Protein AF-0000000082898802 (afdb_homodimer)

Secondary structure (DSSP, 8-state):
-HHHHHHHHHHHHHHHHHTTS---S-GGGGT-SPP--TT-HHHHHHHHHHHHHHHHH--SB-S-TTTS-TTT--B-S-S-HHHHHH-GGGTB--B----S--EE--GGGHHHHHHHHHHHHHHHHTT-HHHHHS-HHHHHHHHHHHHHHHHHHHHHHHHHHTT-SEEEEETTEEEESSHHHHTTS-TTTHHHHHHHHHHHIIIIIHHHHHHT--HHHHHHHHHHHHS---SSS-HHHHHHHHHHHHHHHHHHHHHHHHH-TT--HHHHHHHHHHHHTHHHHHHHHHHHHHHHHHHHHHTTGGG--SSSS-TTTT---SSSSHHHHHHHHHGGGTGGG------------------/-HHHHHHHHHHHHHHHHHTTS---S-GGGGT-SPP--TT-HHHHHHHHHHHHHHHHH--SB-S-TTTS-TTT--B-S-S-HHHHHH-HHHHB--B----S--EE--GGGHHHHHHHHHHHHHHHHTT-HHHHHS-HHHHHHHHHHHHHHHHHHHHHHHHHHTT-SEEEEETTEEEESSHHHHTTS-TTTHHHHHHHHHHHIIIIIHHHHHHT--HHHHHHHHHHHHS---SSS-HHHHHHHHHHHHHHHHHHHHHHHHH-TT--HHHHHHHHHHHHTHHHHHHHHHHHHHHHHHHHHHTTGGG--SSSS-TTTT-TTSSSSHHHHHHHHHGGGTGGG------------------

Organism: Panagrellus redivivus (NCBI:txid6233)

InterPro domains:
  IPR000536 Nuclear hormone receptor, ligand-binding domain [PF00104] (114-299)
  IPR000536 Nuclear hormone receptor, ligand-binding domain [PS51843] (58-315)
  IPR000536 Nuclear hormone receptor, ligand-binding domain [SM00430] (112-286)
  IPR035500 Nuclear hormone receptor-like domain superfamily [G3DSA:1.10.565.10] (68-311)
  IPR035500 Nuclear hormone receptor-like domain superfamily [SSF48508] (77-307)
  IPR052499 Caenorhabditis elegans Nuclear Hormone Receptors [PTHR47630] (45-308)

Solvent-accessible surface area (backbone atoms only — not comparable to full-atom values): 38022 Å² total; per-residue (Å²): 110,67,66,58,43,52,52,48,49,50,49,40,48,48,42,23,60,65,51,45,58,85,61,46,54,26,54,31,79,63,56,80,65,74,86,62,50,81,85,36,61,67,36,46,38,51,45,44,41,50,46,53,50,39,50,54,61,36,31,60,38,91,39,44,61,70,78,43,50,72,88,66,40,55,67,41,48,87,54,54,64,62,50,33,50,53,23,17,38,67,21,12,51,41,29,54,40,50,55,62,62,76,45,70,45,43,44,78,40,48,38,46,33,48,26,43,51,49,26,40,50,28,29,48,55,48,59,42,69,70,56,69,74,37,53,71,68,42,37,39,50,48,53,37,62,26,47,56,43,43,47,51,51,48,28,36,50,47,17,52,74,62,67,38,74,23,48,29,57,35,57,18,22,18,50,56,68,47,69,76,60,45,70,72,37,46,73,86,37,43,81,49,41,49,64,46,51,53,36,43,41,65,65,41,29,47,52,44,54,74,65,57,68,45,67,48,56,48,44,36,48,45,50,32,55,51,34,54,89,66,80,79,50,46,73,69,44,45,50,54,32,52,52,50,23,51,51,34,50,49,40,42,52,50,47,52,47,67,76,40,70,84,52,49,71,68,54,48,44,48,50,52,50,54,58,46,57,44,49,36,50,38,53,49,49,39,52,46,41,50,62,35,43,48,53,29,34,76,69,36,48,46,63,36,48,47,49,64,81,43,40,73,76,42,73,66,62,66,92,55,75,63,67,56,64,50,35,63,66,56,52,55,56,64,72,66,58,72,63,71,74,72,75,70,80,75,79,76,72,76,78,69,84,70,136,113,67,64,60,44,50,51,49,49,49,50,40,51,49,46,24,59,68,48,44,57,88,59,47,53,26,54,30,79,65,58,80,65,76,87,62,51,82,85,35,59,67,35,46,37,52,45,44,41,50,46,53,49,38,49,55,65,36,34,55,39,91,40,43,60,68,76,43,52,72,88,68,38,53,68,42,47,85,54,55,64,63,50,33,50,54,22,16,37,67,21,12,51,42,28,54,41,49,55,61,62,75,43,70,45,42,44,79,41,46,38,46,33,50,26,42,50,48,25,40,49,29,29,48,53,49,58,42,68,70,56,69,74,35,54,71,68,42,37,39,50,47,52,37,62,26,46,55,44,43,46,52,51,47,29,35,48,46,16,52,75,61,66,38,73,22,47,30,55,33,57,18,21,18,49,56,67,48,70,76,59,43,71,72,37,47,74,85,35,42,81,46,41,48,66,46,52,54,36,42,43,66,62,41,28,48,50,43,54,75,66,58,66,45,66,49,55,48,43,34,49,46,49,33,56,50,35,55,90,66,80,79,50,46,73,69,45,45,51,52,33,52,52,49,22,52,50,35,52,50,40,43,53,51,48,53,46,65,76,41,71,82,53,49,71,68,53,48,42,49,50,52,51,55,56,45,56,43,48,36,50,37,53,49,49,40,52,48,40,51,64,34,44,47,54,28,34,77,67,35,49,44,63,36,48,49,49,63,79,43,40,75,76,41,72,65,61,65,92,55,74,60,64,57,64,48,37,62,66,60,53,54,58,69,72,66,60,70,63,69,75,72,76,72,81,77,82,78,76,79,76,73,80,79,133

Radius of gyration: 28.05 Å; Cα contacts (8 Å, |Δi|>4): 1017; chains: 2; bounding box: 103×81×65 Å

Nearest PDB structures (foldseek):
  7bjv-assembly3_C  TM=7.437E-01  e=4.438E-04  Heliothis virescens
  6jno-assembly1_C  TM=7.704E-01  e=3.728E-04  Homo sapiens
  6jno-assembly1_D  TM=7.795E-01  e=5.764E-04  Homo sapiens
  5kyj-assembly2_F  TM=8.255E-01  e=2.040E-03  Homo sapiens
  8fh2-assembly1_A  TM=8.781E-01  e=3.594E-03  Homo sapiens

Foldseek 3Di:
DVVVLVVLLVQLLVCLVVVLPQDQFAQLVVCSQPDFDLVDLVRVLVRLLSLLSSLQNHANAQDQLQPDDCVRKPADQADALLSCLGGVVNHTHGYRFAQAADEADALLCVSSLLSNLLSSLSSSVSNDPLLVVADSLLSSLLSLVLSQLLSLLVQLVSCLVNVHQFRGSTSNHGQGQDPVVNVVHYPLCCQQPVVLRPLSVVQPNVLCNVLVQDSSLSSLLSQLSSLDDDPPHDPVSVVSSVVSNVSSLVSNLVVLCVVCVPDDPVRSVVSSVSSVSSNVSSVVSLVSNLVRCVVCQVVCRSPPPHCRSNSPPPSPPPPPPPVPVVCVVPVVVPPVPPPPPPDDDDPPDDPPPDD/DVVVVVVLLVLLVVCLVVVLDDDQFAQLVVCSQDDFDLVDLVRVLVRLLSLLVSLQRHANAQDQLQPDDCVRWPADQADALLSCLGGVVNHTHGYRFAQAADEADALLCVSSLLSNLLSSLSSSVSNDPLLVVADSLLSSLLSQVLSQLLSLLVQLVSCLVNVHQFRGSTSNHGQGQDPVVNVVHYPLCCQQPVVLRNLSVVQPNVLCNVLVQDSSLSSLLSQLSSLDDDPPHDPVSVVSSVVSNVSSLVSNLVVLCVVCVPDDPVRSVVSSVSSVSSNVSSVVSVVSNLVRCVVCQVVCRSPNPHDRSNSPPPPPPPPPPPVPPVCVVPVVVPPVPPPPPPDDPDPPDDPPPDD

Structure (mmCIF, N/CA/C/O backbone):
data_AF-0000000082898802-model_v1
#
loop_
_entity.id
_entity.type
_entity.pdbx_description
1 polymer 'NR LBD domain-containing protein'
#
loop_
_atom_site.group_PDB
_atom_site.id
_atom_site.type_symbol
_atom_site.label_atom_id
_atom_site.label_alt_id
_atom_site.label_comp_id
_atom_site.label_asym_id
_atom_site.label_entity_id
_atom_site.label_seq_id
_atom_site.pdbx_PDB_ins_code
_atom_site.Cartn_x
_atom_site.Cartn_y
_atom_site.Cartn_z
_atom_site.occupancy
_atom_site.B_iso_or_equiv
_atom_site.auth_seq_id
_atom_site.auth_comp_id
_atom_site.auth_asym_id
_atom_site.auth_atom_id
_atom_site.pdbx_PDB_model_num
ATOM 1 N N . MET A 1 1 ? 23.828 21.938 13.227 1 41.31 1 MET A N 1
ATOM 2 C CA . MET A 1 1 ? 22.469 21.609 12.82 1 41.31 1 MET A CA 1
ATOM 3 C C . MET A 1 1 ? 21.453 22.375 13.641 1 41.31 1 MET A C 1
ATOM 5 O O . MET A 1 1 ? 20.5 22.938 13.094 1 41.31 1 MET A O 1
ATOM 9 N N . ASP A 1 2 ? 21.891 22.578 14.977 1 50.62 2 ASP A N 1
ATOM 10 C CA . ASP A 1 2 ? 20.984 23.25 15.914 1 50.62 2 ASP A CA 1
ATOM 11 C C . ASP A 1 2 ? 20.969 24.75 15.672 1 50.62 2 ASP A C 1
ATOM 13 O O . ASP A 1 2 ? 19.906 25.375 15.664 1 50.62 2 ASP A O 1
ATOM 17 N N . THR A 1 3 ? 22.156 25.172 15.375 1 54.62 3 THR A N 1
ATOM 18 C CA . THR A 1 3 ? 22.266 26.625 15.234 1 54.62 3 THR A CA 1
ATOM 19 C C . THR A 1 3 ? 21.625 27.094 13.938 1 54.62 3 THR A C 1
ATOM 21 O O . THR A 1 3 ? 20.938 28.109 13.906 1 54.62 3 THR A O 1
ATOM 24 N N . GLU A 1 4 ? 21.828 26.281 12.945 1 56 4 GLU A N 1
ATOM 25 C CA . GLU A 1 4 ? 21.234 26.609 11.648 1 56 4 GLU A CA 1
ATOM 26 C C . GLU A 1 4 ? 19.703 26.5 11.695 1 56 4 GLU A C 1
ATOM 28 O O . GLU A 1 4 ? 19 27.328 11.133 1 56 4 GLU A O 1
ATOM 33 N N . TYR A 1 5 ? 19.328 25.625 12.5 1 55.62 5 TYR A N 1
ATOM 34 C CA . TYR A 1 5 ? 17.891 25.453 12.688 1 55.62 5 TYR A CA 1
ATOM 35 C C . TYR A 1 5 ? 17.281 26.656 13.406 1 55.62 5 TYR A C 1
ATOM 37 O O . TYR A 1 5 ? 16.234 27.156 13.008 1 55.62 5 TYR A O 1
ATOM 45 N N . GLU A 1 6 ? 18 27 14.383 1 59.69 6 GLU A N 1
ATOM 46 C CA . GLU A 1 6 ? 17.5 28.141 15.148 1 59.69 6 GLU A CA 1
ATOM 47 C C . GLU A 1 6 ? 17.406 29.391 14.273 1 59.69 6 GLU A C 1
ATOM 49 O O . GLU A 1 6 ? 16.438 30.141 14.375 1 59.69 6 GLU A O 1
ATOM 54 N N . HIS A 1 7 ? 18.344 29.484 13.461 1 60.47 7 HIS A N 1
ATOM 55 C CA . HIS A 1 7 ? 18.344 30.641 12.562 1 60.47 7 HIS A CA 1
ATOM 56 C C . HIS A 1 7 ? 17.188 30.562 11.562 1 60.47 7 HIS A C 1
ATOM 58 O O . HIS A 1 7 ? 16.438 31.531 11.414 1 60.47 7 HIS A O 1
ATOM 64 N N . TRP A 1 8 ? 16.969 29.422 11.094 1 63.91 8 TRP A N 1
ATOM 65 C CA . TRP A 1 8 ? 15.914 29.266 10.094 1 63.91 8 TRP A CA 1
ATOM 66 C C . TRP A 1 8 ? 14.539 29.391 10.727 1 63.91 8 TRP A C 1
ATOM 68 O O . TRP A 1 8 ? 13.641 30.016 10.156 1 63.91 8 TRP A O 1
ATOM 78 N N . PHE A 1 9 ? 14.5 28.875 11.914 1 62.56 9 PHE A N 1
ATOM 79 C CA . PHE A 1 9 ? 13.234 28.984 12.633 1 62.56 9 PHE A CA 1
ATOM 80 C C . PHE A 1 9 ? 12.875 30.438 12.898 1 62.56 9 PHE A C 1
ATOM 82 O O . PHE A 1 9 ? 11.719 30.828 12.742 1 62.56 9 PHE A O 1
ATOM 89 N N . ALA A 1 10 ? 13.914 31.125 13.273 1 62.91 10 ALA A N 1
ATOM 90 C CA . ALA A 1 10 ? 13.695 32.531 13.508 1 62.91 10 ALA A CA 1
ATOM 91 C C . ALA A 1 10 ? 13.242 33.25 12.227 1 62.91 10 ALA A C 1
ATOM 93 O O . ALA A 1 10 ? 12.359 34.094 12.258 1 62.91 10 ALA A O 1
ATOM 94 N N . LEU A 1 11 ? 13.734 32.812 11.125 1 61.03 11 LEU A N 1
ATOM 95 C CA . LEU A 1 11 ? 13.375 33.406 9.844 1 61.03 11 LEU A CA 1
ATOM 96 C C . LEU A 1 11 ? 11.945 33.062 9.461 1 61.03 11 LEU A C 1
ATOM 98 O O . LEU A 1 11 ? 11.195 33.906 8.992 1 61.03 11 LEU A O 1
ATOM 102 N N . ILE A 1 12 ? 11.594 31.938 9.672 1 63.25 12 ILE A N 1
ATOM 103 C CA . ILE A 1 12 ? 10.258 31.469 9.344 1 63.25 12 ILE A CA 1
ATOM 104 C C . ILE A 1 12 ? 9.227 32.188 10.211 1 63.25 12 ILE A C 1
ATOM 106 O O . ILE A 1 12 ? 8.211 32.656 9.711 1 63.25 12 ILE A O 1
ATOM 110 N N . THR A 1 13 ? 9.578 32.188 11.453 1 61.44 13 THR A N 1
ATOM 111 C CA . THR A 1 13 ? 8.664 32.844 12.391 1 61.44 13 THR A CA 1
ATOM 112 C C . THR A 1 13 ? 8.516 34.312 12.062 1 61.44 13 THR A C 1
ATOM 114 O O . THR A 1 13 ? 7.41 34.875 12.102 1 61.44 13 THR A O 1
ATOM 117 N N . ASN A 1 14 ? 9.703 34.844 11.773 1 60.47 14 ASN A N 1
ATOM 118 C CA . ASN A 1 14 ? 9.672 36.25 11.414 1 60.47 14 ASN A CA 1
ATOM 119 C C . ASN A 1 14 ? 8.898 36.5 10.125 1 60.47 14 ASN A C 1
ATOM 121 O O . ASN A 1 14 ? 8.156 37.469 10 1 60.47 14 ASN A O 1
ATOM 125 N N . ALA A 1 15 ? 9.109 35.594 9.25 1 59.59 15 ALA A N 1
ATOM 126 C CA . ALA A 1 15 ? 8.367 35.719 8 1 59.59 15 ALA A CA 1
ATOM 127 C C . ALA A 1 15 ? 6.867 35.562 8.242 1 59.59 15 ALA A C 1
ATOM 129 O O . ALA A 1 15 ? 6.059 36.281 7.66 1 59.59 15 ALA A O 1
ATOM 130 N N . SER A 1 16 ? 6.516 34.656 9.047 1 59.59 16 SER A N 1
ATOM 131 C CA . SER A 1 16 ? 5.113 34.469 9.391 1 59.59 16 SER A CA 1
ATOM 132 C C . SER A 1 16 ? 4.492 35.719 9.977 1 59.59 16 SER A C 1
ATOM 134 O O . SER A 1 16 ? 3.346 36.062 9.68 1 59.59 16 SER A O 1
ATOM 136 N N . LYS A 1 17 ? 5.293 36.344 10.711 1 59.03 17 LYS A N 1
ATOM 137 C CA . LYS A 1 17 ? 4.824 37.562 11.328 1 59.03 17 LYS A CA 1
ATOM 138 C C . LYS A 1 17 ? 4.734 38.688 10.305 1 59.03 17 LYS A C 1
ATOM 140 O O . LYS A 1 17 ? 3.838 39.531 10.375 1 59.03 17 LYS A O 1
ATOM 145 N N . ARG A 1 18 ? 5.715 38.688 9.555 1 53.78 18 ARG A N 1
ATOM 146 C CA . ARG A 1 18 ? 5.781 39.75 8.586 1 53.78 18 ARG A CA 1
ATOM 147 C C . ARG A 1 18 ? 4.754 39.562 7.477 1 53.78 18 ARG A C 1
ATOM 149 O O . ARG A 1 18 ? 4.219 40.531 6.941 1 53.78 18 ARG A O 1
ATOM 156 N N . LEU A 1 19 ? 4.738 38.375 7.027 1 55.06 19 LEU A N 1
ATOM 157 C CA . LEU A 1 19 ? 3.787 38.125 5.949 1 55.06 19 LEU A CA 1
ATOM 158 C C . LEU A 1 19 ? 2.361 38.062 6.488 1 55.06 19 LEU A C 1
ATOM 160 O O . LEU A 1 19 ? 1.569 37.219 6.047 1 55.06 19 LEU A O 1
ATOM 164 N N . SER A 1 20 ? 2.178 38.906 7.562 1 52.81 20 SER A N 1
ATOM 165 C CA . SER A 1 20 ? 0.879 39 8.219 1 52.81 20 SER A CA 1
ATOM 166 C C . SER A 1 20 ? -0.237 39.25 7.211 1 52.81 20 SER A C 1
ATOM 168 O O . SER A 1 20 ? -1.416 39.062 7.523 1 52.81 20 SER A O 1
ATOM 170 N N . GLU A 1 21 ? 0.164 39.812 6.137 1 56.44 21 GLU A N 1
ATOM 171 C CA . GLU A 1 21 ? -0.952 39.938 5.207 1 56.44 21 GLU A CA 1
ATOM 172 C C . GLU A 1 21 ? -1.353 38.594 4.641 1 56.44 21 GLU A C 1
ATOM 174 O O . GLU A 1 21 ? -0.491 37.75 4.328 1 56.44 21 GLU A O 1
ATOM 179 N N . ALA A 1 22 ? -2.607 38.344 4.785 1 61.94 22 ALA A N 1
ATOM 180 C CA . ALA A 1 22 ? -3.219 37.094 4.383 1 61.94 22 ALA A CA 1
ATOM 181 C C . ALA A 1 22 ? -2.707 36.656 3.018 1 61.94 22 ALA A C 1
ATOM 183 O O . ALA A 1 22 ? -2.961 37.312 2.008 1 61.94 22 ALA A O 1
ATOM 184 N N . ASN A 1 23 ? -1.669 35.906 3.053 1 66.06 23 ASN A N 1
ATOM 185 C CA . ASN A 1 23 ? -1.186 35.281 1.825 1 66.06 23 ASN A CA 1
ATOM 186 C C . ASN A 1 23 ? -2.066 34.125 1.406 1 66.06 23 ASN A C 1
ATOM 188 O O . ASN A 1 23 ? -2.197 33.125 2.145 1 66.06 23 ASN A O 1
ATOM 192 N N . THR A 1 24 ? -2.682 34.344 0.274 1 79.69 24 THR A N 1
ATOM 193 C CA . THR A 1 24 ? -3.623 33.312 -0.178 1 79.69 24 THR A CA 1
ATOM 194 C C . THR A 1 24 ? -2.896 32.219 -0.933 1 79.69 24 THR A C 1
ATOM 196 O O . THR A 1 24 ? -3.447 31.125 -1.132 1 79.69 24 THR A O 1
ATOM 199 N N . LEU A 1 25 ? -1.683 32.531 -1.264 1 85.31 25 LEU A N 1
ATOM 200 C CA . LEU A 1 25 ? -0.961 31.578 -2.096 1 85.31 25 LEU A CA 1
ATOM 201 C C . LEU A 1 25 ? -0.252 30.531 -1.237 1 85.31 25 LEU A C 1
ATOM 203 O O . LEU A 1 25 ? -0.086 30.719 -0.031 1 85.31 25 LEU A O 1
ATOM 207 N N . SER A 1 26 ? 0.095 29.484 -1.871 1 89.12 26 SER A N 1
ATOM 208 C CA . SER A 1 26 ? 0.814 28.422 -1.169 1 89.12 26 SER A CA 1
ATOM 209 C C . SER A 1 26 ? 2.201 28.891 -0.741 1 89.12 26 SER A C 1
ATOM 211 O O . SER A 1 26 ? 2.811 29.734 -1.401 1 89.12 26 SER A O 1
ATOM 213 N N . LEU A 1 27 ? 2.746 28.422 0.281 1 87.88 27 LEU A N 1
ATOM 214 C CA . LEU A 1 27 ? 3.994 28.891 0.881 1 87.88 27 LEU A CA 1
ATOM 215 C C . LEU A 1 27 ? 5.176 28.609 -0.045 1 87.88 27 LEU A C 1
ATOM 217 O O . LEU A 1 27 ? 6.176 29.328 -0.006 1 87.88 27 LEU A O 1
ATOM 221 N N . GLY A 1 28 ? 5.055 27.578 -0.829 1 86.69 28 GLY A N 1
ATOM 222 C CA . GLY A 1 28 ? 6.129 27.281 -1.762 1 86.69 28 GLY A CA 1
ATOM 223 C C . GLY A 1 28 ? 6.359 28.391 -2.77 1 86.69 28 GLY A C 1
ATOM 224 O O . GLY A 1 28 ? 7.484 28.578 -3.242 1 86.69 28 GLY A O 1
ATOM 225 N N . THR A 1 29 ? 5.32 29.062 -3.039 1 84.31 29 THR A N 1
ATOM 226 C CA . THR A 1 29 ? 5.402 30.141 -4.02 1 84.31 29 THR A CA 1
ATOM 227 C C . THR A 1 29 ? 6.156 31.344 -3.447 1 84.31 29 THR A C 1
ATOM 229 O O . THR A 1 29 ? 6.656 32.188 -4.195 1 84.31 29 THR A O 1
ATOM 232 N N . LEU A 1 30 ? 6.238 31.391 -2.156 1 79.5 30 LEU A N 1
ATOM 233 C CA . LEU A 1 30 ? 6.867 32.531 -1.5 1 79.5 30 LEU A CA 1
ATOM 234 C C . LEU A 1 30 ? 8.383 32.344 -1.432 1 79.5 30 LEU A C 1
ATOM 236 O O . LEU A 1 30 ? 9.109 33.312 -1.168 1 79.5 30 LEU A O 1
ATOM 240 N N . ARG A 1 31 ? 8.844 31.219 -1.687 1 78.81 31 ARG A N 1
ATOM 241 C CA . ARG A 1 31 ? 10.273 30.906 -1.738 1 78.81 31 ARG A CA 1
ATOM 242 C C . ARG A 1 31 ? 10.984 31.391 -0.475 1 78.81 31 ARG A C 1
ATOM 244 O O . ARG A 1 31 ? 11.992 32.094 -0.551 1 78.81 31 ARG A O 1
ATOM 251 N N . ILE A 1 32 ? 10.391 31.016 0.618 1 76.69 32 ILE A N 1
ATOM 252 C CA . ILE A 1 32 ? 10.938 31.391 1.92 1 76.69 32 ILE A CA 1
ATOM 253 C C . ILE A 1 32 ? 12.219 30.609 2.191 1 76.69 32 ILE A C 1
ATOM 255 O O . ILE A 1 32 ? 13.172 31.141 2.756 1 76.69 32 ILE A O 1
ATOM 259 N N . ILE A 1 33 ? 12.234 29.375 1.753 1 79.75 33 ILE A N 1
ATOM 260 C CA . ILE A 1 33 ? 13.391 28.516 1.952 1 79.75 33 ILE A CA 1
ATOM 261 C C . ILE A 1 33 ? 14.328 28.609 0.748 1 79.75 33 ILE A C 1
ATOM 263 O O . ILE A 1 33 ? 13.875 28.547 -0.4 1 79.75 33 ILE A O 1
ATOM 267 N N . PRO A 1 34 ? 15.57 28.766 1.088 1 75.5 34 PRO A N 1
ATOM 268 C CA . PRO A 1 34 ? 16.516 28.891 -0.024 1 75.5 34 PRO A CA 1
ATOM 269 C C . PRO A 1 34 ? 16.578 27.625 -0.876 1 75.5 34 PRO A C 1
ATOM 271 O O . PRO A 1 34 ? 16.297 26.516 -0.384 1 75.5 34 PRO A O 1
ATOM 274 N N . GLU A 1 35 ? 17.031 27.859 -2.039 1 76.44 35 GLU A N 1
ATOM 275 C CA . GLU A 1 35 ? 17.188 26.734 -2.953 1 76.44 35 GLU A CA 1
ATOM 276 C C . GLU A 1 35 ? 18.266 25.781 -2.457 1 76.44 35 GLU A C 1
ATOM 278 O O . GLU A 1 35 ? 19.141 26.156 -1.669 1 76.44 35 GLU A O 1
ATOM 283 N N . PHE A 1 36 ? 18.047 24.562 -2.795 1 79.56 36 PHE A N 1
ATOM 284 C CA . PHE A 1 36 ? 18.984 23.531 -2.363 1 79.56 36 PHE A CA 1
ATOM 285 C C . PHE A 1 36 ? 19.609 22.844 -3.564 1 79.56 36 PHE A C 1
ATOM 287 O O . PHE A 1 36 ? 19.078 22.906 -4.676 1 79.56 36 PHE A O 1
ATOM 294 N N . ASP A 1 37 ? 20.844 22.359 -3.295 1 80 37 ASP A N 1
ATOM 295 C CA . ASP A 1 37 ? 21.531 21.594 -4.32 1 80 37 ASP A CA 1
ATOM 296 C C . ASP A 1 37 ? 20.953 20.188 -4.438 1 80 37 ASP A C 1
ATOM 298 O O . ASP A 1 37 ? 21.109 19.359 -3.533 1 80 37 ASP A O 1
ATOM 302 N N . ARG A 1 38 ? 20.484 19.891 -5.574 1 81.19 38 ARG A N 1
ATOM 303 C CA . ARG A 1 38 ? 19.797 18.625 -5.805 1 81.19 38 ARG A CA 1
ATOM 304 C C . ARG A 1 38 ? 20.812 17.484 -5.941 1 81.19 38 ARG A C 1
ATOM 306 O O . ARG A 1 38 ? 20.438 16.312 -5.844 1 81.19 38 ARG A O 1
ATOM 313 N N . LYS A 1 39 ? 21.953 17.859 -6.113 1 82.06 39 LYS A N 1
ATOM 314 C CA . LYS A 1 39 ? 22.984 16.828 -6.27 1 82.06 39 LYS A CA 1
ATOM 315 C C . LYS A 1 39 ? 23.531 16.391 -4.918 1 82.06 39 LYS A C 1
ATOM 317 O O . LYS A 1 39 ? 24.141 15.32 -4.805 1 82.06 39 LYS A O 1
ATOM 322 N N . SER A 1 40 ? 23.297 17.281 -3.971 1 86.44 40 SER A N 1
ATOM 323 C CA . SER A 1 40 ? 23.734 16.953 -2.619 1 86.44 40 SER A CA 1
ATOM 324 C C . SER A 1 40 ? 22.656 16.234 -1.834 1 86.44 40 SER A C 1
ATOM 326 O O . SER A 1 40 ? 21.609 16.812 -1.541 1 86.44 40 SER A O 1
ATOM 328 N N . VAL A 1 41 ? 23 15.031 -1.49 1 84.75 41 VAL A N 1
ATOM 329 C CA . VAL A 1 41 ? 22.047 14.203 -0.758 1 84.75 41 VAL A CA 1
ATOM 330 C C . VAL A 1 41 ? 21.656 14.898 0.542 1 84.75 41 VAL A C 1
ATOM 332 O O . VAL A 1 41 ? 20.469 15.016 0.856 1 84.75 41 VAL A O 1
ATOM 335 N N . SER A 1 42 ? 22.641 15.367 1.211 1 86.5 42 SER A N 1
ATOM 336 C CA . SER A 1 4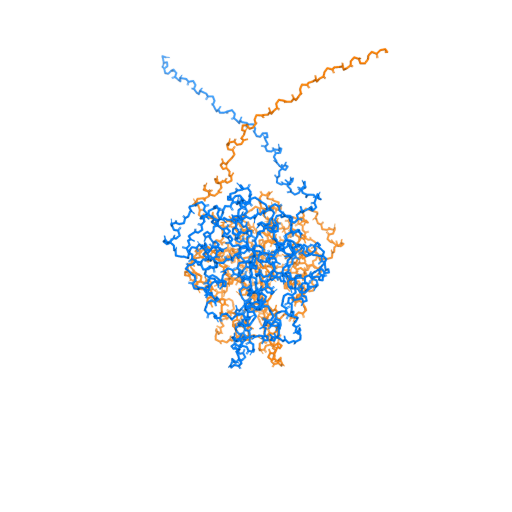2 ? 22.375 16.062 2.469 1 86.5 42 SER A CA 1
ATOM 337 C C . SER A 1 42 ? 21.609 17.359 2.236 1 86.5 42 SER A C 1
ATOM 339 O O . SER A 1 42 ? 20.766 17.75 3.051 1 86.5 42 SER A O 1
ATOM 341 N N . GLY A 1 43 ? 21.906 17.922 1.143 1 89.5 43 GLY A N 1
ATOM 342 C CA . GLY A 1 43 ? 21.219 19.156 0.808 1 89.5 43 GLY A CA 1
ATOM 343 C C . GLY A 1 43 ? 19.719 18.969 0.582 1 89.5 43 GLY A C 1
ATOM 344 O O . GLY A 1 43 ? 18.906 19.766 1.041 1 89.5 43 GLY A O 1
ATOM 345 N N . VAL A 1 44 ? 19.375 17.906 -0.051 1 93.94 44 VAL A N 1
ATOM 346 C CA . VAL A 1 44 ? 17.984 17.625 -0.352 1 93.94 44 VAL A CA 1
ATOM 347 C C . VAL A 1 44 ? 17.219 17.328 0.939 1 93.94 44 VAL A C 1
ATOM 349 O O . VAL A 1 44 ? 16.156 17.891 1.193 1 93.94 44 VAL A O 1
ATOM 352 N N . ALA A 1 45 ? 17.75 16.438 1.729 1 94.5 45 ALA A N 1
ATOM 353 C CA . ALA A 1 45 ? 17.109 16.062 2.98 1 94.5 45 ALA A CA 1
ATOM 354 C C . ALA A 1 45 ? 16.969 17.266 3.91 1 94.5 45 ALA A C 1
ATOM 356 O O . ALA A 1 45 ? 15.914 17.469 4.52 1 94.5 45 ALA A O 1
ATOM 357 N N . ASN A 1 46 ? 18.016 18.062 3.98 1 91.56 46 ASN A N 1
ATOM 358 C CA . ASN A 1 46 ? 17.984 19.25 4.832 1 91.56 46 ASN A CA 1
ATOM 359 C C . ASN A 1 46 ? 16.938 20.25 4.363 1 91.56 46 ASN A C 1
ATOM 361 O O . ASN A 1 46 ? 16.25 20.875 5.18 1 91.56 46 ASN A O 1
ATOM 365 N N . TYR A 1 47 ? 16.859 20.375 3.109 1 91.56 47 TYR A N 1
ATOM 366 C CA . TYR A 1 47 ? 15.859 21.281 2.551 1 91.56 47 TYR A CA 1
ATOM 367 C C . TYR A 1 47 ? 14.461 20.891 2.992 1 91.56 47 TYR A C 1
ATOM 369 O O . TYR A 1 47 ? 13.688 21.734 3.443 1 91.56 47 TYR A O 1
ATOM 377 N N . TYR A 1 48 ? 14.148 19.656 2.906 1 94.69 48 TYR A N 1
ATOM 378 C CA . TYR A 1 48 ? 12.773 19.25 3.176 1 94.69 48 TYR A CA 1
ATOM 379 C C . TYR A 1 48 ? 12.523 19.156 4.676 1 94.69 48 TYR A C 1
ATOM 381 O O . TYR A 1 48 ? 11.367 19.219 5.117 1 94.69 48 TYR A O 1
ATOM 389 N N . VAL A 1 49 ? 13.531 19 5.461 1 93.81 49 VAL A N 1
ATOM 390 C CA . VAL A 1 49 ? 13.375 19.172 6.902 1 93.81 49 VAL A CA 1
ATOM 391 C C . VAL A 1 49 ? 12.938 20.609 7.207 1 93.81 49 VAL A C 1
ATOM 393 O O . VAL A 1 49 ? 12.023 20.828 8 1 93.81 49 VAL A O 1
ATOM 396 N N . LEU A 1 50 ? 13.57 21.531 6.527 1 89.62 50 LEU A N 1
ATOM 397 C CA . LEU A 1 50 ? 13.234 22.938 6.723 1 89.62 50 LEU A CA 1
ATOM 398 C C . LEU A 1 50 ? 11.82 23.219 6.234 1 89.62 50 LEU A C 1
ATOM 400 O O . LEU A 1 50 ? 11.094 24 6.855 1 89.62 50 LEU A O 1
ATOM 404 N N . VAL A 1 51 ? 11.477 22.609 5.16 1 92 51 VAL A N 1
ATOM 405 C CA . VAL A 1 51 ? 10.133 22.812 4.617 1 92 51 VAL A CA 1
ATOM 406 C C . VAL A 1 51 ? 9.094 22.297 5.613 1 92 51 VAL A C 1
ATOM 408 O O . VAL A 1 51 ? 8.094 22.969 5.875 1 92 51 VAL A O 1
ATOM 411 N N . ASP A 1 52 ? 9.352 21.141 6.141 1 93.62 52 ASP A N 1
ATOM 412 C CA . ASP A 1 52 ? 8.422 20.562 7.098 1 93.62 52 ASP A CA 1
ATOM 413 C C . ASP A 1 52 ? 8.297 21.438 8.344 1 93.62 52 ASP A C 1
ATOM 415 O O . ASP A 1 52 ? 7.191 21.656 8.844 1 93.62 52 ASP A O 1
ATOM 419 N N . ARG A 1 53 ? 9.344 21.922 8.789 1 89.56 53 ARG A N 1
ATOM 420 C CA . ARG A 1 53 ? 9.352 22.781 9.969 1 89.56 53 ARG A CA 1
ATOM 421 C C . ARG A 1 53 ? 8.664 24.109 9.68 1 89.56 53 ARG A C 1
ATOM 423 O O . ARG A 1 53 ? 7.973 24.656 10.539 1 89.56 53 ARG A O 1
ATOM 430 N N . LEU A 1 54 ? 8.898 24.625 8.516 1 88.12 54 LEU A N 1
ATOM 431 C CA . LEU A 1 54 ? 8.234 25.859 8.109 1 88.12 54 LEU A CA 1
ATOM 432 C C . LEU A 1 54 ? 6.723 25.703 8.141 1 88.12 54 LEU A C 1
ATOM 434 O O . LEU A 1 54 ? 6.016 26.547 8.688 1 88.12 54 LEU A O 1
ATOM 438 N N . CYS A 1 55 ? 6.285 24.594 7.559 1 91.19 55 CYS A N 1
ATOM 439 C CA . CYS A 1 55 ? 4.848 24.359 7.469 1 91.19 55 CYS A CA 1
ATOM 440 C C . CYS A 1 55 ? 4.242 24.172 8.852 1 91.19 55 CYS A C 1
ATOM 442 O O . CYS A 1 55 ? 3.098 24.578 9.094 1 91.19 55 CYS A O 1
ATOM 444 N N . ASP A 1 56 ? 4.969 23.672 9.75 1 89.81 56 ASP A N 1
ATOM 445 C CA . ASP A 1 56 ? 4.5 23.469 11.117 1 89.81 56 ASP A CA 1
ATOM 446 C C . ASP A 1 56 ? 4.465 24.781 11.883 1 89.81 56 ASP A C 1
ATOM 448 O O . ASP A 1 56 ? 3.619 24.984 12.758 1 89.81 56 ASP A O 1
ATOM 452 N N . ALA A 1 57 ? 5.375 25.609 11.555 1 87.19 57 ALA A N 1
ATOM 453 C CA . ALA A 1 57 ? 5.586 26.781 12.406 1 87.19 57 ALA A CA 1
ATOM 454 C C . ALA A 1 57 ? 4.863 28 11.859 1 87.19 57 ALA A C 1
ATOM 456 O O . ALA A 1 57 ? 4.504 28.906 12.609 1 87.19 57 ALA A O 1
ATOM 457 N N . TYR A 1 58 ? 4.707 28 10.586 1 87.31 58 TYR A N 1
ATOM 458 C CA . TYR A 1 58 ? 4.168 29.203 9.961 1 87.31 58 TYR A CA 1
ATOM 459 C C . TYR A 1 58 ? 2.68 29.344 10.258 1 87.31 58 TYR A C 1
ATOM 461 O O . TYR A 1 58 ? 1.923 28.375 10.18 1 87.31 58 TYR A O 1
ATOM 469 N N . TYR A 1 59 ? 2.293 30.5 10.672 1 86.81 59 TYR A N 1
ATOM 470 C CA . TYR A 1 59 ? 0.887 30.844 10.859 1 86.81 59 TYR A CA 1
ATOM 471 C C . TYR A 1 59 ? 0.626 32.312 10.5 1 86.81 59 TYR A C 1
ATOM 473 O O . TYR A 1 59 ? 1.532 33.125 10.57 1 86.81 59 TYR A O 1
ATOM 481 N N . ASP A 1 60 ? -0.542 32.562 10.07 1 83.69 60 ASP A N 1
ATOM 482 C CA . ASP A 1 60 ? -0.91 33.938 9.75 1 83.69 60 ASP A CA 1
ATOM 483 C C . ASP A 1 60 ? -2.176 34.375 10.5 1 83.69 60 ASP A C 1
ATOM 485 O O . ASP A 1 60 ? -2.752 35.406 10.219 1 83.69 60 ASP A O 1
ATOM 489 N N . SER A 1 61 ? -2.668 33.469 11.297 1 84.62 61 SER A N 1
ATOM 490 C CA . SER A 1 61 ? -3.812 33.75 12.164 1 84.62 61 SER A CA 1
ATOM 491 C C . SER A 1 61 ? -3.551 33.281 13.586 1 84.62 61 SER A C 1
ATOM 493 O O . SER A 1 61 ? -3.029 32.188 13.797 1 84.62 61 SER A O 1
ATOM 495 N N . ASP A 1 62 ? -3.984 34.094 14.586 1 84.31 62 ASP A N 1
ATOM 496 C CA . ASP A 1 62 ? -3.787 33.719 15.984 1 84.31 62 ASP A CA 1
ATOM 497 C C . ASP A 1 62 ? -4.969 32.906 16.516 1 84.31 62 ASP A C 1
ATOM 499 O O . ASP A 1 62 ? -4.957 32.469 17.656 1 84.31 62 ASP A O 1
ATOM 503 N N . ALA A 1 63 ? -5.855 32.656 15.633 1 89.19 63 ALA A N 1
ATOM 504 C CA . ALA A 1 63 ? -7.012 31.875 16.031 1 89.19 63 ALA A CA 1
ATOM 505 C C . ALA A 1 63 ? -6.625 30.406 16.234 1 89.19 63 ALA A C 1
ATOM 507 O O . ALA A 1 63 ? -5.621 29.953 15.688 1 89.19 63 ALA A O 1
ATOM 508 N N . ASN A 1 64 ? -7.387 29.781 17.172 1 91.06 64 ASN A N 1
ATOM 509 C CA . ASN A 1 64 ? -7.363 28.312 17.234 1 91.06 64 ASN A CA 1
ATOM 510 C C . ASN A 1 64 ? -8.453 27.703 16.344 1 91.06 64 ASN A C 1
ATOM 512 O O . ASN A 1 64 ? -9.641 27.906 16.594 1 91.06 64 ASN A O 1
ATOM 516 N N . HIS A 1 65 ? -8 26.906 15.406 1 94.06 65 HIS A N 1
ATOM 517 C CA . HIS A 1 65 ? -8.961 26.484 14.398 1 94.06 65 HIS A CA 1
ATOM 518 C C . HIS A 1 65 ? -9.984 25.516 14.984 1 94.06 65 HIS A C 1
ATOM 520 O O . HIS A 1 65 ? -11 25.219 14.352 1 94.06 65 HIS A O 1
ATOM 526 N N . LEU A 1 66 ? -9.805 25.031 16.188 1 94.38 66 LEU A N 1
ATOM 527 C CA . LEU A 1 66 ? -10.789 24.141 16.781 1 94.38 66 LEU A CA 1
ATOM 528 C C . LEU A 1 66 ? -11.719 24.906 17.719 1 94.38 66 LEU A C 1
ATOM 530 O O . LEU A 1 66 ? -12.891 24.562 17.859 1 94.38 66 LEU A O 1
ATOM 534 N N . LEU A 1 67 ? -11.164 25.938 18.328 1 91.81 67 LEU A N 1
ATOM 535 C CA . LEU A 1 67 ? -11.883 26.531 19.438 1 91.81 67 LEU A CA 1
ATOM 536 C C . LEU A 1 67 ? -12.438 27.906 19.047 1 91.81 67 LEU A C 1
ATOM 538 O O . LEU A 1 67 ? -13.406 28.375 19.656 1 91.81 67 LEU A O 1
ATOM 542 N N . SER A 1 68 ? -11.867 28.453 18.078 1 92.12 68 SER A N 1
ATOM 543 C CA . SER A 1 68 ? -12.289 29.797 17.688 1 92.12 68 SER A CA 1
ATOM 544 C C . SER A 1 68 ? -13.617 29.766 16.953 1 92.12 68 SER A C 1
ATOM 546 O O . SER A 1 68 ? -13.969 28.75 16.344 1 92.12 68 SER A O 1
ATOM 548 N N . SER A 1 69 ? -14.266 30.922 17.047 1 91.31 69 SER A N 1
ATOM 549 C CA . SER A 1 69 ? -15.547 31.047 16.344 1 91.31 69 SER A CA 1
ATOM 550 C C . SER A 1 69 ? -15.344 31.125 14.836 1 91.31 69 SER A C 1
ATOM 552 O O . SER A 1 69 ? -14.219 31.312 14.359 1 91.31 69 SER A O 1
ATOM 554 N N . GLU A 1 70 ? -16.469 30.953 14.141 1 87.44 70 GLU A N 1
ATOM 555 C CA . GLU A 1 70 ? -16.422 31 12.68 1 87.44 70 GLU A CA 1
ATOM 556 C C . GLU A 1 70 ? -16.016 32.375 12.18 1 87.44 70 GLU A C 1
ATOM 558 O O . GLU A 1 70 ? -15.508 32.531 11.062 1 87.44 70 GLU A O 1
ATOM 563 N N . ALA A 1 71 ? -16.203 33.312 12.992 1 87.88 71 ALA A N 1
ATOM 564 C CA . ALA A 1 71 ? -15.828 34.656 12.633 1 87.88 71 ALA A CA 1
ATOM 565 C C . ALA A 1 71 ? -14.312 34.844 12.688 1 87.88 71 ALA A C 1
ATOM 567 O O . ALA A 1 71 ? -13.75 35.656 11.953 1 87.88 71 ALA A O 1
ATOM 568 N N . GLU A 1 72 ? -13.711 34.062 13.438 1 89.31 72 GLU A N 1
ATOM 569 C CA . GLU A 1 72 ? -12.281 34.219 13.688 1 89.31 72 GLU A CA 1
ATOM 570 C C . GLU A 1 72 ? -11.469 33.25 12.844 1 89.31 72 GLU A C 1
ATOM 572 O O . GLU A 1 72 ? -10.273 33.469 12.617 1 89.31 72 GLU A O 1
ATOM 577 N N . TYR A 1 73 ? -12.109 32.188 12.453 1 91.12 73 TYR A N 1
ATOM 578 C CA . TYR A 1 73 ? -11.422 31.156 11.703 1 91.12 73 TYR A CA 1
ATOM 579 C C . TYR A 1 73 ? -12.227 30.75 10.469 1 91.12 73 TYR A C 1
ATOM 581 O O . TYR A 1 73 ? -13.344 30.25 10.578 1 91.12 73 TYR A O 1
ATOM 589 N N . THR A 1 74 ? -11.547 30.969 9.367 1 88.38 74 THR A N 1
ATOM 590 C CA . THR A 1 74 ? -12.18 30.641 8.094 1 88.38 74 THR A CA 1
ATOM 591 C C . THR A 1 74 ? -11.727 29.266 7.605 1 88.38 74 THR A C 1
ATOM 593 O O . THR A 1 74 ? -10.539 28.938 7.668 1 88.38 74 THR A O 1
ATOM 596 N N . HIS A 1 75 ? -12.719 28.422 7.207 1 89.94 75 HIS A N 1
ATOM 597 C CA . HIS A 1 75 ? -12.43 27.109 6.648 1 89.94 75 HIS A CA 1
ATOM 598 C C . HIS A 1 75 ? -13.539 26.656 5.707 1 89.94 75 HIS A C 1
ATOM 600 O O . HIS A 1 75 ? -14.68 27.094 5.832 1 89.94 75 HIS A O 1
ATOM 606 N N . SER A 1 76 ? -13.141 25.875 4.707 1 87.12 76 SER A N 1
ATOM 607 C CA . SER A 1 76 ? -14.133 25.375 3.771 1 87.12 76 SER A CA 1
ATOM 608 C C . SER A 1 76 ? -13.664 24.078 3.113 1 87.12 76 SER A C 1
ATOM 610 O O . SER A 1 76 ? -12.484 23.938 2.785 1 87.12 76 SER A O 1
ATOM 612 N N . LEU A 1 77 ? -14.656 23.141 2.924 1 83.81 77 LEU A N 1
ATOM 613 C CA . LEU A 1 77 ? -14.406 21.922 2.156 1 83.81 77 LEU A CA 1
ATOM 614 C C . LEU A 1 77 ? -15 22.031 0.754 1 83.81 77 LEU A C 1
ATOM 616 O O . LEU A 1 77 ? -14.781 21.156 -0.086 1 83.81 77 LEU A O 1
ATOM 620 N N . GLU A 1 78 ? -15.641 23.109 0.62 1 81.06 78 GLU A N 1
ATOM 621 C CA . GLU A 1 78 ? -16.281 23.328 -0.671 1 81.06 78 GLU A CA 1
ATOM 622 C C . GLU A 1 78 ? -15.375 24.094 -1.627 1 81.06 78 GLU A C 1
ATOM 624 O O . GLU A 1 78 ? -15.75 25.156 -2.133 1 81.06 78 GLU A O 1
ATOM 629 N N . ILE A 1 79 ? -14.312 23.641 -1.77 1 83.5 79 ILE A N 1
ATOM 630 C CA . ILE A 1 79 ? -13.305 24.219 -2.656 1 83.5 79 ILE A CA 1
ATOM 631 C C . ILE A 1 79 ? -12.773 23.125 -3.594 1 83.5 79 ILE A C 1
ATOM 633 O O . ILE A 1 79 ? -12.625 21.969 -3.197 1 83.5 79 ILE A O 1
ATOM 637 N N . SER A 1 80 ? -12.57 23.547 -4.828 1 82.25 80 SER A N 1
ATOM 638 C CA . SER A 1 80 ? -12.008 22.578 -5.766 1 82.25 80 SER A CA 1
ATOM 639 C C . SER A 1 80 ? -10.578 22.203 -5.383 1 82.25 80 SER A C 1
ATOM 641 O O . SER A 1 80 ? -9.883 22.984 -4.715 1 82.25 80 SER A O 1
ATOM 643 N N . ALA A 1 81 ? -10.188 21.078 -5.832 1 82.38 81 ALA A N 1
ATOM 644 C CA . ALA A 1 81 ? -8.836 20.609 -5.539 1 82.38 81 ALA A CA 1
ATOM 645 C C . ALA A 1 81 ? -7.793 21.547 -6.137 1 82.38 81 ALA A C 1
ATOM 647 O O . ALA A 1 81 ? -6.762 21.812 -5.516 1 82.38 81 ALA A O 1
ATOM 648 N N . GLU A 1 82 ? -8.109 22.016 -7.293 1 83.5 82 GLU A N 1
ATOM 649 C CA . GLU A 1 82 ? -7.184 22.922 -7.957 1 83.5 82 GLU A CA 1
ATOM 650 C C . GLU A 1 82 ? -7.035 24.219 -7.172 1 83.5 82 GLU A C 1
ATOM 652 O O . GLU A 1 82 ? -5.922 24.719 -6.996 1 83.5 82 GLU A O 1
ATOM 657 N N . SER A 1 83 ? -8.117 24.672 -6.727 1 85.25 83 SER A N 1
ATOM 658 C CA . SER A 1 83 ? -8.086 25.906 -5.953 1 85.25 83 SER A CA 1
ATOM 659 C C . SER A 1 83 ? -7.414 25.703 -4.602 1 85.25 83 SER A C 1
ATOM 661 O O . SER A 1 83 ? -6.719 26.578 -4.105 1 85.25 83 SER A O 1
ATOM 663 N N . ALA A 1 84 ? -7.629 24.578 -4.031 1 86.44 84 ALA A N 1
ATOM 664 C CA . ALA A 1 84 ? -7.016 24.266 -2.746 1 86.44 84 ALA A CA 1
ATOM 665 C C . ALA A 1 84 ? -5.492 24.219 -2.859 1 86.44 84 ALA A C 1
ATOM 667 O O . ALA A 1 84 ? -4.785 24.641 -1.945 1 86.44 84 ALA A O 1
ATOM 668 N N . PHE A 1 85 ? -5.035 23.781 -3.984 1 85.25 85 PHE A N 1
ATOM 669 C CA . PHE A 1 85 ? -3.596 23.672 -4.18 1 85.25 85 PHE A CA 1
ATOM 670 C C . PHE A 1 85 ? -2.975 25.031 -4.418 1 85.25 85 PHE A C 1
ATOM 672 O O . PHE A 1 85 ? -1.89 25.328 -3.91 1 85.25 85 PHE A O 1
ATOM 679 N N . LYS A 1 86 ? -3.633 25.812 -5.105 1 86.06 86 LYS A N 1
ATOM 680 C CA . LYS A 1 86 ? -3.09 27.125 -5.473 1 86.06 86 LYS A CA 1
ATOM 681 C C . LYS A 1 86 ? -3.281 28.125 -4.348 1 86.06 86 LYS A C 1
ATOM 683 O O . LYS A 1 86 ? -2.43 29 -4.129 1 86.06 86 LYS A O 1
ATOM 688 N N . LYS A 1 87 ? -4.406 27.938 -3.686 1 89.12 87 LYS A N 1
ATOM 689 C CA . LYS A 1 87 ? -4.766 28.875 -2.629 1 89.12 87 LYS A CA 1
ATOM 690 C C . LYS A 1 87 ? -5.207 28.141 -1.366 1 89.12 87 LYS A C 1
ATOM 692 O O . LYS A 1 87 ? -6.363 28.25 -0.953 1 89.12 87 LYS A O 1
ATOM 697 N N . PRO A 1 88 ? -4.207 27.625 -0.661 1 89.06 88 PRO A N 1
ATOM 698 C CA . PRO A 1 88 ? -4.562 26.812 0.503 1 89.06 88 PRO A CA 1
ATOM 699 C C . PRO A 1 88 ? -5.281 27.609 1.587 1 89.06 88 PRO A C 1
ATOM 701 O O . PRO A 1 88 ? -6.023 27.031 2.391 1 89.06 88 PRO A O 1
ATOM 704 N N . ARG A 1 89 ? -5.18 28.859 1.577 1 88.56 89 ARG A N 1
ATOM 705 C CA . ARG A 1 89 ? -5.852 29.688 2.574 1 88.56 89 ARG A CA 1
ATOM 706 C C . ARG A 1 89 ? -7.363 29.656 2.387 1 88.56 89 ARG A C 1
ATOM 708 O O . ARG A 1 89 ? -8.117 29.906 3.328 1 88.56 89 ARG A O 1
ATOM 715 N N . ALA A 1 90 ? -7.766 29.344 1.191 1 87.44 90 ALA A N 1
ATOM 716 C CA . ALA A 1 90 ? -9.195 29.203 0.92 1 87.44 90 ALA A CA 1
ATOM 717 C C . ALA A 1 90 ? -9.773 28 1.646 1 87.44 90 ALA A C 1
ATOM 719 O O . ALA A 1 90 ? -10.961 27.969 1.97 1 87.44 90 ALA A O 1
ATOM 720 N N . VAL A 1 91 ? -8.938 27.047 1.895 1 89 91 VAL A N 1
ATOM 721 C CA . VAL A 1 91 ? -9.367 25.859 2.627 1 89 91 VAL A CA 1
ATOM 722 C C . VAL A 1 91 ? -9.391 26.156 4.125 1 89 91 VAL A C 1
ATOM 724 O O . VAL A 1 91 ? -10.352 25.812 4.812 1 89 91 VAL A O 1
ATOM 727 N N . SER A 1 92 ? -8.336 26.828 4.512 1 91.56 92 SER A N 1
ATOM 728 C CA . SER A 1 92 ? -8.195 27.156 5.93 1 91.56 92 SER A CA 1
ATOM 729 C C . SER A 1 92 ? -7.215 28.297 6.141 1 91.56 92 SER A C 1
ATOM 731 O O . SER A 1 92 ? -6.176 28.359 5.48 1 91.56 92 SER A O 1
ATOM 733 N N . ALA A 1 93 ? -7.641 29.172 7.039 1 91.19 93 ALA A N 1
ATOM 734 C CA . ALA A 1 93 ? -6.629 30.109 7.531 1 91.19 93 ALA A CA 1
ATOM 735 C C . ALA A 1 93 ? -5.461 29.359 8.172 1 91.19 93 ALA A C 1
ATOM 737 O O . ALA A 1 93 ? -5.637 28.266 8.711 1 91.19 93 ALA A O 1
ATOM 738 N N . ARG A 1 94 ? -4.289 29.953 8.148 1 90.94 94 ARG A N 1
ATOM 739 C CA . ARG A 1 94 ? -3.104 29.312 8.703 1 90.94 94 ARG A CA 1
ATOM 740 C C . ARG A 1 94 ? -2.975 29.594 10.195 1 90.94 94 ARG A C 1
ATOM 742 O O . ARG A 1 94 ? -2.191 30.453 10.602 1 90.94 94 ARG A O 1
ATOM 749 N N . THR A 1 95 ? -3.664 28.844 10.883 1 91.62 95 THR A N 1
ATOM 750 C CA . THR A 1 95 ? -3.531 28.906 12.336 1 91.62 95 THR A CA 1
ATOM 751 C C . THR A 1 95 ? -2.371 28.047 12.812 1 91.62 95 THR A C 1
ATOM 753 O O . THR A 1 95 ? -1.837 27.234 12.047 1 91.62 95 THR A O 1
ATOM 756 N N . ARG A 1 96 ? -1.979 28.328 14.039 1 90.5 96 ARG A N 1
ATOM 757 C CA . ARG A 1 96 ? -0.978 27.422 14.594 1 90.5 96 ARG A CA 1
ATOM 758 C C . ARG A 1 96 ? -1.476 25.984 14.586 1 90.5 96 ARG A C 1
ATOM 760 O O . ARG A 1 96 ? -2.6 25.703 15.008 1 90.5 96 ARG A O 1
ATOM 767 N N . ILE A 1 97 ? -0.66 25.125 14.094 1 92.94 97 ILE A N 1
ATOM 768 C CA . ILE A 1 97 ? -1.107 23.75 13.906 1 92.94 97 ILE A CA 1
ATOM 769 C C . ILE A 1 97 ? -1.323 23.078 15.273 1 92.94 97 ILE A C 1
ATOM 771 O O . ILE A 1 97 ? -2.25 22.297 15.445 1 92.94 97 ILE A O 1
ATOM 775 N N . ASP A 1 98 ? -0.36 23.328 16.312 1 93.56 98 ASP A N 1
ATOM 776 C CA . ASP A 1 98 ? -0.521 22.875 17.688 1 93.56 98 ASP A CA 1
ATOM 777 C C . ASP A 1 98 ? -0.703 21.359 17.766 1 93.56 98 ASP A C 1
ATOM 779 O O . ASP A 1 98 ? -1.736 20.875 18.219 1 93.56 98 ASP A O 1
ATOM 783 N N . TRP A 1 99 ? 0.333 20.547 17.531 1 94.75 99 TRP A N 1
ATOM 784 C CA . TRP A 1 99 ? 0.319 19.094 17.438 1 94.75 99 TRP A CA 1
ATOM 785 C C . TRP A 1 99 ? 0.162 18.469 18.812 1 94.75 99 TRP A C 1
ATOM 787 O O . TRP A 1 99 ? -0.445 17.406 18.953 1 94.75 99 TRP A O 1
ATOM 797 N N . PRO A 1 100 ? 0.681 19.031 19.859 1 95.69 100 PRO A N 1
ATOM 798 C CA . PRO A 1 100 ? 0.621 18.359 21.156 1 95.69 100 PRO A CA 1
ATOM 799 C C . PRO A 1 100 ? -0.811 18.094 21.609 1 95.69 100 PRO A C 1
ATOM 801 O O . PRO A 1 100 ? -1.676 18.953 21.516 1 95.69 100 PRO A O 1
ATOM 804 N N . ALA A 1 101 ? -0.997 16.906 22.125 1 96.38 101 ALA A N 1
ATOM 805 C CA . ALA A 1 101 ? -2.307 16.406 22.531 1 96.38 101 ALA A CA 1
ATOM 806 C C . ALA A 1 101 ? -2.754 17.062 23.844 1 96.38 101 ALA A C 1
ATOM 808 O O . ALA A 1 101 ? -2.072 16.953 24.859 1 96.38 101 ALA A O 1
ATOM 809 N N . ARG A 1 102 ? -3.969 17.641 23.781 1 95.62 102 ARG A N 1
ATOM 810 C CA . ARG A 1 102 ? -4.457 18.312 24.984 1 95.62 102 ARG A CA 1
ATOM 811 C C . ARG A 1 102 ? -5.879 17.859 25.328 1 95.62 102 ARG A C 1
ATOM 813 O O . ARG A 1 102 ? -6.25 17.781 26.5 1 95.62 102 ARG A O 1
ATOM 820 N N . PHE A 1 103 ? -6.723 17.672 24.297 1 95.19 103 PHE A N 1
ATOM 821 C CA . PHE A 1 103 ? -8.094 17.25 24.547 1 95.19 103 PHE A CA 1
ATOM 822 C C . PHE A 1 103 ? -8.555 16.266 23.484 1 95.19 103 PHE A C 1
ATOM 824 O O . PHE A 1 103 ? -7.969 16.188 22.406 1 95.19 103 PHE A O 1
ATOM 831 N N . HIS A 1 104 ? -9.586 15.547 23.766 1 96.31 104 HIS A N 1
ATOM 832 C CA . HIS A 1 104 ? -10.102 14.508 22.875 1 96.31 104 HIS A CA 1
ATOM 833 C C . HIS A 1 104 ? -10.781 15.117 21.656 1 96.31 104 HIS A C 1
ATOM 835 O O . HIS A 1 104 ? -11.461 16.141 21.766 1 96.31 104 HIS A O 1
ATOM 841 N N . CYS A 1 105 ? -10.57 14.445 20.609 1 93 105 CYS A N 1
ATOM 842 C CA . CYS A 1 105 ? -11.266 14.844 19.391 1 93 105 CYS A CA 1
ATOM 843 C C . CYS A 1 105 ? -12.75 14.516 19.484 1 93 105 CYS A C 1
ATOM 845 O O . CYS A 1 105 ? -13.156 13.633 20.234 1 93 105 CYS A O 1
ATOM 847 N N . ASN A 1 106 ? -13.508 15.242 18.734 1 90.5 106 ASN A N 1
ATOM 848 C CA . ASN A 1 106 ? -14.938 14.969 18.609 1 90.5 106 ASN A CA 1
ATOM 849 C C . ASN A 1 106 ? -15.43 15.234 17.188 1 90.5 106 ASN A C 1
ATOM 851 O O . ASN A 1 106 ? -14.672 15.711 16.344 1 90.5 106 ASN A O 1
ATOM 855 N N . THR A 1 107 ? -16.656 14.867 16.938 1 87 107 THR A N 1
ATOM 856 C CA . THR A 1 107 ? -17.203 14.906 15.594 1 87 107 THR A CA 1
ATOM 857 C C . THR A 1 107 ? -17.203 16.328 15.062 1 87 107 THR A C 1
ATOM 859 O O . THR A 1 107 ? -17.016 16.562 13.859 1 87 107 THR A O 1
ATOM 862 N N . LYS A 1 108 ? -17.391 17.266 15.883 1 84.25 108 LYS A N 1
ATOM 863 C CA . LYS A 1 108 ? -17.484 18.672 15.469 1 84.25 108 LYS A CA 1
ATOM 864 C C . LYS A 1 108 ? -16.125 19.203 15 1 84.25 108 LYS A C 1
ATOM 866 O O . LYS A 1 108 ? -16.062 20.156 14.219 1 84.25 108 LYS A O 1
ATOM 871 N N . PHE A 1 109 ? -15.133 18.578 15.438 1 91.31 109 PHE A N 1
ATOM 872 C CA . PHE A 1 109 ? -13.781 19.031 15.133 1 91.31 109 PHE A CA 1
ATOM 873 C C . PHE A 1 109 ? -13.312 18.484 13.789 1 91.31 109 PHE A C 1
ATOM 875 O O . PHE A 1 109 ? -12.336 18.984 13.219 1 91.31 109 PHE A O 1
ATOM 882 N N . MET A 1 110 ? -13.984 17.531 13.25 1 88.81 110 MET A N 1
ATOM 883 C CA . MET A 1 110 ? -13.445 16.75 12.141 1 88.81 110 MET A CA 1
ATOM 884 C C . MET A 1 110 ? -13.227 17.625 10.914 1 88.81 110 MET A C 1
ATOM 886 O O . MET A 1 110 ? -12.164 17.562 10.289 1 88.81 110 MET A O 1
ATOM 890 N N . LYS A 1 111 ? -14.18 18.391 10.602 1 89.31 111 LYS A N 1
ATOM 891 C CA . LYS A 1 111 ? -14.047 19.25 9.43 1 89.31 111 LYS A CA 1
ATOM 892 C C . LYS A 1 111 ? -12.906 20.25 9.602 1 89.31 111 LYS A C 1
ATOM 894 O O . LYS A 1 111 ? -12.102 20.438 8.688 1 89.31 111 LYS A O 1
ATOM 899 N N . ARG A 1 112 ? -12.875 20.875 10.75 1 92.81 112 ARG A N 1
ATOM 900 C CA . ARG A 1 112 ? -11.867 21.891 11.039 1 92.81 112 ARG A CA 1
ATOM 901 C C . ARG A 1 112 ? -10.469 21.297 11.055 1 92.81 112 ARG A C 1
ATOM 903 O O . ARG A 1 112 ? -9.523 21.906 10.539 1 92.81 112 ARG A O 1
ATOM 910 N N . VAL A 1 113 ? -10.328 20.125 11.617 1 92.75 113 VAL A N 1
ATOM 911 C CA . VAL A 1 113 ? -9.055 19.406 11.641 1 92.75 113 VAL A CA 1
ATOM 912 C C . VAL A 1 113 ? -8.609 19.094 10.219 1 92.75 113 VAL A C 1
ATOM 914 O O . VAL A 1 113 ? -7.465 19.359 9.844 1 92.75 113 VAL A O 1
ATOM 917 N N . TRP A 1 114 ? -9.516 18.594 9.484 1 90.56 114 TRP A N 1
ATOM 918 C CA . TRP A 1 114 ? -9.188 18.203 8.117 1 90.56 114 TRP A CA 1
ATOM 919 C C . TRP A 1 114 ? -8.766 19.406 7.289 1 90.56 114 TRP A C 1
ATOM 921 O O . TRP A 1 114 ? -7.773 19.344 6.559 1 90.56 114 TRP A O 1
ATOM 931 N N . CYS A 1 115 ? -9.469 20.453 7.41 1 91.62 115 CYS A N 1
ATOM 932 C CA . CYS A 1 115 ? -9.156 21.656 6.648 1 91.62 115 CYS A CA 1
ATOM 933 C C . CYS A 1 115 ? -7.758 22.156 6.98 1 91.62 115 CYS A C 1
ATOM 935 O O . CYS A 1 115 ? -6.98 22.5 6.086 1 91.62 115 CYS A O 1
ATOM 937 N N . ARG A 1 116 ? -7.453 22.203 8.18 1 94.44 116 ARG A N 1
ATOM 938 C CA . ARG A 1 116 ? -6.152 22.734 8.578 1 94.44 116 ARG A CA 1
ATOM 939 C C . ARG A 1 116 ? -5.027 21.797 8.148 1 94.44 116 ARG A C 1
ATOM 941 O O . ARG A 1 116 ? -3.967 22.25 7.715 1 94.44 116 ARG A O 1
ATOM 948 N N . VAL A 1 117 ? -5.254 20.531 8.266 1 93.56 117 VAL A N 1
ATOM 949 C CA . VAL A 1 117 ? -4.246 19.531 7.914 1 93.56 117 VAL A CA 1
ATOM 950 C C . VAL A 1 117 ? -4.02 19.547 6.406 1 93.56 117 VAL A C 1
ATOM 952 O O . VAL A 1 117 ? -2.881 19.453 5.941 1 93.56 117 VAL A O 1
ATOM 955 N N . ILE A 1 118 ? -5.035 19.688 5.684 1 91.25 118 ILE A N 1
ATOM 956 C CA . ILE A 1 118 ? -4.906 19.766 4.23 1 91.25 118 ILE A CA 1
ATOM 957 C C . ILE A 1 118 ? -4.18 21.047 3.836 1 91.25 118 ILE A C 1
ATOM 959 O O . ILE A 1 118 ? -3.406 21.047 2.873 1 91.25 118 ILE A O 1
ATOM 963 N N . GLY A 1 119 ? -4.473 22.062 4.57 1 91.75 119 GLY A N 1
ATOM 964 C CA . GLY A 1 119 ? -3.742 23.297 4.328 1 91.75 119 GLY A CA 1
ATOM 965 C C . GLY A 1 119 ? -2.238 23.125 4.461 1 91.75 119 GLY A C 1
ATOM 966 O O . GLY A 1 119 ? -1.482 23.594 3.605 1 91.75 119 GLY A O 1
ATOM 967 N N . ILE A 1 120 ? -1.822 22.484 5.465 1 93.81 120 ILE A N 1
ATOM 968 C CA . ILE A 1 120 ? -0.401 22.25 5.695 1 93.81 120 ILE A CA 1
ATOM 969 C C . ILE A 1 120 ? 0.155 21.344 4.605 1 93.81 120 ILE A C 1
ATOM 971 O O . ILE A 1 120 ? 1.279 21.531 4.137 1 93.81 120 ILE A O 1
ATOM 975 N N . TYR A 1 121 ? -0.631 20.375 4.289 1 95.44 121 TYR A N 1
ATOM 976 C CA . TYR A 1 121 ? -0.237 19.453 3.23 1 95.44 121 TYR A CA 1
ATOM 977 C C . TYR A 1 121 ? -0.021 20.188 1.914 1 95.44 121 TYR A C 1
ATOM 979 O O . TYR A 1 121 ? 0.958 19.938 1.208 1 95.44 121 TYR A O 1
ATOM 987 N N . THR A 1 122 ? -0.865 21.047 1.645 1 92.94 122 THR A N 1
ATOM 988 C CA . THR A 1 122 ? -0.782 21.812 0.4 1 92.94 122 THR A CA 1
ATOM 989 C C . THR A 1 122 ? 0.423 22.75 0.415 1 92.94 122 THR A C 1
ATOM 991 O O . THR A 1 122 ? 1.132 22.875 -0.586 1 92.94 122 THR A O 1
ATOM 994 N N . ASP A 1 123 ? 0.591 23.375 1.484 1 92.38 123 ASP A N 1
ATOM 995 C CA . ASP A 1 123 ? 1.759 24.234 1.62 1 92.38 123 ASP A CA 1
ATOM 996 C C . ASP A 1 123 ? 3.053 23.438 1.462 1 92.38 123 ASP A C 1
ATOM 998 O O . ASP A 1 123 ? 3.994 23.906 0.811 1 92.38 123 ASP A O 1
ATOM 1002 N N . TRP A 1 124 ? 3.082 22.312 2.023 1 95.38 124 TRP A N 1
ATOM 1003 C CA . TRP A 1 124 ? 4.242 21.438 1.926 1 95.38 124 TRP A CA 1
ATOM 1004 C C . TRP A 1 124 ? 4.473 21 0.483 1 95.38 124 TRP A C 1
ATOM 1006 O O . TRP A 1 124 ? 5.59 21.109 -0.033 1 95.38 124 TRP A O 1
ATOM 1016 N N . ALA A 1 125 ? 3.449 20.547 -0.172 1 95.38 125 ALA A N 1
ATOM 1017 C CA . ALA A 1 125 ? 3.543 20.016 -1.531 1 95.38 125 ALA A CA 1
ATOM 1018 C C . ALA A 1 125 ? 3.977 21.109 -2.512 1 95.38 125 ALA A C 1
ATOM 1020 O O . ALA A 1 125 ? 4.629 20.812 -3.518 1 95.38 125 ALA A O 1
ATOM 1021 N N . SER A 1 126 ? 3.672 22.328 -2.199 1 92.56 126 SER A N 1
ATOM 1022 C CA . SER A 1 126 ? 3.986 23.438 -3.088 1 92.56 126 SER A CA 1
ATOM 1023 C C . SER A 1 126 ? 5.488 23.688 -3.158 1 92.56 126 SER A C 1
ATOM 1025 O O . SER A 1 126 ? 5.965 24.391 -4.043 1 92.56 126 SER A O 1
ATOM 1027 N N . HIS A 1 127 ? 6.25 23.078 -2.322 1 92.81 127 HIS A N 1
ATOM 1028 C CA . HIS A 1 127 ? 7.695 23.266 -2.305 1 92.81 127 HIS A CA 1
ATOM 1029 C C . HIS A 1 127 ? 8.391 22.234 -3.186 1 92.81 127 HIS A C 1
ATOM 1031 O O . HIS A 1 127 ? 9.609 22.297 -3.381 1 92.81 127 HIS A O 1
ATOM 1037 N N . ILE A 1 128 ? 7.66 21.281 -3.691 1 94.81 128 ILE A N 1
ATOM 1038 C CA . ILE A 1 128 ? 8.242 20.188 -4.457 1 94.81 128 ILE A CA 1
ATOM 1039 C C . ILE A 1 128 ? 8.375 20.594 -5.922 1 94.81 128 ILE A C 1
ATOM 1041 O O . ILE A 1 128 ? 7.371 20.734 -6.629 1 94.81 128 ILE A O 1
ATOM 1045 N N . PRO A 1 129 ? 9.547 20.688 -6.422 1 91.94 129 PRO A N 1
ATOM 1046 C CA . PRO A 1 129 ? 9.75 21.203 -7.777 1 91.94 129 PRO A CA 1
ATOM 1047 C C . PRO A 1 129 ? 9.141 20.297 -8.852 1 91.94 129 PRO A C 1
ATOM 1049 O O . PRO A 1 129 ? 8.656 20.797 -9.875 1 91.94 129 PRO A O 1
ATOM 1052 N N 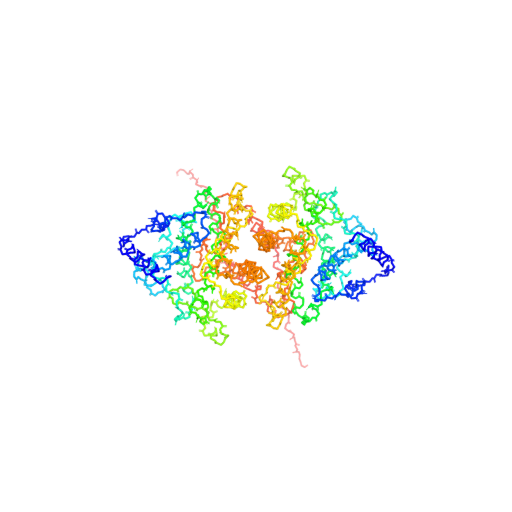. GLU A 1 130 ? 9.133 19.016 -8.703 1 93.88 130 GLU A N 1
ATOM 1053 C CA . GLU A 1 130 ? 8.633 18.078 -9.695 1 93.88 130 GLU A CA 1
ATOM 1054 C C . GLU A 1 130 ? 7.129 18.234 -9.898 1 93.88 130 GLU A C 1
ATOM 1056 O O . GLU A 1 130 ? 6.594 17.844 -10.938 1 93.88 130 GLU A O 1
ATOM 1061 N N . VAL A 1 131 ? 6.512 18.75 -8.875 1 92.25 131 VAL A N 1
ATOM 1062 C CA . VAL A 1 131 ? 5.07 18.953 -8.953 1 92.25 131 VAL A CA 1
ATOM 1063 C C . VAL A 1 131 ? 4.742 20 -10.008 1 92.25 131 VAL A C 1
ATOM 1065 O O . VAL A 1 131 ? 3.701 19.922 -10.664 1 92.25 131 VAL A O 1
ATOM 1068 N N . ILE A 1 132 ? 5.641 20.922 -10.188 1 85.19 132 ILE A N 1
ATOM 1069 C CA . ILE A 1 132 ? 5.449 21.984 -11.156 1 85.19 132 ILE A CA 1
ATOM 1070 C C . ILE A 1 132 ? 5.59 21.438 -12.57 1 85.19 132 ILE A C 1
ATOM 1072 O O . ILE A 1 132 ? 5.035 22 -13.516 1 85.19 132 ILE A O 1
ATOM 1076 N N . GLU A 1 133 ? 6.309 20.344 -12.703 1 92.19 133 GLU A N 1
ATOM 1077 C CA . GLU A 1 133 ? 6.508 19.719 -14.008 1 92.19 133 GLU A CA 1
ATOM 1078 C C . GLU A 1 133 ? 5.238 19.031 -14.492 1 92.19 133 GLU A C 1
ATOM 1080 O O . GLU A 1 133 ? 5.07 18.781 -15.688 1 92.19 133 GLU A O 1
ATOM 1085 N N . LEU A 1 134 ? 4.375 18.703 -13.594 1 95.19 134 LEU A N 1
ATOM 1086 C CA . LEU A 1 134 ? 3.131 18.031 -13.953 1 95.19 134 LEU A CA 1
ATOM 1087 C C . LEU A 1 134 ? 2.131 19.016 -14.555 1 95.19 134 LEU A C 1
ATOM 1089 O O . LEU A 1 134 ? 2.104 20.188 -14.18 1 95.19 134 LEU A O 1
ATOM 1093 N N . ASP A 1 135 ? 1.381 18.484 -15.523 1 94.38 135 ASP A N 1
ATOM 1094 C CA . ASP A 1 135 ? 0.284 19.328 -15.992 1 94.38 135 ASP A CA 1
ATOM 1095 C C . ASP A 1 135 ? -0.776 19.516 -14.906 1 94.38 135 ASP A C 1
ATOM 1097 O O . ASP A 1 135 ? -0.756 18.812 -13.891 1 94.38 135 ASP A O 1
ATOM 1101 N N . ASP A 1 136 ? -1.717 20.422 -15.086 1 91 136 ASP A N 1
ATOM 1102 C CA . ASP A 1 136 ? -2.668 20.812 -14.047 1 91 136 ASP A CA 1
ATOM 1103 C C . ASP A 1 136 ? -3.549 19.641 -13.641 1 91 136 ASP A C 1
ATOM 1105 O O . ASP A 1 136 ? -3.826 19.438 -12.453 1 91 136 ASP A O 1
ATOM 1109 N N . LYS A 1 137 ? -3.961 18.938 -14.594 1 92 137 LYS A N 1
ATOM 1110 C CA . LYS A 1 137 ? -4.832 17.812 -14.312 1 92 137 LYS A CA 1
ATOM 1111 C C . LYS A 1 137 ? -4.102 16.75 -13.484 1 92 137 LYS A C 1
ATOM 1113 O O . LYS A 1 137 ? -4.609 16.297 -12.453 1 92 137 LYS A O 1
ATOM 1118 N N . ASP A 1 138 ? -2.938 16.344 -13.93 1 94.62 138 ASP A N 1
ATOM 1119 C CA . ASP A 1 138 ? -2.152 15.328 -13.227 1 94.62 138 ASP A CA 1
ATOM 1120 C C . ASP A 1 138 ? -1.752 15.812 -11.836 1 94.62 138 ASP A C 1
ATOM 1122 O O . ASP A 1 138 ? -1.739 15.023 -10.883 1 94.62 138 ASP A O 1
ATOM 1126 N N . ARG A 1 139 ? -1.449 17.047 -11.758 1 93.69 139 ARG A N 1
ATOM 1127 C CA . ARG A 1 139 ? -1.076 17.641 -10.477 1 93.69 139 ARG A CA 1
ATOM 1128 C C . ARG A 1 139 ? -2.227 17.547 -9.477 1 93.69 139 ARG A C 1
ATOM 1130 O O . ARG A 1 139 ? -2.023 17.172 -8.32 1 93.69 139 ARG A O 1
ATOM 1137 N N . THR A 1 140 ? -3.363 17.859 -9.945 1 90.5 140 THR A N 1
ATOM 1138 C CA . THR A 1 140 ? -4.547 17.828 -9.094 1 90.5 140 THR A CA 1
ATOM 1139 C C . THR A 1 140 ? -4.855 16.406 -8.648 1 90.5 140 THR A C 1
ATOM 1141 O O . THR A 1 140 ? -5.164 16.172 -7.477 1 90.5 140 THR A O 1
ATOM 1144 N N . ILE A 1 141 ? -4.691 15.477 -9.492 1 91.38 141 ILE A N 1
ATOM 1145 C CA . ILE A 1 141 ? -4.969 14.078 -9.188 1 91.38 141 ILE A CA 1
ATOM 1146 C C . ILE A 1 141 ? -3.965 13.57 -8.148 1 91.38 141 ILE A C 1
ATOM 1148 O O . ILE A 1 141 ? -4.348 12.945 -7.16 1 91.38 141 ILE A O 1
ATOM 1152 N N . LEU A 1 142 ? -2.75 13.891 -8.422 1 94.12 142 LEU A N 1
ATOM 1153 C CA . LEU A 1 142 ? -1.709 13.461 -7.496 1 94.12 142 LEU A CA 1
ATOM 1154 C C . LEU A 1 142 ? -1.941 14.047 -6.109 1 94.12 142 LEU A C 1
ATOM 1156 O O . LEU A 1 142 ? -1.832 13.336 -5.105 1 94.12 142 LEU A O 1
ATOM 1160 N N . PHE A 1 143 ? -2.252 15.289 -6.078 1 91.75 143 PHE A N 1
ATOM 1161 C CA . PHE A 1 143 ? -2.496 15.984 -4.82 1 91.75 143 PHE A CA 1
ATOM 1162 C C . PHE A 1 143 ? -3.641 15.336 -4.055 1 91.75 143 PHE A C 1
ATOM 1164 O O . PHE A 1 143 ? -3.527 15.086 -2.852 1 91.75 143 PHE A O 1
ATOM 1171 N N . LEU A 1 144 ? -4.594 15.023 -4.707 1 89.62 144 LEU A N 1
ATOM 1172 C CA . LEU A 1 144 ? -5.777 14.469 -4.066 1 89.62 144 LEU A CA 1
ATOM 1173 C C . LEU A 1 144 ? -5.527 13.031 -3.611 1 89.62 144 LEU A C 1
ATOM 1175 O O . LEU A 1 144 ? -5.84 12.672 -2.473 1 89.62 144 LEU A O 1
ATOM 1179 N N . GLU A 1 145 ? -4.953 12.266 -4.43 1 90.19 145 GLU A N 1
ATOM 1180 C CA . GLU A 1 145 ? -4.766 10.852 -4.145 1 90.19 145 GLU A CA 1
ATOM 1181 C C . GLU A 1 145 ? -3.779 10.641 -2.998 1 90.19 145 GLU A C 1
ATOM 1183 O O . GLU A 1 145 ? -3.863 9.656 -2.27 1 90.19 145 GLU A O 1
ATOM 1188 N N . ARG A 1 146 ? -2.918 11.586 -2.842 1 94.81 146 ARG A N 1
ATOM 1189 C CA . ARG A 1 146 ? -1.827 11.344 -1.901 1 94.81 146 ARG A CA 1
ATOM 1190 C C . ARG A 1 146 ? -2.031 12.141 -0.614 1 94.81 146 ARG A C 1
ATOM 1192 O O . ARG A 1 146 ? -1.266 11.992 0.34 1 94.81 146 ARG A O 1
ATOM 1199 N N . SER A 1 147 ? -3.086 12.867 -0.516 1 92.69 147 SER A N 1
ATOM 1200 C CA . SER A 1 147 ? -3.35 13.688 0.665 1 92.69 147 SER A CA 1
ATOM 1201 C C . SER A 1 147 ? -3.475 12.82 1.916 1 92.69 147 SER A C 1
ATOM 1203 O O . SER A 1 147 ? -2.865 13.117 2.945 1 92.69 147 SER A O 1
ATOM 1205 N N . VAL A 1 148 ? -4.133 11.695 1.763 1 92.69 148 VAL A N 1
ATOM 1206 C CA . VAL A 1 148 ? -4.426 10.867 2.924 1 92.69 148 VAL A CA 1
ATOM 1207 C C . VAL A 1 148 ? -3.166 10.117 3.355 1 92.69 148 VAL A C 1
ATOM 1209 O O . VAL A 1 148 ? -2.754 10.203 4.516 1 92.69 148 VAL A O 1
ATOM 1212 N N . PRO A 1 149 ? -2.451 9.461 2.477 1 95.88 149 PRO A N 1
ATOM 1213 C CA . PRO A 1 149 ? -1.254 8.734 2.908 1 95.88 149 PRO A CA 1
ATOM 1214 C C . PRO A 1 149 ? -0.193 9.656 3.51 1 95.88 149 PRO A C 1
ATOM 1216 O O . PRO A 1 149 ? 0.432 9.312 4.516 1 95.88 149 PRO A O 1
ATOM 1219 N N . VAL A 1 150 ? -0.069 10.734 2.939 1 97.06 150 VAL A N 1
ATOM 1220 C CA . VAL A 1 150 ? 0.955 11.656 3.418 1 97.06 150 VAL A CA 1
ATOM 1221 C C . VAL A 1 150 ? 0.563 12.203 4.793 1 97.06 150 VAL A C 1
ATOM 1223 O O . VAL A 1 150 ? 1.405 12.305 5.688 1 97.06 150 VAL A O 1
ATOM 1226 N N . THR A 1 151 ? -0.665 12.492 4.953 1 95.5 151 THR A N 1
ATOM 1227 C CA . THR A 1 151 ? -1.13 13.031 6.227 1 95.5 151 THR A CA 1
ATOM 1228 C C . THR A 1 151 ? -1.096 11.961 7.312 1 95.5 151 THR A C 1
ATOM 1230 O O . THR A 1 151 ? -0.835 12.258 8.477 1 95.5 151 THR A O 1
ATOM 1233 N N . GLU A 1 152 ? -1.367 10.75 6.926 1 96.19 152 GLU A N 1
ATOM 1234 C CA . GLU A 1 152 ? -1.297 9.656 7.887 1 96.19 152 GLU A CA 1
ATOM 1235 C C . GLU A 1 152 ? 0.123 9.477 8.414 1 96.19 152 GLU A C 1
ATOM 1237 O O . GLU A 1 152 ? 0.322 9.289 9.617 1 96.19 152 GLU A O 1
ATOM 1242 N N . LEU A 1 153 ? 0.996 9.523 7.535 1 98.12 153 LEU A N 1
ATOM 1243 C CA . LEU A 1 153 ? 2.387 9.445 7.973 1 98.12 153 LEU A CA 1
ATOM 1244 C C . LEU A 1 153 ? 2.736 10.625 8.875 1 98.12 153 LEU A C 1
ATOM 1246 O O . LEU A 1 153 ? 3.43 10.461 9.883 1 98.12 153 LEU A O 1
ATOM 1250 N N . GLN A 1 154 ? 2.287 11.758 8.5 1 97.88 154 GLN A N 1
ATOM 1251 C CA . GLN A 1 154 ? 2.594 12.969 9.258 1 97.88 154 GLN A CA 1
ATOM 1252 C C . GLN A 1 154 ? 2.068 12.875 10.688 1 97.88 154 GLN A C 1
ATOM 1254 O O . GLN A 1 154 ? 2.801 13.141 11.641 1 97.88 154 GLN A O 1
ATOM 1259 N N . VAL A 1 155 ? 0.846 12.484 10.844 1 97.31 155 VAL A N 1
ATOM 1260 C CA . VAL A 1 155 ? 0.269 12.445 12.18 1 97.31 155 VAL A CA 1
ATOM 1261 C C . VAL A 1 155 ? 0.917 11.328 12.992 1 97.31 155 VAL A C 1
ATOM 1263 O O . VAL A 1 155 ? 1.095 11.453 14.203 1 97.31 155 VAL A O 1
ATOM 1266 N N . ALA A 1 156 ? 1.226 10.25 12.352 1 98.06 156 ALA A N 1
ATOM 1267 C CA . ALA A 1 156 ? 1.909 9.164 13.055 1 98.06 156 ALA A CA 1
ATOM 1268 C C . ALA A 1 156 ? 3.293 9.602 13.531 1 98.06 156 ALA A C 1
ATOM 1270 O O . ALA A 1 156 ? 3.699 9.297 14.648 1 98.06 156 ALA A O 1
ATOM 1271 N N . TYR A 1 157 ? 3.982 10.242 12.648 1 98.5 157 TYR A N 1
ATOM 1272 C CA . TYR A 1 157 ? 5.312 10.727 13.016 1 98.5 157 TYR A CA 1
ATOM 1273 C C . TYR A 1 157 ? 5.23 11.75 14.133 1 98.5 157 TYR A C 1
ATOM 1275 O O . TYR A 1 157 ? 6.062 11.75 15.047 1 98.5 157 TYR A O 1
ATOM 1283 N N . LYS A 1 158 ? 4.266 12.625 14.07 1 98.06 158 LYS A N 1
ATOM 1284 C CA . LYS A 1 158 ? 4.098 13.633 15.109 1 98.06 158 LYS A CA 1
ATOM 1285 C C . LYS A 1 158 ? 3.734 12.992 16.438 1 98.06 158 LYS A C 1
ATOM 1287 O O . LYS A 1 158 ? 4.117 13.492 17.5 1 98.06 158 LYS A O 1
ATOM 1292 N N . ALA A 1 159 ? 2.971 11.938 16.359 1 98.5 159 ALA A N 1
ATOM 1293 C CA . ALA A 1 159 ? 2.68 11.211 17.594 1 98.5 159 ALA A CA 1
ATOM 1294 C C . ALA A 1 159 ? 3.965 10.758 18.281 1 98.5 159 ALA A C 1
ATOM 1296 O O . ALA A 1 159 ? 4.078 10.828 19.5 1 98.5 159 ALA A O 1
ATOM 1297 N N . VAL A 1 160 ? 4.883 10.289 17.516 1 98.56 160 VAL A N 1
ATOM 1298 C CA . VAL A 1 160 ? 6.156 9.836 18.062 1 98.56 160 VAL A CA 1
ATOM 1299 C C . VAL A 1 160 ? 6.984 11.031 18.531 1 98.56 160 VAL A C 1
ATOM 1301 O O . VAL A 1 160 ? 7.543 11.023 19.625 1 98.56 160 VAL A O 1
ATOM 1304 N N . GLN A 1 161 ? 7.043 12.047 17.688 1 97.12 161 GLN A N 1
ATOM 1305 C CA . GLN A 1 161 ? 7.855 13.234 17.953 1 97.12 161 GLN A CA 1
ATOM 1306 C C . GLN A 1 161 ? 7.453 13.898 19.266 1 97.12 161 GLN A C 1
ATOM 1308 O O . GLN A 1 161 ? 8.312 14.375 20.016 1 97.12 161 GLN A O 1
ATOM 1313 N N . PHE A 1 162 ? 6.168 13.891 19.516 1 96.88 162 PHE A N 1
ATOM 1314 C CA . PHE A 1 162 ? 5.672 14.609 20.688 1 96.88 162 PHE A CA 1
ATOM 1315 C C . PHE A 1 162 ? 5.297 13.633 21.797 1 96.88 162 PHE A C 1
ATOM 1317 O O . PHE A 1 162 ? 4.66 14.023 22.781 1 96.88 162 PHE A O 1
ATOM 1324 N N . ASN A 1 163 ? 5.672 12.398 21.625 1 96.69 163 ASN A N 1
ATOM 1325 C CA . ASN A 1 163 ? 5.316 11.367 22.594 1 96.69 163 ASN A CA 1
ATOM 1326 C C . ASN A 1 163 ? 3.846 11.461 23 1 96.69 163 ASN A C 1
ATOM 1328 O O . ASN A 1 163 ? 3.527 11.523 24.188 1 96.69 163 ASN A O 1
ATOM 1332 N N . SER A 1 164 ? 3.035 11.523 22.016 1 97.62 164 SER A N 1
ATOM 1333 C CA . SER A 1 164 ? 1.603 11.719 22.219 1 97.62 164 SER A CA 1
ATOM 1334 C C . SER A 1 164 ? 0.939 10.445 22.734 1 97.62 164 SER A C 1
ATOM 1336 O O . SER A 1 164 ? 1.281 9.344 22.312 1 97.62 164 SER A O 1
ATOM 1338 N N . PRO A 1 165 ? -0.054 10.594 23.609 1 97.62 165 PRO A N 1
ATOM 1339 C CA . PRO A 1 165 ? -0.796 9.43 24.094 1 97.62 165 PRO A CA 1
ATOM 1340 C C . PRO A 1 165 ? -1.79 8.898 23.062 1 97.62 165 PRO A C 1
ATOM 1342 O O . PRO A 1 165 ? -2.463 7.895 23.312 1 97.62 165 PRO A O 1
ATOM 1345 N N . GLY A 1 166 ? -1.896 9.492 21.969 1 98.25 166 GLY A N 1
ATOM 1346 C CA . GLY A 1 166 ? -2.764 9.148 20.859 1 98.25 166 GLY A CA 1
ATOM 1347 C C . GLY A 1 166 ? -2.328 9.781 19.547 1 98.25 166 GLY A C 1
ATOM 1348 O O . GLY A 1 166 ? -1.231 10.336 19.453 1 98.25 166 GLY A O 1
ATOM 1349 N N . ILE A 1 167 ? -3.162 9.586 18.562 1 98.06 167 ILE A N 1
ATOM 1350 C CA . ILE A 1 167 ? -2.885 10.258 17.297 1 98.06 167 ILE A CA 1
ATOM 1351 C C . ILE A 1 167 ? -3.262 11.734 17.406 1 98.06 167 ILE A C 1
ATOM 1353 O O . ILE A 1 167 ? -4.434 12.07 17.594 1 98.06 167 ILE A O 1
ATOM 1357 N N . PRO A 1 168 ? -2.289 12.57 17.234 1 97.56 168 PRO A N 1
ATOM 1358 C CA . PRO A 1 168 ? -2.613 14 17.25 1 97.56 168 PRO A CA 1
ATOM 1359 C C . PRO A 1 168 ? -3.283 14.453 15.953 1 97.56 168 PRO A C 1
ATOM 1361 O O . PRO A 1 168 ? -2.865 14.062 14.859 1 97.56 168 PRO A O 1
ATOM 1364 N N . MET A 1 169 ? -4.34 15.234 15.852 1 92 169 MET A N 1
ATOM 1365 C CA . MET A 1 169 ? -5.094 15.68 14.688 1 92 169 MET A CA 1
ATOM 1366 C C . MET A 1 169 ? -4.844 17.156 14.406 1 92 169 MET A C 1
ATOM 1368 O O . MET A 1 169 ? -5.27 17.688 13.375 1 92 169 MET A O 1
ATOM 1372 N N . SER A 1 170 ? -4.391 18 15.172 1 93.56 170 SER A N 1
ATOM 1373 C CA . SER A 1 170 ? -4.109 19.438 15.117 1 93.56 170 SER A CA 1
ATOM 1374 C C . SER A 1 170 ? -4.961 20.203 16.125 1 93.56 170 SER A C 1
ATOM 1376 O O . SER A 1 170 ? -5.926 19.672 16.672 1 93.56 170 SER A O 1
ATOM 1378 N N . GLY A 1 171 ? -4.559 21.406 16.438 1 95 171 GLY A N 1
ATOM 1379 C CA . GLY A 1 171 ? -5.297 22.281 17.328 1 95 171 GLY A CA 1
ATOM 1380 C C . GLY A 1 171 ? -5.352 21.766 18.75 1 95 171 GLY A C 1
ATOM 1381 O O . GLY A 1 171 ? -6.121 22.281 19.578 1 95 171 GLY A O 1
ATOM 1382 N N . GLY A 1 172 ? -4.617 20.75 19.047 1 95.44 172 GLY A N 1
ATOM 1383 C CA . GLY A 1 172 ? -4.578 20.203 20.391 1 95.44 172 GLY A CA 1
ATOM 1384 C C . GLY A 1 172 ? -5.434 18.969 20.547 1 95.44 172 GLY A C 1
ATOM 1385 O O . GLY A 1 172 ? -5.367 18.281 21.578 1 95.44 172 GLY A O 1
ATOM 1386 N N . ALA A 1 173 ? -6.168 18.625 19.578 1 96.12 173 ALA A N 1
ATOM 1387 C CA . ALA A 1 173 ? -7.043 17.453 19.656 1 96.12 173 ALA A CA 1
ATOM 1388 C C . ALA A 1 173 ? -6.27 16.172 19.359 1 96.12 173 ALA A C 1
ATOM 1390 O O . ALA A 1 173 ? -5.297 16.188 18.609 1 96.12 173 ALA A O 1
ATOM 1391 N N . TYR A 1 174 ? -6.699 15.094 19.984 1 97.38 174 TYR A N 1
ATOM 1392 C CA . TYR A 1 174 ? -6.09 13.797 19.688 1 97.38 174 TYR A CA 1
ATOM 1393 C C . TYR A 1 174 ? -7.078 12.664 19.938 1 97.38 174 TYR A C 1
ATOM 1395 O O . TYR A 1 174 ? -8.102 12.859 20.594 1 97.38 174 TYR A O 1
ATOM 1403 N N . PHE A 1 175 ? -6.891 11.609 19.297 1 97.44 175 PHE A N 1
ATOM 1404 C CA . PHE A 1 175 ? -7.582 10.352 19.562 1 97.44 175 PHE A CA 1
ATOM 1405 C C . PHE A 1 175 ? -6.672 9.383 20.312 1 97.44 175 PHE A C 1
ATOM 1407 O O . PHE A 1 175 ? -5.613 9.008 19.797 1 97.44 175 PHE A O 1
ATOM 1414 N N . PRO A 1 176 ? -7.07 8.906 21.438 1 97.75 176 PRO A N 1
ATOM 1415 C CA . PRO A 1 176 ? -6.16 8.172 22.328 1 97.75 176 PRO A CA 1
ATOM 1416 C C . PRO A 1 176 ? -5.887 6.75 21.828 1 97.75 176 PRO A C 1
ATOM 1418 O O . PRO A 1 176 ? -6.738 6.145 21.172 1 97.75 176 PRO A O 1
ATOM 1421 N N . PHE A 1 177 ? -4.711 6.184 22.203 1 97.31 177 PHE A N 1
ATOM 1422 C CA . PHE A 1 177 ? -4.348 4.801 21.906 1 97.31 177 PHE A CA 1
ATOM 1423 C C . PHE A 1 177 ? -4.953 3.854 22.938 1 97.31 177 PHE A C 1
ATOM 1425 O O . PHE A 1 177 ? -5.297 2.715 22.609 1 97.31 177 PHE A O 1
ATOM 1432 N N . ASN A 1 178 ? -5.008 4.348 24.141 1 96.38 178 ASN A N 1
ATOM 1433 C CA . ASN A 1 178 ? -5.469 3.533 25.266 1 96.38 178 ASN A CA 1
ATOM 1434 C C . ASN A 1 178 ? -6.961 3.229 25.156 1 96.38 178 ASN A C 1
ATOM 1436 O O . ASN A 1 178 ? -7.781 4.141 25.031 1 96.38 178 ASN A O 1
ATOM 1440 N N . ALA A 1 179 ? -7.273 1.977 25.297 1 93.31 179 ALA A N 1
ATOM 1441 C CA . ALA A 1 179 ? -8.648 1.518 25.109 1 93.31 179 ALA A CA 1
ATOM 1442 C C . ALA A 1 179 ? -9.578 2.137 26.156 1 93.31 179 ALA A C 1
ATOM 1444 O O . ALA A 1 179 ? -10.727 2.465 25.859 1 93.31 179 ALA A O 1
ATOM 1445 N N . GLU A 1 180 ? -9.195 2.25 27.375 1 95.38 180 GLU A N 1
ATOM 1446 C CA . GLU A 1 180 ? -10.016 2.832 28.438 1 95.38 180 GLU A CA 1
ATOM 1447 C C . GLU A 1 180 ? -10.281 4.312 28.172 1 95.38 180 GLU A C 1
ATOM 1449 O O . GLU A 1 180 ? -11.383 4.805 28.422 1 95.38 180 GLU A O 1
ATOM 1454 N N . GLU A 1 181 ? -9.258 5.004 27.734 1 96.25 181 GLU A N 1
ATOM 1455 C CA . GLU A 1 181 ? -9.414 6.422 27.406 1 96.25 181 GLU A CA 1
ATOM 1456 C C . GLU A 1 181 ? -10.32 6.613 26.203 1 96.25 181 GLU A C 1
ATOM 1458 O O . GLU A 1 181 ? -11.047 7.605 26.109 1 96.25 181 GLU A O 1
ATOM 1463 N N . GLN A 1 182 ? -10.297 5.684 25.25 1 95.56 182 GLN A N 1
ATOM 1464 C CA . GLN A 1 182 ? -11.133 5.75 24.062 1 95.56 182 GLN A CA 1
ATOM 1465 C C . GLN A 1 182 ? -12.617 5.738 24.422 1 95.56 182 GLN A C 1
ATOM 1467 O O . GLN A 1 182 ? -13.438 6.32 23.719 1 95.56 182 GLN A O 1
ATOM 1472 N N . LYS A 1 183 ? -12.945 5.148 25.5 1 93.81 183 LYS A N 1
ATOM 1473 C CA . LYS A 1 183 ? -14.328 5.094 25.953 1 93.81 183 LYS A CA 1
ATOM 1474 C C . LYS A 1 183 ? -14.836 6.48 26.328 1 93.81 183 LYS A C 1
ATOM 1476 O O . LYS A 1 183 ? -16.047 6.711 26.375 1 93.81 183 LYS A O 1
ATOM 1481 N N . LEU A 1 184 ? -13.922 7.344 26.578 1 93.69 184 LEU A N 1
ATOM 1482 C CA . LEU A 1 184 ? -14.281 8.688 27.016 1 93.69 184 LEU A CA 1
ATOM 1483 C C . LEU A 1 184 ? -14.469 9.617 25.812 1 93.69 184 LEU A C 1
ATOM 1485 O O . LEU A 1 184 ? -14.961 10.734 25.953 1 93.69 184 LEU A O 1
ATOM 1489 N N . VAL A 1 185 ? -14.078 9.148 24.688 1 93.12 185 VAL A N 1
ATOM 1490 C CA . VAL A 1 185 ? -14.18 9.945 23.469 1 93.12 185 VAL A CA 1
ATOM 1491 C C . VAL A 1 185 ? -15.617 9.938 22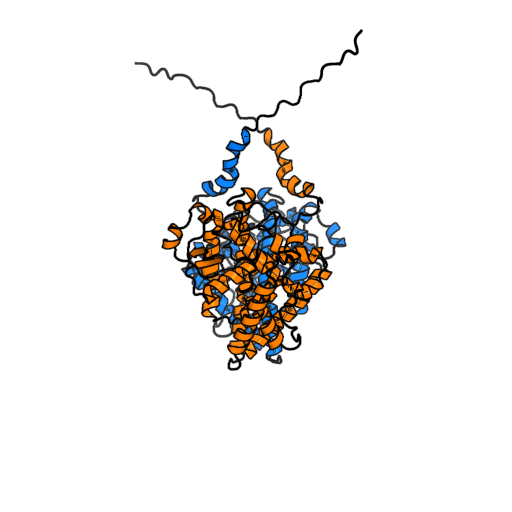.953 1 93.12 185 VAL A C 1
ATOM 1493 O O . VAL A 1 185 ? -16.391 9.023 23.281 1 93.12 185 VAL A O 1
ATOM 1496 N N . ASP A 1 186 ? -15.938 10.984 22.234 1 90.62 186 ASP A N 1
ATOM 1497 C CA . ASP A 1 186 ? -17.25 11.094 21.594 1 90.62 186 ASP A CA 1
ATOM 1498 C C . ASP A 1 186 ? -17.625 9.805 20.875 1 90.62 186 ASP A C 1
ATOM 1500 O O . ASP A 1 186 ? -16.922 9.383 19.953 1 90.62 186 ASP A O 1
ATOM 1504 N N . ALA A 1 187 ? -18.812 9.25 21.234 1 89.38 187 ALA A N 1
ATOM 1505 C CA . ALA A 1 187 ? -19.25 7.965 20.703 1 89.38 187 ALA A CA 1
ATOM 1506 C C . ALA A 1 187 ? -19.516 8.07 19.203 1 89.38 187 ALA A C 1
ATOM 1508 O O . ALA A 1 187 ? -19.359 7.094 18.469 1 89.38 187 ALA A O 1
ATOM 1509 N N . ASN A 1 188 ? -19.766 9.25 18.75 1 85.94 188 ASN A N 1
ATOM 1510 C CA . ASN A 1 188 ? -20.156 9.445 17.359 1 85.94 188 ASN A CA 1
ATOM 1511 C C . ASN A 1 188 ? -18.969 9.352 16.422 1 85.94 188 ASN A C 1
ATOM 1513 O O . ASN A 1 188 ? -19.125 9.148 15.219 1 85.94 188 ASN A O 1
ATOM 1517 N N . ILE A 1 189 ? -17.766 9.453 16.969 1 88.81 189 ILE A N 1
ATOM 1518 C CA . ILE A 1 189 ? -16.594 9.43 16.094 1 88.81 189 ILE A CA 1
ATOM 1519 C C . ILE A 1 189 ? -15.953 8.047 16.125 1 88.81 189 ILE A C 1
ATOM 1521 O O . ILE A 1 189 ? -15.164 7.707 15.242 1 88.81 189 ILE A O 1
ATOM 1525 N N . MET A 1 190 ? -16.359 7.211 17.047 1 89.5 190 MET A N 1
ATOM 1526 C CA . MET A 1 190 ? -15.727 5.922 17.312 1 89.5 190 MET A CA 1
ATOM 1527 C C . MET A 1 190 ? -15.812 5.016 16.094 1 89.5 190 MET A C 1
ATOM 1529 O O . MET A 1 190 ? -14.828 4.391 15.695 1 89.5 190 MET A O 1
ATOM 1533 N N . PRO A 1 191 ? -16.875 5.012 15.406 1 85.62 191 PRO A N 1
ATOM 1534 C CA . PRO A 1 191 ? -16.969 4.105 14.258 1 85.62 191 PRO A CA 1
ATOM 1535 C C . PRO A 1 191 ? -16.016 4.492 13.125 1 85.62 191 PRO A C 1
ATOM 1537 O O . PRO A 1 191 ? -15.68 3.652 12.289 1 85.62 191 PRO A O 1
ATOM 1540 N N . TYR A 1 192 ? -15.547 5.652 13.195 1 84.69 192 TYR A N 1
ATOM 1541 C CA . TYR A 1 192 ? -14.805 6.145 12.039 1 84.69 192 TYR A CA 1
ATOM 1542 C C . TYR A 1 192 ? -13.312 6.199 12.328 1 84.69 192 TYR A C 1
ATOM 1544 O O . TYR A 1 192 ? -12.492 6.18 11.406 1 84.69 192 TYR A O 1
ATOM 1552 N N . LEU A 1 193 ? -12.984 6.262 13.602 1 91.5 193 LEU A N 1
ATOM 1553 C CA . LEU A 1 193 ? -11.578 6.512 13.891 1 91.5 193 LEU A CA 1
ATOM 1554 C C . LEU A 1 193 ? -10.969 5.348 14.672 1 91.5 193 LEU A C 1
ATOM 1556 O O . LEU A 1 193 ? -9.742 5.188 14.695 1 91.5 193 LEU A O 1
ATOM 1560 N N . HIS A 1 194 ? -11.789 4.586 15.281 1 93.19 194 HIS A N 1
ATOM 1561 C CA . HIS A 1 194 ? -11.289 3.551 16.172 1 93.19 194 HIS A CA 1
ATOM 1562 C C . HIS A 1 194 ? -10.375 2.58 15.445 1 93.19 194 HIS A C 1
ATOM 1564 O O . HIS A 1 194 ? -9.242 2.346 15.875 1 93.19 194 HIS A O 1
ATOM 1570 N N . ARG A 1 195 ? -10.852 2.035 14.359 1 93.25 195 ARG A N 1
ATOM 1571 C CA . ARG A 1 195 ? -10.086 1.062 13.586 1 93.25 195 ARG A CA 1
ATOM 1572 C C . ARG A 1 195 ? -8.828 1.69 13.008 1 93.25 195 ARG A C 1
ATOM 1574 O O . ARG A 1 195 ? -7.742 1.112 13.094 1 93.25 195 ARG A O 1
ATOM 1581 N N . LEU A 1 196 ? -8.977 2.824 12.5 1 94.38 196 LEU A N 1
ATOM 1582 C CA . LEU A 1 196 ? -7.859 3.512 11.859 1 94.38 196 LEU A CA 1
ATOM 1583 C C . LEU A 1 196 ? -6.773 3.85 12.867 1 94.38 196 LEU A C 1
ATOM 1585 O O . LEU A 1 196 ? -5.59 3.582 12.633 1 94.38 196 LEU A O 1
ATOM 1589 N N . VAL A 1 197 ? -7.137 4.402 13.992 1 96.5 197 VAL A N 1
ATOM 1590 C CA . VAL A 1 197 ? -6.164 4.871 14.977 1 96.5 197 VAL A CA 1
ATOM 1591 C C . VAL A 1 197 ? -5.438 3.676 15.586 1 96.5 197 VAL A C 1
ATOM 1593 O O . VAL A 1 197 ? -4.227 3.732 15.82 1 96.5 197 VAL A O 1
ATOM 1596 N N . ASN A 1 198 ? -6.164 2.666 15.836 1 95.69 198 ASN A N 1
ATOM 1597 C CA . ASN A 1 198 ? -5.508 1.473 16.359 1 95.69 198 ASN A CA 1
ATOM 1598 C C . ASN A 1 198 ? -4.531 0.879 15.352 1 95.69 198 ASN A C 1
ATOM 1600 O O . ASN A 1 198 ? -3.451 0.417 15.727 1 95.69 198 ASN A O 1
ATOM 1604 N N . PHE A 1 199 ? -4.941 0.893 14.172 1 96.75 199 PHE A N 1
ATOM 1605 C CA . PHE A 1 199 ? -4.055 0.409 13.125 1 96.75 199 PHE A CA 1
ATOM 1606 C C . PHE A 1 199 ? -2.809 1.28 13.023 1 96.75 199 PHE A C 1
ATOM 1608 O O . PHE A 1 199 ? -1.688 0.767 12.969 1 96.75 199 PHE A O 1
ATOM 1615 N N . LEU A 1 200 ? -2.973 2.57 12.992 1 97.81 200 LEU A N 1
ATOM 1616 C CA . LEU A 1 200 ? -1.844 3.492 12.922 1 97.81 200 LEU A CA 1
ATOM 1617 C C . LEU A 1 200 ? -0.908 3.293 14.109 1 97.81 200 LEU A C 1
ATOM 1619 O O . LEU A 1 200 ? 0.314 3.344 13.961 1 97.81 200 LEU A O 1
ATOM 1623 N N . HIS A 1 201 ? -1.509 3.104 15.242 1 97.81 201 HIS A N 1
ATOM 1624 C CA . HIS A 1 201 ? -0.719 2.928 16.453 1 97.81 201 HIS A CA 1
ATOM 1625 C C . HIS A 1 201 ? 0.192 1.709 16.344 1 97.81 201 HIS A C 1
ATOM 1627 O O . HIS A 1 201 ? 1.409 1.823 16.5 1 97.81 201 HIS A O 1
ATOM 1633 N N . THR A 1 202 ? -0.395 0.634 15.953 1 96.25 202 THR A N 1
ATOM 1634 C CA . THR A 1 202 ? 0.324 -0.634 16.016 1 96.25 202 THR A CA 1
ATOM 1635 C C . THR A 1 202 ? 1.237 -0.793 14.797 1 96.25 202 THR A C 1
ATOM 1637 O O . THR A 1 202 ? 2.324 -1.365 14.906 1 96.25 202 THR A O 1
ATOM 1640 N N . GLU A 1 203 ? 0.808 -0.254 13.688 1 97.12 203 GLU A N 1
ATOM 1641 C CA . GLU A 1 203 ? 1.49 -0.615 12.445 1 97.12 203 GLU A CA 1
ATOM 1642 C C . GLU A 1 203 ? 2.4 0.512 11.969 1 97.12 203 GLU A C 1
ATOM 1644 O O . GLU A 1 203 ? 3.25 0.305 11.094 1 97.12 203 GLU A O 1
ATOM 1649 N N . ILE A 1 204 ? 2.262 1.641 12.523 1 98.06 204 ILE A N 1
ATOM 1650 C CA . ILE A 1 204 ? 3.08 2.746 12.039 1 98.06 204 ILE A CA 1
ATOM 1651 C C . ILE A 1 204 ? 3.777 3.43 13.211 1 98.06 204 ILE A C 1
ATOM 1653 O O . ILE A 1 204 ? 5.008 3.502 13.25 1 98.06 204 ILE A O 1
ATOM 1657 N N . VAL A 1 205 ? 3.041 3.816 14.227 1 98.44 205 VAL A N 1
ATOM 1658 C CA . VAL A 1 205 ? 3.598 4.605 15.328 1 98.44 205 VAL A CA 1
ATOM 1659 C C . VAL A 1 205 ? 4.641 3.781 16.078 1 98.44 205 VAL A C 1
ATOM 1661 O O . VAL A 1 205 ? 5.762 4.246 16.297 1 98.44 205 VAL A O 1
ATOM 1664 N N . ILE A 1 206 ? 4.316 2.6 16.453 1 97.25 206 ILE A N 1
ATOM 1665 C CA . ILE A 1 206 ? 5.227 1.763 17.219 1 97.25 206 ILE A CA 1
ATOM 1666 C C . ILE A 1 206 ? 6.469 1.443 16.391 1 97.25 206 ILE A C 1
ATOM 1668 O O . ILE A 1 206 ? 7.598 1.633 16.859 1 97.25 206 ILE A O 1
ATOM 1672 N N . PRO A 1 207 ? 6.309 1.044 15.164 1 96.94 207 PRO A N 1
ATOM 1673 C CA . PRO A 1 207 ? 7.5 0.778 14.352 1 96.94 207 PRO A CA 1
ATOM 1674 C C . PRO A 1 207 ? 8.375 2.016 14.164 1 96.94 207 PRO A C 1
ATOM 1676 O O . PRO A 1 207 ? 9.602 1.919 14.195 1 96.94 207 PRO A O 1
ATOM 1679 N N . VAL A 1 208 ? 7.773 3.148 13.953 1 98.31 208 VAL A N 1
ATOM 1680 C CA . VAL A 1 208 ? 8.516 4.391 13.773 1 98.31 208 VAL A CA 1
ATOM 1681 C C . VAL A 1 208 ? 9.305 4.711 15.047 1 98.31 208 VAL A C 1
ATOM 1683 O O . VAL A 1 208 ? 10.461 5.117 14.977 1 98.31 208 VAL A O 1
ATOM 1686 N N . ARG A 1 209 ? 8.656 4.512 16.125 1 97.94 209 ARG A N 1
ATOM 1687 C CA . ARG A 1 209 ? 9.297 4.746 17.422 1 97.94 209 ARG A CA 1
ATOM 1688 C C . ARG A 1 209 ? 10.461 3.781 17.641 1 97.94 209 ARG A C 1
ATOM 1690 O O . ARG A 1 209 ? 11.555 4.195 18.031 1 97.94 209 ARG A O 1
ATOM 1697 N N . GLU A 1 210 ? 10.25 2.539 17.359 1 96.5 210 GLU A N 1
ATOM 1698 C CA . GLU A 1 210 ? 11.266 1.507 17.562 1 96.5 210 GLU A CA 1
ATOM 1699 C C . GLU A 1 210 ? 12.453 1.712 16.625 1 96.5 210 GLU A C 1
ATOM 1701 O O . GLU A 1 210 ? 13.602 1.456 17 1 96.5 210 GLU A O 1
ATOM 1706 N N . LEU A 1 211 ? 12.188 2.174 15.477 1 96.69 211 LEU A N 1
ATOM 1707 C CA . LEU A 1 211 ? 13.234 2.426 14.492 1 96.69 211 LEU A CA 1
ATOM 1708 C C . LEU A 1 211 ? 14.031 3.674 14.852 1 96.69 211 LEU A C 1
ATOM 1710 O O . LEU A 1 211 ? 15.18 3.822 14.43 1 96.69 211 LEU A O 1
ATOM 1714 N N . GLY A 1 212 ? 13.445 4.496 15.633 1 97.75 212 GLY A N 1
ATOM 1715 C CA . GLY A 1 212 ? 14.062 5.797 15.812 1 97.75 212 GLY A CA 1
ATOM 1716 C C . GLY A 1 212 ? 14.227 6.57 14.523 1 97.75 212 GLY A C 1
ATOM 1717 O O . GLY A 1 212 ? 15.312 7.059 14.211 1 97.75 212 GLY A O 1
ATOM 1718 N N . LEU A 1 213 ? 13.195 6.633 13.766 1 98.19 213 LEU A N 1
ATOM 1719 C CA . LEU A 1 213 ? 13.211 7.32 12.484 1 98.19 213 LEU A CA 1
ATOM 1720 C C . LEU A 1 213 ? 13.664 8.766 12.641 1 98.19 213 LEU A C 1
ATOM 1722 O O . LEU A 1 213 ? 13.078 9.523 13.422 1 98.19 213 LEU A O 1
ATOM 1726 N N . THR A 1 214 ? 14.695 9.125 11.914 1 97.81 214 THR A N 1
ATOM 1727 C CA . THR A 1 214 ? 15.219 10.484 12 1 97.81 214 THR A CA 1
ATOM 1728 C C . THR A 1 214 ? 14.344 11.445 11.195 1 97.81 214 THR A C 1
ATOM 1730 O O . THR A 1 214 ? 13.562 11.023 10.344 1 97.81 214 THR A O 1
ATOM 1733 N N . GLU A 1 215 ? 14.484 12.68 11.484 1 97 215 GLU A N 1
ATOM 1734 C CA . GLU A 1 215 ? 13.719 13.695 10.766 1 97 215 GLU A CA 1
ATOM 1735 C C . GLU A 1 215 ? 14.039 13.68 9.273 1 97 215 GLU A C 1
ATOM 1737 O O . GLU A 1 215 ? 13.156 13.883 8.445 1 97 215 GLU A O 1
ATOM 1742 N N . LYS A 1 216 ? 15.273 13.477 8.945 1 97.38 216 LYS A N 1
ATOM 1743 C CA . LYS A 1 216 ? 15.68 13.414 7.543 1 97.38 216 LYS A CA 1
ATOM 1744 C C . LYS A 1 216 ? 15.047 12.219 6.844 1 97.38 216 LYS A C 1
ATOM 1746 O O . LYS A 1 216 ? 14.562 12.336 5.715 1 97.38 216 LYS A O 1
ATOM 1751 N N . GLU A 1 217 ? 15.078 11.078 7.488 1 98.25 217 GLU A N 1
ATOM 1752 C CA . GLU A 1 217 ? 14.438 9.891 6.926 1 98.25 217 GLU A CA 1
ATOM 1753 C C . GLU A 1 217 ? 12.938 10.102 6.738 1 98.25 217 GLU A C 1
ATOM 1755 O O . GLU A 1 217 ? 12.375 9.711 5.715 1 98.25 217 GLU A O 1
ATOM 1760 N N . TYR A 1 218 ? 12.367 10.75 7.715 1 98.56 218 TYR A N 1
ATOM 1761 C CA . TYR A 1 218 ? 10.93 11.008 7.691 1 98.56 218 TYR A CA 1
ATOM 1762 C C . TYR A 1 218 ? 10.555 11.867 6.488 1 98.56 218 TYR A C 1
ATOM 1764 O O . TYR A 1 218 ? 9.617 11.547 5.754 1 98.56 218 TYR A O 1
ATOM 1772 N N . VAL A 1 219 ? 11.227 12.914 6.262 1 98 219 VAL A N 1
ATOM 1773 C CA . VAL A 1 219 ? 10.828 13.836 5.207 1 98 219 VAL A CA 1
ATOM 1774 C C . VAL A 1 219 ? 11.055 13.195 3.842 1 98 219 VAL A C 1
ATOM 1776 O O . VAL A 1 219 ? 10.297 13.438 2.898 1 98 219 VAL A O 1
ATOM 1779 N N . VAL A 1 220 ? 12.102 12.406 3.697 1 98.12 220 VAL A N 1
ATOM 1780 C CA . VAL A 1 220 ? 12.344 11.727 2.428 1 98.12 220 VAL A CA 1
ATOM 1781 C C . VAL A 1 220 ? 11.273 10.664 2.197 1 98.12 220 VAL A C 1
ATOM 1783 O O . VAL A 1 220 ? 10.797 10.492 1.074 1 98.12 220 VAL A O 1
ATOM 1786 N N . MET A 1 221 ? 10.93 9.977 3.248 1 98.38 221 MET A N 1
ATOM 1787 C CA . MET A 1 221 ? 9.844 9.008 3.148 1 98.38 221 MET A CA 1
ATOM 1788 C C . MET A 1 221 ? 8.547 9.672 2.709 1 98.38 221 MET A C 1
ATOM 1790 O O . MET A 1 221 ? 7.793 9.109 1.914 1 98.38 221 MET A O 1
ATOM 1794 N N . LYS A 1 222 ? 8.305 10.773 3.266 1 98.38 222 LYS A N 1
ATOM 1795 C CA . LYS A 1 222 ? 7.121 11.555 2.906 1 98.38 222 LYS A CA 1
ATOM 1796 C C . LYS A 1 222 ? 7.094 11.852 1.411 1 98.38 222 LYS A C 1
ATOM 1798 O O . LYS A 1 222 ? 6.039 11.789 0.778 1 98.38 222 LYS A O 1
ATOM 1803 N N . LEU A 1 223 ? 8.234 12.172 0.849 1 98.19 223 LEU A N 1
ATOM 1804 C CA . LEU A 1 223 ? 8.359 12.445 -0.58 1 98.19 223 LEU A CA 1
ATOM 1805 C C . LEU A 1 223 ? 8.117 11.18 -1.396 1 98.19 223 LEU A C 1
ATOM 1807 O O . LEU A 1 223 ? 7.438 11.219 -2.428 1 98.19 223 LEU A O 1
ATOM 1811 N N . ILE A 1 224 ? 8.633 10.078 -0.932 1 98.38 224 ILE A N 1
ATOM 1812 C CA . ILE A 1 224 ? 8.422 8.812 -1.624 1 98.38 224 ILE A CA 1
ATOM 1813 C C . ILE A 1 224 ? 6.941 8.461 -1.623 1 98.38 224 ILE A C 1
ATOM 1815 O O . ILE A 1 224 ? 6.398 8.016 -2.639 1 98.38 224 ILE A O 1
ATOM 1819 N N . LEU A 1 225 ? 6.344 8.703 -0.512 1 97.94 225 LEU A N 1
ATOM 1820 C CA . LEU A 1 225 ? 4.914 8.438 -0.379 1 97.94 225 LEU A CA 1
ATOM 1821 C C . LEU A 1 225 ? 4.105 9.352 -1.297 1 97.94 225 LEU A C 1
ATOM 1823 O O . LEU A 1 225 ? 3.062 8.953 -1.814 1 97.94 225 LEU A O 1
ATOM 1827 N N . PHE A 1 226 ? 4.531 10.547 -1.456 1 97.94 226 PHE A N 1
ATOM 1828 C CA . PHE A 1 226 ? 3.84 11.523 -2.287 1 97.94 226 PHE A CA 1
ATOM 1829 C C . PHE A 1 226 ? 3.908 11.133 -3.758 1 97.94 226 PHE A C 1
ATOM 1831 O O . PHE A 1 226 ? 2.918 11.25 -4.484 1 97.94 226 PHE A O 1
ATOM 1838 N N . PHE A 1 227 ? 5.074 10.688 -4.145 1 97.88 227 PHE A N 1
ATOM 1839 C CA . PHE A 1 227 ? 5.234 10.234 -5.523 1 97.88 227 PHE A CA 1
ATOM 1840 C C . PHE A 1 227 ? 4.906 8.758 -5.652 1 97.88 227 PHE A C 1
ATOM 1842 O O . PHE A 1 227 ? 5.809 7.914 -5.664 1 97.88 227 PHE A O 1
ATOM 1849 N N . SER A 1 228 ? 3.686 8.516 -5.711 1 94.38 228 SER A N 1
ATOM 1850 C CA . SER A 1 228 ? 3.221 7.133 -5.773 1 94.38 228 SER A CA 1
ATOM 1851 C C . SER A 1 228 ? 2.461 6.863 -7.07 1 94.38 228 SER A C 1
ATOM 1853 O O . SER A 1 228 ? 1.913 7.785 -7.676 1 94.38 228 SER A O 1
ATOM 1855 N N . ALA A 1 229 ? 2.408 5.645 -7.336 1 90.56 229 ALA A N 1
ATOM 1856 C CA . ALA A 1 229 ? 1.748 5.176 -8.547 1 90.56 229 ALA A CA 1
ATOM 1857 C C . ALA A 1 229 ? 0.263 5.523 -8.539 1 90.56 229 ALA A C 1
ATOM 1859 O O . ALA A 1 229 ? -0.353 5.609 -7.473 1 90.56 229 ALA A O 1
ATOM 1860 N N . SER A 1 230 ? -0.248 5.773 -9.742 1 90.31 230 SER A N 1
ATOM 1861 C CA . SER A 1 230 ? -1.659 6.102 -9.922 1 90.31 230 SER A CA 1
ATOM 1862 C C . SER A 1 230 ? -2.209 5.473 -11.203 1 90.31 230 SER A C 1
ATOM 1864 O O . SER A 1 230 ? -1.505 5.383 -12.211 1 90.31 230 SER A O 1
ATOM 1866 N N . SER A 1 231 ? -3.445 5.117 -11.117 1 88.81 231 SER A N 1
ATOM 1867 C CA . SER A 1 231 ? -4.082 4.516 -12.281 1 88.81 231 SER A CA 1
ATOM 1868 C C . SER A 1 231 ? -4.688 5.578 -13.188 1 88.81 231 SER A C 1
ATOM 1870 O O . SER A 1 231 ? -5.02 5.301 -14.344 1 88.81 231 SER A O 1
ATOM 1872 N N . VAL A 1 232 ? -4.805 6.746 -12.734 1 88.88 232 VAL A N 1
ATOM 1873 C CA . VAL A 1 232 ? -5.602 7.754 -13.422 1 88.88 232 VAL A CA 1
ATOM 1874 C C . VAL A 1 232 ? -4.684 8.781 -14.078 1 88.88 232 VAL A C 1
ATOM 1876 O O . VAL A 1 232 ? -5.07 9.445 -15.047 1 88.88 232 VAL A O 1
ATOM 1879 N N . ILE A 1 233 ? -3.533 8.914 -13.609 1 93.5 233 ILE A N 1
ATOM 1880 C CA . ILE A 1 233 ? -2.582 9.914 -14.094 1 93.5 233 ILE A CA 1
ATOM 1881 C C . ILE A 1 233 ? -2.117 9.539 -15.5 1 93.5 233 ILE A C 1
ATOM 1883 O O . ILE A 1 233 ? -1.992 8.359 -15.828 1 93.5 233 ILE A O 1
ATOM 1887 N N . SER A 1 234 ? -1.845 10.531 -16.297 1 93.88 234 SER A N 1
ATOM 1888 C CA . SER A 1 234 ? -1.42 10.352 -17.688 1 93.88 234 SER A CA 1
ATOM 1889 C C . SER A 1 234 ? -0.076 9.641 -17.766 1 93.88 234 SER A C 1
ATOM 1891 O O . SER A 1 234 ? 0.667 9.594 -16.781 1 93.88 234 SER A O 1
ATOM 1893 N N . PRO A 1 235 ? 0.202 9.102 -18.969 1 93.12 235 PRO A N 1
ATOM 1894 C CA . PRO A 1 235 ? 1.497 8.438 -19.125 1 93.12 235 PRO A CA 1
ATOM 1895 C C . PRO A 1 235 ? 2.676 9.367 -18.875 1 93.12 235 PRO A C 1
ATOM 1897 O O . PRO A 1 235 ? 3.656 8.969 -18.234 1 93.12 235 PRO A O 1
ATOM 1900 N N . LYS A 1 236 ? 2.582 10.555 -19.328 1 95.5 236 LYS A N 1
ATOM 1901 C CA . LYS A 1 236 ? 3.646 11.523 -19.078 1 95.5 236 LYS A CA 1
ATOM 1902 C C . LYS A 1 236 ? 3.77 11.828 -17.594 1 95.5 236 LYS A C 1
ATOM 1904 O O . LYS A 1 236 ? 4.879 11.938 -17.062 1 95.5 236 LYS A O 1
ATOM 1909 N N . GLY A 1 237 ? 2.637 12.055 -16.938 1 96.56 237 GLY A N 1
ATOM 1910 C CA . GLY A 1 237 ? 2.652 12.25 -15.5 1 96.56 237 GLY A CA 1
ATOM 1911 C C . GLY A 1 237 ? 3.258 11.086 -14.742 1 96.56 237 GLY A C 1
ATOM 1912 O O . GLY A 1 237 ? 4.016 11.289 -13.789 1 96.56 237 GLY A O 1
ATOM 1913 N N . LYS A 1 238 ? 2.977 9.898 -15.211 1 95.62 238 LYS A N 1
ATOM 1914 C CA . LYS A 1 238 ? 3.514 8.695 -14.578 1 95.62 238 LYS A CA 1
ATOM 1915 C C . LYS A 1 238 ? 5.035 8.656 -14.688 1 95.62 238 LYS A C 1
ATOM 1917 O O . LYS A 1 238 ? 5.719 8.219 -13.758 1 95.62 238 LYS A O 1
ATOM 1922 N N . GLU A 1 239 ? 5.5 9.055 -15.773 1 95.56 239 GLU A N 1
ATOM 1923 C CA . GLU A 1 239 ? 6.945 9.094 -15.961 1 95.56 239 GLU A CA 1
ATOM 1924 C C . GLU A 1 239 ? 7.605 10.039 -14.961 1 95.56 239 GLU A C 1
ATOM 1926 O O . GLU A 1 239 ? 8.641 9.711 -14.375 1 95.56 239 GLU A O 1
ATOM 1931 N N . ILE A 1 240 ? 7.027 11.18 -14.789 1 97.06 240 ILE A N 1
ATOM 1932 C CA . ILE A 1 240 ? 7.555 12.172 -13.859 1 97.06 240 ILE A CA 1
ATOM 1933 C C . ILE A 1 240 ? 7.5 11.625 -12.438 1 97.06 240 ILE A C 1
ATOM 1935 O O . ILE A 1 240 ? 8.469 11.742 -11.68 1 97.06 240 ILE A O 1
ATOM 1939 N N . ILE A 1 241 ? 6.418 11.008 -12.102 1 97.19 241 ILE A N 1
ATOM 1940 C CA . ILE A 1 241 ? 6.199 10.477 -10.758 1 97.19 241 ILE A CA 1
ATOM 1941 C C . ILE A 1 241 ? 7.191 9.352 -10.484 1 97.19 241 ILE A C 1
ATOM 1943 O O . ILE A 1 241 ? 7.828 9.32 -9.43 1 97.19 241 ILE A O 1
ATOM 1947 N N . ASN A 1 242 ? 7.355 8.469 -11.445 1 95.5 242 ASN A N 1
ATOM 1948 C CA . ASN A 1 242 ? 8.258 7.336 -11.266 1 95.5 242 ASN A CA 1
ATOM 1949 C C . ASN A 1 242 ? 9.711 7.785 -11.18 1 95.5 242 ASN A C 1
ATOM 1951 O O . ASN A 1 242 ? 10.484 7.25 -10.383 1 95.5 242 ASN A O 1
ATOM 1955 N N . ARG A 1 243 ? 10.055 8.703 -11.984 1 96.19 243 ARG A N 1
ATOM 1956 C CA . ARG A 1 243 ? 11.406 9.25 -11.938 1 96.19 243 ARG A CA 1
ATOM 1957 C C . ARG A 1 243 ? 11.672 9.922 -10.594 1 96.19 243 ARG A C 1
ATOM 1959 O O . ARG A 1 243 ? 12.742 9.75 -10.008 1 96.19 243 ARG A O 1
ATOM 1966 N N . SER A 1 244 ? 10.758 10.719 -10.125 1 97.12 244 SER A N 1
ATOM 1967 C CA . SER A 1 244 ? 10.891 11.414 -8.844 1 97.12 244 SER A CA 1
ATOM 1968 C C . SER A 1 244 ? 10.969 10.43 -7.684 1 97.12 244 SER A C 1
ATOM 1970 O O . SER A 1 244 ? 11.789 10.586 -6.781 1 97.12 244 SER A O 1
ATOM 1972 N N . ARG A 1 245 ? 10.094 9.453 -7.75 1 97.5 245 ARG A N 1
ATOM 1973 C CA . ARG A 1 245 ? 10.094 8.445 -6.699 1 97.5 245 ARG A CA 1
ATOM 1974 C C . ARG A 1 245 ? 11.438 7.723 -6.625 1 97.5 245 ARG A C 1
ATOM 1976 O O . ARG A 1 245 ? 11.961 7.484 -5.535 1 97.5 245 ARG A O 1
ATOM 1983 N N . ARG A 1 246 ? 12.008 7.383 -7.773 1 95.94 246 ARG A N 1
ATOM 1984 C CA . ARG A 1 246 ? 13.32 6.746 -7.828 1 95.94 246 ARG A CA 1
ATOM 1985 C C . ARG A 1 246 ? 14.398 7.656 -7.246 1 95.94 246 ARG A C 1
ATOM 1987 O O . ARG A 1 246 ? 15.273 7.195 -6.516 1 95.94 246 ARG A O 1
ATOM 1994 N N . PHE A 1 247 ? 14.297 8.867 -7.602 1 96.75 247 PHE A N 1
ATOM 1995 C CA . PHE A 1 247 ? 15.25 9.859 -7.113 1 96.75 247 PHE A CA 1
ATOM 1996 C C . PHE A 1 247 ? 15.227 9.93 -5.59 1 96.75 247 PHE A C 1
ATOM 1998 O O . PHE A 1 247 ? 16.266 9.844 -4.941 1 96.75 247 PHE A O 1
ATOM 2005 N N . TYR A 1 248 ? 14.086 10.023 -5.008 1 97.31 248 TYR A N 1
ATOM 2006 C CA . TYR A 1 248 ? 13.977 10.195 -3.562 1 97.31 248 TYR A CA 1
ATOM 2007 C C . TYR A 1 248 ? 14.273 8.891 -2.838 1 97.31 248 TYR A C 1
ATOM 2009 O O . TYR A 1 248 ? 14.781 8.898 -1.712 1 97.31 248 TYR A O 1
ATOM 2017 N N . ARG A 1 249 ? 13.984 7.77 -3.455 1 97.19 249 ARG A N 1
ATOM 2018 C CA . ARG A 1 249 ? 14.414 6.492 -2.9 1 97.19 249 ARG A CA 1
ATOM 2019 C C . ARG A 1 249 ? 15.938 6.426 -2.783 1 97.19 249 ARG A C 1
ATOM 2021 O O . ARG A 1 249 ? 16.469 5.934 -1.785 1 97.19 249 ARG A O 1
ATOM 2028 N N . ASN A 1 250 ? 16.547 6.945 -3.826 1 96.62 250 ASN A N 1
ATOM 2029 C CA . ASN A 1 250 ? 18.016 7.012 -3.773 1 96.62 250 ASN A CA 1
ATOM 2030 C C . ASN A 1 250 ? 18.484 7.945 -2.664 1 96.62 250 ASN A C 1
ATOM 2032 O O . ASN A 1 250 ? 19.469 7.652 -1.986 1 96.62 250 ASN A O 1
ATOM 2036 N N . ILE A 1 251 ? 17.781 9.008 -2.541 1 97.25 251 ILE A N 1
ATOM 2037 C CA . ILE A 1 251 ? 18.125 9.953 -1.485 1 97.25 251 ILE A CA 1
ATOM 2038 C C . ILE A 1 251 ? 17.969 9.289 -0.121 1 97.25 251 ILE A C 1
ATOM 2040 O O . ILE A 1 251 ? 18.766 9.516 0.786 1 97.25 251 ILE A O 1
ATOM 2044 N N . LEU A 1 252 ? 16.953 8.461 0.031 1 98.19 252 LEU A N 1
ATOM 2045 C CA . LEU A 1 252 ? 16.734 7.762 1.293 1 98.19 252 LEU A CA 1
ATOM 2046 C C . LEU A 1 252 ? 17.906 6.832 1.61 1 98.19 252 LEU A C 1
ATOM 2048 O O . LEU A 1 252 ? 18.406 6.816 2.738 1 98.19 252 LEU A O 1
ATOM 2052 N N . CYS A 1 253 ? 18.297 6.105 0.612 1 97.75 253 CYS A N 1
ATOM 2053 C CA . CYS A 1 253 ? 19.391 5.176 0.797 1 97.75 253 CYS A CA 1
ATOM 2054 C C . CYS A 1 253 ? 20.656 5.91 1.233 1 97.75 253 CYS A C 1
ATOM 2056 O O . CYS A 1 253 ? 21.344 5.48 2.166 1 97.75 253 CYS A O 1
ATOM 2058 N N . LYS A 1 254 ? 20.891 7 0.608 1 97.06 254 LYS A N 1
ATOM 2059 C CA . LYS A 1 254 ? 22.078 7.777 0.931 1 97.06 254 LYS A CA 1
ATOM 2060 C C . LYS A 1 254 ? 21.938 8.453 2.291 1 97.06 254 LYS A C 1
ATOM 2062 O O . LYS A 1 254 ? 22.922 8.586 3.025 1 97.06 254 LYS A O 1
ATOM 2067 N N . THR A 1 255 ? 20.766 8.898 2.592 1 97.25 255 THR A N 1
ATOM 2068 C CA . THR A 1 255 ? 20.516 9.516 3.887 1 97.25 255 THR A CA 1
ATOM 2069 C C . THR A 1 255 ? 20.797 8.531 5.02 1 97.25 255 THR A C 1
ATOM 2071 O O . THR A 1 255 ? 21.422 8.898 6.023 1 97.25 255 THR A O 1
ATOM 2074 N N . VAL A 1 256 ? 20.359 7.309 4.867 1 97.94 256 VAL A N 1
ATOM 2075 C CA . VAL A 1 256 ? 20.594 6.289 5.883 1 97.94 256 VAL A CA 1
ATOM 2076 C C . VAL A 1 256 ? 22.078 6.055 6.055 1 97.94 256 VAL A C 1
ATOM 2078 O O . VAL A 1 256 ? 22.578 5.953 7.18 1 97.94 256 VAL A O 1
ATOM 2081 N N . GLN A 1 257 ? 22.766 6.035 4.98 1 96.75 257 GLN A N 1
ATOM 2082 C CA . GLN A 1 257 ? 24.219 5.828 5.031 1 96.75 257 GLN A CA 1
ATOM 2083 C C . GLN A 1 257 ? 24.906 6.984 5.742 1 96.75 257 GLN A C 1
ATOM 2085 O O . GLN A 1 257 ? 25.859 6.773 6.492 1 96.75 257 GLN A O 1
ATOM 2090 N N . GLU A 1 258 ? 24.438 8.148 5.516 1 95.56 258 GLU A N 1
ATOM 2091 C CA . GLU A 1 258 ? 25.062 9.336 6.105 1 95.56 258 GLU A CA 1
ATOM 2092 C C . GLU A 1 258 ? 24.719 9.453 7.586 1 95.56 258 GLU A C 1
ATOM 2094 O O . GLU A 1 258 ? 25.562 9.875 8.391 1 95.56 258 GLU A O 1
ATOM 2099 N N . GLU A 1 259 ? 23.531 9.125 7.918 1 95.69 259 GLU A N 1
ATOM 2100 C CA . GLU A 1 259 ? 23.062 9.266 9.297 1 95.69 259 GLU A CA 1
ATOM 2101 C C . GLU A 1 259 ? 23.656 8.18 10.188 1 95.69 259 GLU A C 1
ATOM 2103 O O . GLU A 1 259 ? 23.844 8.391 11.391 1 95.69 259 GLU A O 1
ATOM 2108 N N . PHE A 1 260 ? 23.969 7.043 9.586 1 96.94 260 PHE A N 1
ATOM 2109 C CA . PHE A 1 260 ? 24.5 5.918 10.352 1 96.94 260 PHE A CA 1
ATOM 2110 C C . PHE A 1 260 ? 25.781 5.379 9.711 1 96.94 260 PHE A C 1
ATOM 2112 O O . PHE A 1 260 ? 25.812 4.227 9.273 1 96.94 260 PHE A O 1
ATOM 2119 N N . PRO A 1 261 ? 26.812 6.137 9.75 1 94.69 261 PRO A N 1
ATOM 2120 C CA . PRO A 1 261 ? 28.047 5.754 9.086 1 94.69 261 PRO A CA 1
ATOM 2121 C C . PRO A 1 261 ? 28.719 4.527 9.711 1 94.69 261 PRO A C 1
ATOM 2123 O O . PRO A 1 261 ? 29.516 3.848 9.062 1 94.69 261 PRO A O 1
ATOM 2126 N N . HIS A 1 262 ? 28.297 4.172 10.898 1 96.19 262 HIS A N 1
ATOM 2127 C CA . HIS A 1 262 ? 28.953 3.072 11.609 1 96.19 262 HIS A CA 1
ATOM 2128 C C . HIS A 1 262 ? 28.234 1.751 11.344 1 96.19 262 HIS A C 1
ATOM 2130 O O . HIS A 1 262 ? 28.719 0.689 11.75 1 96.19 262 HIS A O 1
ATOM 2136 N N . TYR A 1 263 ? 27.125 1.842 10.719 1 95.5 263 TYR A N 1
ATOM 2137 C CA . TYR A 1 263 ? 26.391 0.626 10.391 1 95.5 263 TYR A CA 1
ATOM 2138 C C . TYR A 1 263 ? 27.156 -0.218 9.383 1 95.5 263 TYR A C 1
ATOM 2140 O O . TYR A 1 263 ? 27.734 0.315 8.438 1 95.5 263 TYR A O 1
ATOM 2148 N N . GLU A 1 264 ? 27.125 -1.513 9.609 1 94.88 264 GLU A N 1
ATOM 2149 C CA . GLU A 1 264 ? 27.562 -2.447 8.57 1 94.88 264 GLU A CA 1
ATOM 2150 C C . GLU A 1 264 ? 26.531 -2.547 7.449 1 94.88 264 GLU A C 1
ATOM 2152 O O . GLU A 1 264 ? 25.406 -2.072 7.59 1 94.88 264 GLU A O 1
ATOM 2157 N N . ILE A 1 265 ? 26.969 -3.133 6.414 1 93.94 265 ILE A N 1
ATOM 2158 C CA . ILE A 1 265 ? 26.125 -3.207 5.23 1 93.94 265 ILE A CA 1
ATOM 2159 C C . ILE A 1 265 ? 24.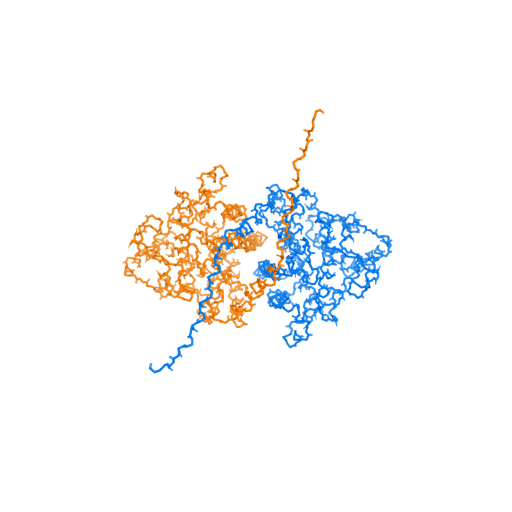797 -3.879 5.59 1 93.94 265 ILE A C 1
ATOM 2161 O O . ILE A 1 265 ? 23.734 -3.428 5.164 1 93.94 265 ILE A O 1
ATOM 2165 N N . ASP A 1 266 ? 24.875 -4.895 6.395 1 94.12 266 ASP A N 1
ATOM 2166 C CA . ASP A 1 266 ? 23.672 -5.629 6.773 1 94.12 266 ASP A CA 1
ATOM 2167 C C . ASP A 1 266 ? 22.719 -4.742 7.562 1 94.12 266 ASP A C 1
ATOM 2169 O O . ASP A 1 266 ? 21.5 -4.773 7.336 1 94.12 266 ASP A O 1
ATOM 2173 N N . GLU A 1 267 ? 23.25 -4.023 8.398 1 96.31 267 GLU A N 1
ATOM 2174 C CA . GLU A 1 267 ? 22.438 -3.135 9.219 1 96.31 267 GLU A CA 1
ATOM 2175 C C . GLU A 1 267 ? 21.828 -2.014 8.383 1 96.31 267 GLU A C 1
ATOM 2177 O O . GLU A 1 267 ? 20.672 -1.641 8.586 1 96.31 267 GLU A O 1
ATOM 2182 N N . THR A 1 268 ? 22.625 -1.508 7.5 1 97.44 268 THR A N 1
ATOM 2183 C CA . THR A 1 268 ? 22.156 -0.443 6.625 1 97.44 268 THR A CA 1
ATOM 2184 C C . THR A 1 268 ? 21.016 -0.943 5.738 1 97.44 268 THR A C 1
ATOM 2186 O O . THR A 1 268 ? 20 -0.269 5.59 1 97.44 268 THR A O 1
ATOM 2189 N N . LEU A 1 269 ? 21.156 -2.117 5.211 1 97.56 269 LEU A N 1
ATOM 2190 C CA . LEU A 1 269 ? 20.141 -2.717 4.359 1 97.56 269 LEU A CA 1
ATOM 2191 C C . LEU A 1 269 ? 18.859 -2.959 5.145 1 97.56 269 LEU A C 1
ATOM 2193 O O . LEU A 1 269 ? 17.766 -2.67 4.652 1 97.56 269 LEU A O 1
ATOM 2197 N N . GLN A 1 270 ? 19.031 -3.418 6.297 1 96.88 270 GLN A N 1
ATOM 2198 C CA . GLN A 1 270 ? 17.875 -3.721 7.125 1 96.88 270 GLN A CA 1
ATOM 2199 C C . GLN A 1 270 ? 17.109 -2.449 7.496 1 96.88 270 GLN A C 1
ATOM 2201 O O . GLN A 1 270 ? 15.883 -2.449 7.562 1 96.88 270 GLN A O 1
ATOM 2206 N N . ARG A 1 271 ? 17.859 -1.447 7.754 1 97.94 271 ARG A N 1
ATOM 2207 C CA . ARG A 1 271 ? 17.203 -0.193 8.109 1 97.94 271 ARG A CA 1
ATOM 2208 C C . ARG A 1 271 ? 16.438 0.38 6.926 1 97.94 271 ARG A C 1
ATOM 2210 O O . ARG A 1 271 ? 15.281 0.791 7.066 1 97.94 271 ARG A O 1
ATOM 2217 N N . VAL A 1 272 ? 17.047 0.362 5.75 1 98.31 272 VAL A N 1
ATOM 2218 C CA . VAL A 1 272 ? 16.375 0.852 4.555 1 98.31 272 VAL A CA 1
ATOM 2219 C C . VAL A 1 272 ? 15.117 0.014 4.285 1 98.31 272 VAL A C 1
ATOM 2221 O O . VAL A 1 272 ? 14.047 0.558 4.008 1 98.31 272 VAL A O 1
ATOM 2224 N N . ALA A 1 273 ? 15.258 -1.247 4.434 1 98.06 273 ALA A N 1
ATOM 2225 C CA . ALA A 1 273 ? 14.133 -2.143 4.199 1 98.06 273 ALA A CA 1
ATOM 2226 C C . ALA A 1 273 ? 13.016 -1.897 5.215 1 98.06 273 ALA A C 1
ATOM 2228 O O . ALA A 1 273 ? 11.836 -1.952 4.871 1 98.06 273 ALA A O 1
ATOM 2229 N N . ALA A 1 274 ? 13.398 -1.651 6.395 1 97.81 274 ALA A N 1
ATOM 2230 C CA . ALA A 1 274 ? 12.414 -1.403 7.441 1 97.81 274 ALA A CA 1
ATOM 2231 C C . ALA A 1 274 ? 11.641 -0.11 7.18 1 97.81 274 ALA A C 1
ATOM 2233 O O . ALA A 1 274 ? 10.438 -0.037 7.426 1 97.81 274 ALA A O 1
ATOM 2234 N N . ILE A 1 275 ? 12.312 0.869 6.734 1 98.5 275 ILE A N 1
ATOM 2235 C CA . ILE A 1 275 ? 11.664 2.139 6.422 1 98.5 275 ILE A CA 1
ATOM 2236 C C . ILE A 1 275 ? 10.711 1.958 5.242 1 98.5 275 ILE A C 1
ATOM 2238 O O . ILE A 1 275 ? 9.562 2.402 5.289 1 98.5 275 ILE A O 1
ATOM 2242 N N . MET A 1 276 ? 11.195 1.283 4.254 1 98 276 MET A N 1
ATOM 2243 C CA . MET A 1 276 ? 10.375 1.05 3.068 1 98 276 MET A CA 1
ATOM 2244 C C . MET A 1 276 ? 9.164 0.184 3.404 1 98 276 MET A C 1
ATOM 2246 O O . MET A 1 276 ? 8.117 0.3 2.766 1 98 276 MET A O 1
ATOM 2250 N N . ASP A 1 277 ? 9.32 -0.548 4.41 1 97.44 277 ASP A N 1
ATOM 2251 C CA . ASP A 1 277 ? 8.273 -1.469 4.848 1 97.44 277 ASP A CA 1
ATOM 2252 C C . ASP A 1 277 ? 7.094 -0.712 5.449 1 97.44 277 ASP A C 1
ATOM 2254 O O . ASP A 1 277 ? 6.012 -1.277 5.621 1 97.44 277 ASP A O 1
ATOM 2258 N N . LEU A 1 278 ? 7.227 0.498 5.723 1 97.88 278 LEU A N 1
ATOM 2259 C CA . LEU A 1 278 ? 6.148 1.321 6.266 1 97.88 278 LEU A CA 1
ATOM 2260 C C . LEU A 1 278 ? 5.207 1.784 5.156 1 97.88 278 LEU A C 1
ATOM 2262 O O . LEU A 1 278 ? 4.047 2.105 5.414 1 97.88 278 LEU A O 1
ATOM 2266 N N . LEU A 1 279 ? 5.672 1.774 3.953 1 97.75 279 LEU A N 1
ATOM 2267 C CA . LEU A 1 279 ? 4.922 2.35 2.842 1 97.75 279 LEU A CA 1
ATOM 2268 C C . LEU A 1 279 ? 3.664 1.535 2.557 1 97.75 279 LEU A C 1
ATOM 2270 O O . LEU A 1 279 ? 2.57 2.092 2.453 1 97.75 279 LEU A O 1
ATOM 2274 N N . PRO A 1 280 ? 3.787 0.237 2.457 1 96.94 280 PRO A N 1
ATOM 2275 C CA . PRO A 1 280 ? 2.549 -0.51 2.23 1 96.94 280 PRO A CA 1
ATOM 2276 C C . PRO A 1 280 ? 1.582 -0.422 3.41 1 96.94 280 PRO A C 1
ATOM 2278 O O . PRO A 1 280 ? 0.364 -0.455 3.217 1 96.94 280 PRO A O 1
ATOM 2281 N N . ARG A 1 281 ? 2.064 -0.269 4.586 1 97.19 281 ARG A N 1
ATOM 2282 C CA . ARG A 1 281 ? 1.213 -0.111 5.762 1 97.19 281 ARG A CA 1
ATOM 2283 C C . ARG A 1 281 ? 0.421 1.19 5.695 1 97.19 281 ARG A C 1
ATOM 2285 O O . ARG A 1 281 ? -0.745 1.236 6.09 1 97.19 281 ARG A O 1
ATOM 2292 N N . ILE A 1 282 ? 1.042 2.135 5.199 1 97.62 282 ILE A N 1
ATOM 2293 C CA . ILE A 1 282 ? 0.37 3.424 5.07 1 97.62 282 ILE A CA 1
ATOM 2294 C C . ILE A 1 282 ? -0.702 3.338 3.984 1 97.62 282 ILE A C 1
ATOM 2296 O O . ILE A 1 282 ? -1.771 3.939 4.109 1 97.62 282 ILE A O 1
ATOM 2300 N N . GLU A 1 283 ? -0.435 2.602 2.936 1 95.44 283 GLU A N 1
ATOM 2301 C CA . GLU A 1 283 ? -1.461 2.379 1.922 1 95.44 283 GLU A CA 1
ATOM 2302 C C . GLU A 1 283 ? -2.652 1.62 2.5 1 95.44 283 GLU A C 1
ATOM 2304 O O . GLU A 1 283 ? -3.797 1.858 2.107 1 95.44 283 GLU A O 1
ATOM 2309 N N . GLN A 1 284 ? -2.373 0.759 3.389 1 94.12 284 GLN A N 1
ATOM 2310 C CA . GLN A 1 284 ? -3.457 0.048 4.059 1 94.12 284 GLN A CA 1
ATOM 2311 C C . GLN A 1 284 ? -4.266 0.989 4.949 1 94.12 284 GLN A C 1
ATOM 2313 O O . GLN A 1 284 ? -5.492 0.893 5.008 1 94.12 284 GLN A O 1
ATOM 2318 N N . ALA A 1 285 ? -3.551 1.81 5.617 1 95.06 285 ALA A N 1
ATOM 2319 C CA . ALA A 1 285 ? -4.234 2.799 6.445 1 95.06 285 ALA A CA 1
ATOM 2320 C C . ALA A 1 285 ? -5.16 3.672 5.602 1 95.06 285 ALA A C 1
ATOM 2322 O O . ALA A 1 285 ? -6.262 4.02 6.039 1 95.06 285 ALA A O 1
ATOM 2323 N N . ARG A 1 286 ? -4.707 4.004 4.48 1 92.94 286 ARG A N 1
ATOM 2324 C CA . ARG A 1 286 ? -5.531 4.789 3.564 1 92.94 286 ARG A CA 1
ATOM 2325 C C . ARG A 1 286 ? -6.812 4.047 3.207 1 92.94 286 ARG A C 1
ATOM 2327 O O . ARG A 1 286 ? -7.891 4.641 3.162 1 92.94 286 ARG A O 1
ATOM 2334 N N . THR A 1 287 ? -6.691 2.799 2.953 1 88.25 287 THR A N 1
ATOM 2335 C CA . THR A 1 287 ? -7.855 1.99 2.613 1 88.25 287 THR A CA 1
ATOM 2336 C C . THR A 1 287 ? -8.844 1.949 3.775 1 88.25 287 THR A C 1
ATOM 2338 O O . THR A 1 287 ? -10.055 2.043 3.572 1 88.25 287 THR A O 1
ATOM 2341 N N . ILE A 1 288 ? -8.352 1.824 4.941 1 89.12 288 ILE A N 1
ATOM 2342 C CA . ILE A 1 288 ? -9.188 1.816 6.137 1 89.12 288 ILE A CA 1
ATOM 2343 C C . ILE A 1 288 ? -9.922 3.15 6.258 1 89.12 288 ILE A C 1
ATOM 2345 O O . ILE A 1 288 ? -11.133 3.18 6.516 1 89.12 288 ILE A O 1
ATOM 2349 N N . GLU A 1 289 ? -9.156 4.184 6.09 1 89.62 289 GLU A N 1
ATOM 2350 C CA . GLU A 1 289 ? -9.75 5.512 6.195 1 89.62 289 GLU A CA 1
ATOM 2351 C C . GLU A 1 289 ? -10.836 5.711 5.137 1 89.62 289 GLU A C 1
ATOM 2353 O O . GLU A 1 289 ? -11.898 6.262 5.43 1 89.62 289 GLU A O 1
ATOM 2358 N N . ASP A 1 290 ? -10.523 5.312 3.979 1 82.94 290 ASP A N 1
ATOM 2359 C CA . ASP A 1 290 ? -11.492 5.445 2.898 1 82.94 290 ASP A CA 1
ATOM 2360 C C . ASP A 1 290 ? -12.781 4.691 3.219 1 82.94 290 ASP A C 1
ATOM 2362 O O . ASP A 1 290 ? -13.883 5.188 2.957 1 82.94 290 ASP A O 1
ATOM 2366 N N . GLU A 1 291 ? -12.672 3.578 3.693 1 78.44 291 GLU A N 1
ATOM 2367 C CA . GLU A 1 291 ? -13.836 2.76 4.027 1 78.44 291 GLU A CA 1
ATOM 2368 C C . GLU A 1 291 ? -14.648 3.391 5.152 1 78.44 291 GLU A C 1
ATOM 2370 O O . GLU A 1 291 ? -15.875 3.455 5.078 1 78.44 291 GLU A O 1
ATOM 2375 N N . ASP A 1 292 ? -14 3.871 6.133 1 79.5 292 ASP A N 1
ATOM 2376 C CA . ASP A 1 292 ? -14.688 4.359 7.32 1 79.5 292 ASP A CA 1
ATOM 2377 C C . ASP A 1 292 ? -15.18 5.793 7.117 1 79.5 292 ASP A C 1
ATOM 2379 O O . ASP A 1 292 ? -16.266 6.156 7.594 1 79.5 292 ASP A O 1
ATOM 2383 N N . PHE A 1 293 ? -14.445 6.547 6.402 1 79.44 293 PHE A N 1
ATOM 2384 C CA . PHE A 1 293 ? -14.797 7.953 6.227 1 79.44 293 PHE A CA 1
ATOM 2385 C C . PHE A 1 293 ? -15.812 8.125 5.109 1 79.44 293 PHE A C 1
ATOM 2387 O O . PHE A 1 293 ? -16.5 9.141 5.039 1 79.44 293 PHE A O 1
ATOM 2394 N N . SER A 1 294 ? -15.812 7.191 4.191 1 73.5 294 SER A N 1
ATOM 2395 C CA . SER A 1 294 ? -16.828 7.277 3.141 1 73.5 294 SER A CA 1
ATOM 2396 C C . SER A 1 294 ? -18.219 7.395 3.729 1 73.5 294 SER A C 1
ATOM 2398 O O . SER A 1 294 ? -19.062 8.117 3.191 1 73.5 294 SER A O 1
ATOM 2400 N N . VAL A 1 295 ? -18.438 6.82 4.773 1 71.44 295 VAL A N 1
ATOM 2401 C CA . VAL A 1 295 ? -19.734 6.867 5.441 1 71.44 295 VAL A CA 1
ATOM 2402 C C . VAL A 1 295 ? -19.984 8.273 5.984 1 71.44 295 VAL A C 1
ATOM 2404 O O . VAL A 1 295 ? -21.094 8.797 5.879 1 71.44 295 VAL A O 1
ATOM 2407 N N . MET A 1 296 ? -18.969 8.828 6.488 1 76.19 296 MET A N 1
ATOM 2408 C CA . MET A 1 296 ? -19.078 10.18 7.023 1 76.19 296 MET A CA 1
ATOM 2409 C C . MET A 1 296 ? -19.406 11.18 5.918 1 76.19 296 MET A C 1
ATOM 2411 O O . MET A 1 296 ? -20.219 12.086 6.121 1 76.19 296 MET A O 1
ATOM 2415 N N . THR A 1 297 ? -18.859 10.977 4.844 1 75.69 297 THR A N 1
ATOM 2416 C CA . THR A 1 297 ? -19.062 11.891 3.725 1 75.69 297 THR A CA 1
ATOM 2417 C C . THR A 1 297 ? -20.438 11.711 3.109 1 75.69 297 THR A C 1
ATOM 2419 O O . THR A 1 297 ? -21.125 12.688 2.801 1 75.69 297 THR A O 1
ATOM 2422 N N . ILE A 1 298 ? -20.875 10.523 2.963 1 68.62 298 ILE A N 1
ATOM 2423 C CA . ILE A 1 298 ? -22.156 10.227 2.336 1 68.62 298 ILE A CA 1
ATOM 2424 C C . ILE A 1 298 ? -23.281 10.734 3.221 1 68.62 298 ILE A C 1
ATOM 2426 O O . ILE A 1 298 ? -24.25 11.32 2.727 1 68.62 298 ILE A O 1
ATOM 2430 N N . PHE A 1 299 ? -23.125 10.664 4.504 1 70.38 299 PHE A N 1
ATOM 2431 C CA . PHE A 1 299 ? -24.203 11.039 5.426 1 70.38 299 PHE A CA 1
ATOM 2432 C C . PHE A 1 299 ? -23.906 12.383 6.07 1 70.38 299 PHE A C 1
ATOM 2434 O O . PHE A 1 299 ? -24.625 12.82 6.969 1 70.38 299 PHE A O 1
ATOM 2441 N N . ASN A 1 300 ? -22.812 13.039 5.617 1 80.44 300 ASN A N 1
ATOM 2442 C CA . ASN A 1 300 ? -22.375 14.359 6.066 1 80.44 300 ASN A CA 1
ATOM 2443 C C . ASN A 1 300 ? -22.234 14.414 7.586 1 80.44 300 ASN A C 1
ATOM 2445 O O . ASN A 1 300 ? -22.734 15.336 8.227 1 80.44 300 ASN A O 1
ATOM 2449 N N . ILE A 1 301 ? -21.781 13.359 8.078 1 77.75 301 ILE A N 1
ATOM 2450 C CA . ILE A 1 301 ? -21.484 13.312 9.508 1 77.75 301 ILE A CA 1
ATOM 2451 C C . ILE A 1 301 ? -20.312 14.234 9.812 1 77.75 301 ILE A C 1
ATOM 2453 O O . ILE A 1 301 ? -19.266 14.156 9.156 1 77.75 301 ILE A O 1
ATOM 2457 N N . GLY A 1 302 ? -20.484 15.195 10.828 1 80.38 302 GLY A N 1
ATOM 2458 C CA . GLY A 1 302 ? -19.453 16.141 11.18 1 80.38 302 GLY A CA 1
ATOM 2459 C C . GLY A 1 302 ? -19.234 17.203 10.117 1 80.38 302 GLY A C 1
ATOM 2460 O O . GLY A 1 302 ? -18.141 17.766 10.008 1 80.38 302 GLY A O 1
ATOM 2461 N N . ASP A 1 303 ? -20.172 17.297 9.195 1 82 303 ASP A N 1
ATOM 2462 C CA . ASP A 1 303 ? -20.141 18.266 8.109 1 82 303 ASP A CA 1
ATOM 2463 C C . ASP A 1 303 ? -19 17.969 7.141 1 82 303 ASP A C 1
ATOM 2465 O O . ASP A 1 303 ? -18.312 18.891 6.68 1 82 303 ASP A O 1
ATOM 2469 N N . MET A 1 304 ? -18.797 16.719 6.953 1 79.62 304 MET A N 1
ATOM 2470 C CA . MET A 1 304 ? -17.641 16.297 6.156 1 79.62 304 MET A CA 1
ATOM 2471 C C . MET A 1 304 ? -18.031 16.109 4.695 1 79.62 304 MET A C 1
ATOM 2473 O O . MET A 1 304 ? -17.297 15.492 3.926 1 79.62 304 MET A O 1
ATOM 2477 N N . LYS A 1 305 ? -19.156 16.656 4.465 1 71.25 305 LYS A N 1
ATOM 2478 C CA . LYS A 1 305 ? -19.531 16.594 3.053 1 71.25 305 LYS A CA 1
ATOM 2479 C C . LYS A 1 305 ? -18.578 17.438 2.199 1 71.25 305 LYS A C 1
ATOM 2481 O O . LYS A 1 305 ? -18.25 18.562 2.566 1 71.25 305 LYS A O 1
ATOM 2486 N N . GLY A 1 306 ? -17.969 16.844 1.22 1 62.44 306 GLY A N 1
ATOM 2487 C CA . GLY A 1 306 ? -17.094 17.562 0.306 1 62.44 306 GLY A CA 1
ATOM 2488 C C . GLY A 1 306 ? -16.109 16.656 -0.397 1 62.44 306 GLY A C 1
ATOM 2489 O O . GLY A 1 306 ? -16.047 15.453 -0.116 1 62.44 306 GLY A O 1
ATOM 2490 N N . ILE A 1 307 ? -15.531 17.172 -1.464 1 51.53 307 ILE A N 1
ATOM 2491 C CA . ILE A 1 307 ? -14.656 16.438 -2.373 1 51.53 307 ILE A CA 1
ATOM 2492 C C . ILE A 1 307 ? -13.336 16.125 -1.677 1 51.53 307 ILE A C 1
ATOM 2494 O O . ILE A 1 307 ? -12.703 15.109 -1.955 1 51.53 307 ILE A O 1
ATOM 2498 N N . LEU A 1 308 ? -12.922 17 -0.836 1 50.5 308 LEU A N 1
ATOM 2499 C CA . LEU A 1 308 ? -11.562 16.953 -0.318 1 50.5 308 LEU A CA 1
ATOM 2500 C C . LEU A 1 308 ? -11.352 15.727 0.556 1 50.5 308 LEU A C 1
ATOM 2502 O O . LEU A 1 308 ? -10.266 15.133 0.56 1 50.5 308 LEU A O 1
ATOM 2506 N N . PRO A 1 309 ? -12.242 15.445 1.438 1 45.56 309 PRO A N 1
ATOM 2507 C CA . PRO A 1 309 ? -11.922 14.32 2.324 1 45.56 309 PRO A CA 1
ATOM 2508 C C . PRO A 1 309 ? -11.727 13.008 1.57 1 45.56 309 PRO A C 1
ATOM 2510 O O . PRO A 1 309 ? -11.023 12.117 2.051 1 45.56 309 PRO A O 1
ATOM 2513 N N . CYS A 1 310 ? -12.562 12.719 0.547 1 46.47 310 CYS A N 1
ATOM 2514 C CA . CYS A 1 310 ? -12.508 11.406 -0.08 1 46.47 310 CYS A CA 1
ATOM 2515 C C . CYS A 1 310 ? -11.695 11.453 -1.372 1 46.47 310 CYS A C 1
ATOM 2517 O O . CYS A 1 310 ? -12.117 12.07 -2.35 1 46.47 310 CYS A O 1
ATOM 2519 N N . GLY A 1 311 ? -10.383 11.867 -1.274 1 44 311 GLY A N 1
ATOM 2520 C CA . GLY A 1 311 ? -9.523 11.781 -2.447 1 44 311 GLY A CA 1
ATOM 2521 C C . GLY A 1 311 ? -10.148 10.984 -3.578 1 44 311 GLY A C 1
ATOM 2522 O O . GLY A 1 311 ? -9.727 11.094 -4.73 1 44 311 GLY A O 1
ATOM 2523 N N . ILE A 1 312 ? -10.695 9.977 -3.316 1 39.09 312 ILE A N 1
ATOM 2524 C CA . ILE A 1 312 ? -11.07 8.914 -4.238 1 39.09 312 ILE A CA 1
ATOM 2525 C C . ILE A 1 312 ? -12.258 9.359 -5.09 1 39.09 312 ILE A C 1
ATOM 2527 O O . ILE A 1 312 ? -12.312 9.078 -6.289 1 39.09 312 ILE A O 1
ATOM 2531 N N . PHE A 1 313 ? -13.266 9.859 -4.398 1 36.22 313 PHE A N 1
ATOM 2532 C CA . PHE A 1 313 ? -14.539 9.914 -5.098 1 36.22 313 PHE A CA 1
ATOM 2533 C C . PHE A 1 313 ? -14.578 11.094 -6.066 1 36.22 313 PHE A C 1
ATOM 2535 O O . PHE A 1 313 ? -15.461 11.172 -6.922 1 36.22 313 PHE A O 1
ATOM 2542 N N . GLY A 1 314 ? -13.781 12.125 -5.848 1 35.34 314 GLY A N 1
ATOM 2543 C CA . GLY A 1 314 ? -13.953 13.398 -6.535 1 35.34 314 GLY A CA 1
ATOM 2544 C C . GLY A 1 314 ? -13.312 13.422 -7.91 1 35.34 314 GLY A C 1
ATOM 2545 O O . GLY A 1 314 ? -13.195 14.477 -8.531 1 35.34 314 GLY A O 1
ATOM 2546 N N . GLY A 1 315 ? -12.422 12.578 -8.25 1 33.62 315 GLY A N 1
ATOM 2547 C CA . GLY A 1 315 ? -11.828 12.891 -9.539 1 33.62 315 GLY A CA 1
ATOM 2548 C C . GLY A 1 315 ? -12.859 13.242 -10.594 1 33.62 315 GLY A C 1
ATOM 2549 O O . GLY A 1 315 ? -12.531 13.359 -11.781 1 33.62 315 GLY A O 1
ATOM 2550 N N . SER A 1 316 ? -14.07 12.828 -10.453 1 30.92 316 SER A N 1
ATOM 2551 C CA . SER A 1 316 ? -14.875 13.227 -11.602 1 30.92 316 SER A CA 1
ATOM 2552 C C . SER A 1 316 ? -15.07 14.742 -11.648 1 30.92 316 SER A C 1
ATOM 2554 O O . SER A 1 316 ? -16.078 15.258 -11.141 1 30.92 316 SER A O 1
ATOM 2556 N N . GLY A 1 317 ? -14.336 15.516 -11.312 1 30.19 317 GLY A N 1
ATOM 2557 C CA . GLY A 1 317 ? -14.672 16.891 -11.625 1 30.19 317 GLY A CA 1
ATOM 2558 C C . GLY A 1 317 ? -15.211 17.078 -13.023 1 30.19 317 GLY A C 1
ATOM 2559 O O . GLY A 1 317 ? -15.57 18.188 -13.422 1 30.19 317 GLY A O 1
ATOM 2560 N N . ASP A 1 318 ? -14.531 16.906 -14.117 1 28.91 318 ASP A N 1
ATOM 2561 C CA . ASP A 1 318 ? -15.414 17.219 -15.234 1 28.91 318 ASP A CA 1
ATOM 2562 C C . ASP A 1 318 ? -16.812 16.656 -15.016 1 28.91 318 ASP A C 1
ATOM 2564 O O . ASP A 1 318 ? -16.984 15.672 -14.305 1 28.91 318 ASP A O 1
ATOM 2568 N N . GLU A 1 319 ? -18.141 17.297 -15.461 1 30.77 319 GLU A N 1
ATOM 2569 C CA . GLU A 1 319 ? -19.359 16.938 -16.188 1 30.77 319 GLU A CA 1
ATOM 2570 C C . GLU A 1 319 ? -19.219 15.57 -16.844 1 30.77 319 GLU A C 1
ATOM 2572 O O . GLU A 1 319 ? -20.094 15.156 -17.609 1 30.77 319 GLU A O 1
ATOM 2577 N N . LEU A 1 320 ? -18.172 15.094 -17.172 1 26.47 320 LEU A N 1
ATOM 2578 C CA . LEU A 1 320 ? -18.203 13.945 -18.062 1 26.47 320 LEU A CA 1
ATOM 2579 C C . LEU A 1 320 ? -18.969 12.781 -17.422 1 26.47 320 LEU A C 1
ATOM 2581 O O . LEU A 1 320 ? -19.109 12.742 -16.188 1 26.47 320 LEU A O 1
ATOM 2585 N N . ASP A 1 321 ? -19 11.289 -17.562 1 26.8 321 ASP A N 1
ATOM 2586 C CA . ASP A 1 321 ? -20.125 10.422 -17.25 1 26.8 321 ASP A CA 1
ATOM 2587 C C . ASP A 1 321 ? -20.328 10.297 -15.742 1 26.8 321 ASP A C 1
ATOM 2589 O O . ASP A 1 321 ? -19.734 9.438 -15.094 1 26.8 321 ASP A O 1
ATOM 2593 N N . THR A 1 322 ? -20.234 11.023 -14.883 1 29.31 322 THR A N 1
ATOM 2594 C CA . THR A 1 322 ? -20.859 11.078 -13.562 1 29.31 322 THR A CA 1
ATOM 2595 C C . THR A 1 322 ? -22.203 10.375 -13.578 1 29.31 322 THR A C 1
ATOM 2597 O O . THR A 1 322 ? -22.766 10.078 -12.523 1 29.31 322 THR A O 1
ATOM 2600 N N . ARG A 1 323 ? -23.062 10.594 -14.625 1 26.14 323 ARG A N 1
ATOM 2601 C CA . ARG A 1 323 ? -24.312 9.945 -15.016 1 26.14 323 ARG A CA 1
ATOM 2602 C C . ARG A 1 323 ? -24.109 8.438 -15.156 1 26.14 323 ARG A C 1
ATOM 2604 O O . ARG A 1 323 ? -25.062 7.664 -14.984 1 26.14 323 ARG A O 1
ATOM 2611 N N . GLU A 1 324 ? -23.062 8.008 -15.727 1 24.66 324 GLU A N 1
ATOM 2612 C CA . GLU A 1 324 ? -23 6.574 -16.016 1 24.66 324 GLU A CA 1
ATOM 2613 C C . GLU A 1 324 ? -22.547 5.793 -14.781 1 24.66 324 GLU A C 1
ATOM 2615 O O . GLU A 1 324 ? -22.984 4.664 -14.562 1 24.66 324 GLU A O 1
ATOM 2620 N N . ARG A 1 325 ? -21.641 6.293 -14.008 1 28.78 325 ARG A N 1
ATOM 2621 C CA . ARG A 1 325 ? -21.297 5.34 -12.961 1 28.78 325 ARG A CA 1
ATOM 2622 C C . ARG A 1 325 ? -22.219 5.512 -11.75 1 28.78 325 ARG A C 1
ATOM 2624 O O . ARG A 1 325 ? -22.203 4.688 -10.836 1 28.78 325 ARG A O 1
ATOM 2631 N N . ALA A 1 326 ? -22.734 6.652 -11.422 1 27.2 326 ALA A N 1
ATOM 2632 C CA . ALA A 1 326 ? -23.859 6.648 -10.508 1 27.2 326 ALA A CA 1
ATOM 2633 C C . ALA A 1 326 ? -25.016 5.816 -11.062 1 27.2 326 ALA A C 1
ATOM 2635 O O . ALA A 1 326 ? -25.969 5.496 -10.344 1 27.2 326 ALA A O 1
ATOM 2636 N N . SER A 1 327 ? -25.25 5.789 -12.375 1 25.39 327 SER A N 1
ATOM 2637 C CA . SER A 1 327 ? -26.312 5.016 -13.023 1 25.39 327 SER A CA 1
ATOM 2638 C C . SER A 1 327 ? -26.125 3.521 -12.781 1 25.39 327 SER A C 1
ATOM 2640 O O . SER A 1 327 ? -27.047 2.736 -12.969 1 25.39 327 SER A O 1
ATOM 2642 N N . VAL A 1 328 ? -24.953 3.061 -12.656 1 27.28 328 VAL A N 1
ATOM 2643 C CA . VAL A 1 328 ? -25 1.624 -12.406 1 27.28 328 VAL A CA 1
ATOM 2644 C C . VAL A 1 328 ? -25.453 1.363 -10.977 1 27.28 328 VAL A C 1
ATOM 2646 O O . VAL A 1 328 ? -26.219 0.429 -10.719 1 27.28 328 VAL A O 1
ATOM 2649 N N . GLY A 1 329 ? -25.078 2.135 -10.023 1 25.8 329 GLY A N 1
ATOM 2650 C CA . GLY A 1 329 ? -25.828 1.853 -8.805 1 25.8 329 GLY A CA 1
ATOM 2651 C C . GLY A 1 329 ? -27.234 2.426 -8.812 1 25.8 329 GLY A C 1
ATOM 2652 O O . GLY A 1 329 ? -28.172 1.78 -8.352 1 25.8 329 GLY A O 1
ATOM 2653 N N . CYS A 1 330 ? -27.516 3.637 -9.188 1 26.69 330 CYS A N 1
ATOM 2654 C CA . CYS A 1 330 ? -28.844 4.246 -9.055 1 26.69 330 CYS A CA 1
ATOM 2655 C C . CYS A 1 330 ? -29.75 3.846 -10.211 1 26.69 330 CYS A C 1
ATOM 2657 O O . CYS A 1 330 ? -30.938 4.141 -10.195 1 26.69 330 CYS A O 1
ATOM 2659 N N . THR A 1 331 ? -29.297 3.576 -11.344 1 26.89 331 THR A N 1
ATOM 2660 C CA . THR A 1 331 ? -30.359 3.229 -12.273 1 26.89 331 THR A CA 1
ATOM 2661 C C . THR A 1 331 ? -31.062 1.945 -11.836 1 26.89 331 THR A C 1
ATOM 2663 O O . THR A 1 331 ? -32.031 1.519 -12.469 1 26.89 331 THR A O 1
ATOM 2666 N N . ARG A 1 332 ? -30.453 1.145 -11.141 1 25.78 332 ARG A N 1
ATOM 2667 C CA . ARG A 1 332 ? -31.234 -0.038 -10.781 1 25.78 332 ARG A CA 1
ATOM 2668 C C . ARG A 1 332 ? -32.344 0.314 -9.797 1 25.78 332 ARG A C 1
ATOM 2670 O O . ARG A 1 332 ? -33.031 -0.573 -9.281 1 25.78 332 ARG A O 1
ATOM 2677 N N . GLU A 1 333 ? -32.531 1.531 -9.398 1 25.62 333 GLU A N 1
ATOM 2678 C CA . GLU A 1 333 ? -33.781 1.759 -8.68 1 25.62 333 GLU A CA 1
ATOM 2679 C C . GLU A 1 333 ? -35 1.443 -9.555 1 25.62 333 GLU A C 1
ATOM 2681 O O . GLU A 1 333 ? -36.094 1.229 -9.047 1 25.62 333 GLU A O 1
ATOM 2686 N N . LYS A 1 334 ? -34.969 1.604 -10.859 1 26.22 334 LYS A N 1
ATOM 2687 C CA . LYS A 1 334 ? -36.281 1.431 -11.422 1 26.22 334 LYS A CA 1
ATOM 2688 C C . LYS A 1 334 ? -36.75 -0.015 -11.281 1 26.22 334 LYS A C 1
ATOM 2690 O O . LYS A 1 334 ? -37.969 -0.278 -11.219 1 26.22 334 LYS A O 1
ATOM 2695 N N . GLY A 1 335 ? -35.938 -0.956 -11.641 1 22.92 335 GLY A N 1
ATOM 2696 C CA . GLY A 1 335 ? -36.594 -2.244 -11.766 1 22.92 335 GLY A CA 1
ATOM 2697 C C . GLY A 1 335 ? -36.969 -2.854 -10.43 1 22.92 335 GLY A C 1
ATOM 2698 O O . GLY A 1 335 ? -37.656 -3.883 -10.375 1 22.92 335 GLY A O 1
ATOM 2699 N N . LEU A 1 336 ? -36.25 -2.527 -9.422 1 23.17 336 LEU A N 1
ATOM 2700 C CA . LEU A 1 336 ? -36.625 -3.299 -8.242 1 23.17 336 LEU A CA 1
ATOM 2701 C C . LEU A 1 336 ? -37.938 -2.785 -7.648 1 23.17 336 LEU A C 1
ATOM 2703 O O . LEU A 1 336 ? -38.344 -3.23 -6.578 1 23.17 336 LEU A O 1
ATOM 2707 N N . MET A 1 337 ? -38.469 -1.712 -8.242 1 23.11 337 MET A N 1
ATOM 2708 C CA . MET A 1 337 ? -39.656 -1.195 -7.543 1 23.11 337 MET A CA 1
ATOM 2709 C C . MET A 1 337 ? -40.781 -2.209 -7.566 1 23.11 337 MET A C 1
ATOM 2711 O O . MET A 1 337 ? -41.812 -2.025 -6.895 1 23.11 337 MET A O 1
ATOM 2715 N N . ARG A 1 338 ? -40.875 -2.91 -8.742 1 22.14 338 ARG A N 1
ATOM 2716 C CA . ARG A 1 338 ? -42.25 -3.438 -8.836 1 22.14 338 ARG A CA 1
ATOM 2717 C C . ARG A 1 338 ? -42.469 -4.586 -7.859 1 22.14 338 ARG A C 1
ATOM 2719 O O . ARG A 1 338 ? -42.594 -5.742 -8.266 1 22.14 338 ARG A O 1
ATOM 2726 N N . VAL A 1 339 ? -41.469 -4.824 -7.012 1 20.52 339 VAL A N 1
ATOM 2727 C CA . VAL A 1 339 ? -41.938 -6 -6.273 1 20.52 339 VAL A CA 1
ATOM 2728 C C . VAL A 1 339 ? -43.219 -5.676 -5.527 1 20.52 339 VAL A C 1
ATOM 2730 O O . VAL A 1 339 ? -43.312 -4.648 -4.848 1 20.52 339 VAL A O 1
ATOM 2733 N N . HIS A 1 340 ? -44.344 -6.105 -6.031 1 20.66 340 HIS A N 1
ATOM 2734 C CA . HIS A 1 340 ? -45.75 -6.078 -5.57 1 20.66 340 HIS A CA 1
ATOM 2735 C C . HIS A 1 340 ? -45.812 -6.41 -4.082 1 20.66 340 HIS A C 1
ATOM 2737 O O . HIS A 1 340 ? -45.125 -7.289 -3.594 1 20.66 340 HIS A O 1
ATOM 2743 N N . PRO A 1 341 ? -46.125 -5.406 -3.297 1 21.02 341 PRO A N 1
ATOM 2744 C CA . PRO A 1 341 ? -46.469 -5.613 -1.889 1 21.02 341 PRO A CA 1
ATOM 2745 C C . PRO A 1 341 ? -47.312 -6.867 -1.665 1 21.02 341 PRO A C 1
ATOM 2747 O O . PRO A 1 341 ? -48.375 -7.016 -2.266 1 21.02 341 PRO A O 1
ATOM 2750 N N . ARG A 1 342 ? -46.656 -8.008 -1.672 1 20.69 342 ARG A N 1
ATOM 2751 C CA . ARG A 1 342 ? -47.594 -9.102 -1.401 1 20.69 342 ARG A CA 1
ATOM 2752 C C . ARG A 1 342 ? -48.531 -8.742 -0.258 1 20.69 342 ARG A C 1
ATOM 2754 O O . ARG A 1 342 ? -48.125 -8.164 0.748 1 20.69 342 ARG A O 1
ATOM 2761 N N . LYS A 1 343 ? -49.781 -8.508 -0.68 1 23.44 343 LYS A N 1
ATOM 2762 C CA . LYS A 1 343 ? -50.969 -8.422 0.185 1 23.44 343 LYS A CA 1
ATOM 2763 C C . LYS A 1 343 ? -50.844 -9.352 1.385 1 23.44 343 LYS A C 1
ATOM 2765 O O . LYS A 1 343 ? -50.406 -10.5 1.241 1 23.44 343 LYS A O 1
ATOM 2770 N N . GLY A 1 344 ? -50.375 -8.773 2.547 1 19.77 344 GLY A N 1
ATOM 2771 C CA . GLY A 1 344 ? -50.5 -9.391 3.859 1 19.77 344 GLY A CA 1
ATOM 2772 C C . GLY A 1 344 ? -51.688 -10.32 3.984 1 19.77 344 GLY A C 1
ATOM 2773 O O . GLY A 1 344 ? -52.656 -10.172 3.254 1 19.77 344 GLY A O 1
ATOM 2774 N N . PRO A 1 345 ? -51.438 -11.609 4.262 1 22.66 345 PRO A N 1
ATOM 2775 C CA . PRO A 1 345 ? -52.531 -12.586 4.418 1 22.66 345 PRO A CA 1
ATOM 2776 C C . PRO A 1 345 ? -53.75 -12.008 5.137 1 22.66 345 PRO A C 1
ATOM 2778 O O . PRO A 1 345 ? -53.625 -11.016 5.867 1 22.66 345 PRO A O 1
ATOM 2781 N N . HIS A 1 346 ? -54.969 -12.18 4.453 1 20.7 346 HIS A N 1
ATOM 2782 C CA . HIS A 1 346 ? -56.344 -12.055 4.898 1 20.7 346 HIS A CA 1
ATOM 2783 C C . HIS A 1 346 ? -56.5 -12.438 6.371 1 20.7 346 HIS A C 1
ATOM 2785 O O . HIS A 1 346 ? -55.688 -13.203 6.898 1 20.7 346 HIS A O 1
ATOM 2791 N N . GLU A 1 347 ? -57.219 -11.555 7.07 1 22.97 347 GLU A N 1
ATOM 2792 C CA . GLU A 1 347 ? -57.906 -11.602 8.367 1 22.97 347 GLU A CA 1
ATOM 2793 C C . GLU A 1 347 ? -58.562 -12.961 8.602 1 22.97 347 GLU A C 1
ATOM 2795 O O . GLU A 1 347 ? -59.406 -13.383 7.824 1 22.97 347 GLU A O 1
ATOM 2800 N N . GLY A 1 348 ? -57.688 -14.031 8.812 1 20.59 348 GLY A N 1
ATOM 2801 C CA . GLY A 1 348 ? -58.438 -15.234 9.117 1 20.59 348 GLY A CA 1
ATOM 2802 C C . GLY A 1 348 ? -59.625 -14.984 9.992 1 20.59 348 GLY A C 1
ATOM 2803 O O . GLY A 1 348 ? -59.594 -14.164 10.914 1 20.59 348 GLY A O 1
ATOM 2804 N N . ALA A 1 349 ? -60.906 -15.117 9.336 1 22.58 349 ALA A N 1
ATOM 2805 C CA . ALA A 1 349 ? -62.25 -15.219 9.906 1 22.58 349 ALA A CA 1
ATOM 2806 C C . ALA A 1 349 ? -62.219 -15.953 11.242 1 22.58 349 ALA A C 1
ATOM 2808 O O . ALA A 1 349 ? -61.344 -16.781 11.484 1 22.58 349 ALA A O 1
ATOM 2809 N N . PRO A 1 350 ? -63.031 -15.453 12.078 1 23.86 350 PRO A N 1
ATOM 2810 C CA . PRO A 1 350 ? -63.406 -15.836 13.438 1 23.86 350 PRO A CA 1
ATOM 2811 C C . PRO A 1 350 ? -63.906 -17.281 13.516 1 23.86 350 PRO A C 1
ATOM 2813 O O . PRO A 1 350 ? -64.812 -17.688 12.789 1 23.86 350 PRO A O 1
ATOM 2816 N N . ALA A 1 351 ? -63 -18.328 13.289 1 21.27 351 ALA A N 1
ATOM 2817 C CA . ALA A 1 351 ? -63.688 -19.609 13.438 1 21.27 351 ALA A CA 1
ATOM 2818 C C . ALA A 1 351 ? -64.75 -19.547 14.562 1 21.27 351 ALA A C 1
ATOM 2820 O O . ALA A 1 351 ? -64.375 -19.297 15.719 1 21.27 351 ALA A O 1
ATOM 2821 N N . LYS A 1 352 ? -65.938 -19.188 14.125 1 20.83 352 LYS A N 1
ATOM 2822 C CA . LYS A 1 352 ? -67.125 -19.516 14.867 1 20.83 352 LYS A CA 1
ATOM 2823 C C . LYS A 1 352 ? -67.125 -20.984 15.312 1 20.83 352 LYS A C 1
ATOM 2825 O O . LYS A 1 352 ? -67.125 -21.891 14.477 1 20.83 352 LYS A O 1
ATOM 2830 N N . ARG A 1 353 ? -66.312 -21.391 16.266 1 18.17 353 ARG A N 1
ATOM 2831 C CA . ARG A 1 353 ? -66.812 -22.625 16.891 1 18.17 353 ARG A CA 1
ATOM 2832 C C . ARG A 1 353 ? -68.312 -22.578 17.109 1 18.17 353 ARG A C 1
ATOM 2834 O O . ARG A 1 353 ? -68.812 -21.844 17.969 1 18.17 353 ARG A O 1
ATOM 2841 N N . ALA A 1 354 ? -69.062 -22.562 15.977 1 17.77 354 ALA A N 1
ATOM 2842 C CA . ALA A 1 354 ? -70.438 -23.016 15.883 1 17.77 354 ALA A CA 1
ATOM 2843 C C . ALA A 1 354 ? -70.625 -24.328 16.641 1 17.77 354 ALA A C 1
ATOM 2845 O O . ALA A 1 354 ? -69.688 -25.094 16.828 1 17.77 354 ALA A O 1
ATOM 2846 N N . SER A 1 355 ? -72.062 -24.641 16.688 1 19.91 355 SER A N 1
ATOM 2847 C CA . SER A 1 355 ? -73.125 -25.641 16.562 1 19.91 355 SER A CA 1
ATOM 2848 C C . SER A 1 355 ? -72.938 -26.484 15.297 1 19.91 355 SER A C 1
ATOM 2850 O O . SER A 1 355 ? -72.688 -25.938 14.227 1 19.91 355 SER A O 1
ATOM 2852 N N . MET B 1 1 ? 21.922 -25.359 -10.992 1 41.94 1 MET B N 1
ATOM 2853 C CA . MET B 1 1 ? 20.562 -24.812 -10.953 1 41.94 1 MET B CA 1
ATOM 2854 C C . MET B 1 1 ? 19.609 -25.656 -11.781 1 41.94 1 MET B C 1
ATOM 2856 O O . MET B 1 1 ? 18.516 -26 -11.32 1 41.94 1 MET B O 1
ATOM 2860 N N . ASP B 1 2 ? 20.266 -26.25 -12.953 1 53.38 2 ASP B N 1
ATOM 2861 C CA . ASP B 1 2 ? 19.469 -27.031 -13.906 1 53.38 2 ASP B CA 1
ATOM 2862 C C . ASP B 1 2 ? 19.219 -28.438 -13.391 1 53.38 2 ASP B C 1
ATOM 2864 O O . ASP B 1 2 ? 18.094 -28.953 -13.477 1 53.38 2 ASP B O 1
ATOM 2868 N N . THR B 1 3 ? 20.266 -28.875 -12.734 1 59.16 3 THR B N 1
ATOM 2869 C CA . THR B 1 3 ? 20.156 -30.266 -12.289 1 59.16 3 THR B CA 1
ATOM 2870 C C . THR B 1 3 ? 19.234 -30.375 -11.086 1 59.16 3 THR B C 1
ATOM 2872 O O . THR B 1 3 ? 18.438 -31.312 -10.992 1 59.16 3 THR B O 1
ATOM 2875 N N . GLU B 1 4 ? 19.328 -29.375 -10.258 1 59.62 4 GLU B N 1
ATOM 2876 C CA . GLU B 1 4 ? 18.484 -29.375 -9.078 1 59.62 4 GLU B CA 1
ATOM 2877 C C . GLU B 1 4 ? 17.016 -29.156 -9.453 1 59.62 4 GLU B C 1
ATOM 2879 O O . GLU B 1 4 ? 16.125 -29.812 -8.906 1 59.62 4 GLU B O 1
ATOM 2884 N N . TYR B 1 5 ? 16.859 -28.422 -10.469 1 59.19 5 TYR B N 1
ATOM 2885 C CA . TYR B 1 5 ? 15.516 -28.188 -10.969 1 59.19 5 TYR B CA 1
ATOM 2886 C C . TYR B 1 5 ? 14.93 -29.469 -11.562 1 59.19 5 TYR B C 1
ATOM 2888 O O . TYR B 1 5 ? 13.781 -29.828 -11.289 1 59.19 5 TYR B O 1
ATOM 2896 N N . GLU B 1 6 ? 15.82 -30.094 -12.297 1 64.5 6 GLU B N 1
ATOM 2897 C CA . GLU B 1 6 ? 15.352 -31.328 -12.938 1 64.5 6 GLU B CA 1
ATOM 2898 C C . GLU B 1 6 ? 14.961 -32.375 -11.898 1 64.5 6 GLU B C 1
ATOM 2900 O O . GLU B 1 6 ? 13.945 -33.062 -12.055 1 64.5 6 GLU B O 1
ATOM 2905 N N . HIS B 1 7 ? 15.773 -32.375 -10.93 1 66.12 7 HIS B N 1
ATOM 2906 C CA . HIS B 1 7 ? 15.484 -33.344 -9.867 1 66.12 7 HIS B CA 1
ATOM 2907 C C . HIS B 1 7 ? 14.18 -33 -9.156 1 66.12 7 HIS B C 1
ATOM 2909 O O . HIS B 1 7 ? 13.305 -33.875 -9 1 66.12 7 HIS B O 1
ATOM 2915 N N . TRP B 1 8 ? 14.031 -31.812 -8.93 1 67.31 8 TRP B N 1
ATOM 2916 C CA . TRP B 1 8 ? 12.828 -31.391 -8.211 1 67.31 8 TRP B CA 1
ATOM 2917 C C . TRP B 1 8 ? 11.594 -31.531 -9.094 1 67.31 8 TRP B C 1
ATOM 2919 O O . TRP B 1 8 ? 10.539 -31.969 -8.625 1 67.31 8 TRP B O 1
ATOM 2929 N N . PHE B 1 9 ? 11.828 -31.25 -10.289 1 69.31 9 PHE B N 1
ATOM 2930 C CA . PHE B 1 9 ? 10.719 -31.391 -11.227 1 69.31 9 PHE B CA 1
ATOM 2931 C C . PHE B 1 9 ? 10.273 -32.844 -11.32 1 69.31 9 PHE B C 1
ATOM 2933 O O . PHE B 1 9 ? 9.078 -33.125 -11.352 1 69.31 9 PHE B O 1
ATOM 2940 N N . ALA B 1 10 ? 11.266 -33.688 -11.32 1 69.19 10 ALA B N 1
ATOM 2941 C CA . ALA B 1 10 ? 10.945 -35.125 -11.359 1 69.19 10 ALA B CA 1
ATOM 2942 C C . ALA B 1 10 ? 10.188 -35.531 -10.102 1 69.19 10 ALA B C 1
ATOM 2944 O O . ALA B 1 10 ? 9.227 -36.312 -10.188 1 69.19 10 ALA B O 1
ATOM 2945 N N . LEU B 1 11 ? 10.539 -34.969 -8.984 1 65.81 11 LEU B N 1
ATOM 2946 C CA . LEU B 1 11 ? 9.883 -35.281 -7.719 1 65.81 11 LEU B CA 1
ATOM 2947 C C . LEU B 1 11 ? 8.438 -34.812 -7.711 1 65.81 11 LEU B C 1
ATOM 2949 O O . LEU B 1 11 ? 7.535 -35.531 -7.281 1 65.81 11 LEU B O 1
ATOM 2953 N N . ILE B 1 12 ? 8.258 -33.719 -8.18 1 68.5 12 ILE B N 1
ATOM 2954 C CA . ILE B 1 12 ? 6.934 -33.094 -8.211 1 68.5 12 ILE B CA 1
ATOM 2955 C C . ILE B 1 12 ? 6.027 -33.875 -9.156 1 68.5 12 ILE B C 1
ATOM 2957 O O . ILE B 1 12 ? 4.879 -34.188 -8.82 1 68.5 12 ILE B O 1
ATOM 2961 N N . THR B 1 13 ? 6.637 -34.219 -10.281 1 65.75 13 THR B N 1
ATOM 2962 C CA . THR B 1 13 ? 5.887 -34.969 -11.273 1 65.75 13 THR B CA 1
ATOM 2963 C C . THR B 1 13 ? 5.492 -36.344 -10.727 1 65.75 13 THR B C 1
ATOM 2965 O O . THR B 1 13 ? 4.355 -36.781 -10.906 1 65.75 13 THR B O 1
ATOM 2968 N N . ASN B 1 14 ? 6.465 -36.906 -10.109 1 66.38 14 ASN B N 1
ATOM 2969 C CA . ASN B 1 14 ? 6.188 -38.219 -9.531 1 66.38 14 ASN B CA 1
ATOM 2970 C C . ASN B 1 14 ? 5.129 -38.125 -8.438 1 66.38 14 ASN B C 1
ATOM 2972 O O . ASN B 1 14 ? 4.262 -39 -8.344 1 66.38 14 ASN B O 1
ATOM 2976 N N . ALA B 1 15 ? 5.262 -37.125 -7.672 1 65.38 15 ALA B N 1
ATOM 2977 C CA . ALA B 1 15 ? 4.262 -36.938 -6.625 1 65.38 15 ALA B CA 1
ATOM 2978 C C . ALA B 1 15 ? 2.875 -36.719 -7.223 1 65.38 15 ALA B C 1
ATOM 2980 O O . ALA B 1 15 ? 1.886 -37.25 -6.73 1 65.38 15 ALA B O 1
ATOM 2981 N N . SER B 1 16 ? 2.846 -36.031 -8.227 1 64.44 16 SER B N 1
ATOM 2982 C CA . SER B 1 16 ? 1.581 -35.75 -8.891 1 64.44 16 SER B CA 1
ATOM 2983 C C . SER B 1 16 ? 0.938 -37 -9.422 1 64.44 16 SER B C 1
ATOM 2985 O O . SER B 1 16 ? -0.281 -37.188 -9.352 1 64.44 16 SER B O 1
ATOM 2987 N N . LYS B 1 17 ? 1.775 -37.812 -9.883 1 63.62 17 LYS B N 1
ATOM 2988 C CA . LYS B 1 17 ? 1.296 -39.094 -10.43 1 63.62 17 LYS B CA 1
ATOM 2989 C C . LYS B 1 17 ? 0.83 -40.031 -9.312 1 63.62 17 LYS B C 1
ATOM 2991 O O . LYS B 1 17 ? -0.154 -40.75 -9.477 1 63.62 17 LYS B O 1
ATOM 2996 N N . ARG B 1 18 ? 1.61 -39.969 -8.336 1 58.34 18 ARG B N 1
ATOM 2997 C CA . ARG B 1 18 ? 1.289 -40.875 -7.227 1 58.34 18 ARG B CA 1
ATOM 2998 C C . ARG B 1 18 ? 0.033 -40.406 -6.496 1 58.34 18 ARG B C 1
ATOM 3000 O O . ARG B 1 18 ? -0.731 -41.219 -5.98 1 58.34 18 ARG B O 1
ATOM 3007 N N . LEU B 1 19 ? 0.041 -39.156 -6.27 1 58.25 19 LEU B N 1
ATOM 3008 C CA . LEU B 1 19 ? -1.109 -38.594 -5.551 1 58.25 19 LEU B CA 1
ATOM 3009 C C . LEU B 1 19 ? -2.289 -38.406 -6.496 1 58.25 19 LEU B C 1
ATOM 3011 O O . LEU B 1 19 ? -3.012 -37.406 -6.383 1 58.25 19 LEU B O 1
ATOM 3015 N N . SER B 1 20 ? -2.264 -39.312 -7.52 1 52.78 20 SER B N 1
ATOM 3016 C CA . SER B 1 20 ? -3.361 -39.281 -8.484 1 52.78 20 SER B CA 1
ATOM 3017 C C . SER B 1 20 ? -4.711 -39.375 -7.785 1 52.78 20 SER B C 1
ATOM 3019 O O . SER B 1 20 ? -5.738 -39 -8.352 1 52.78 20 SER B O 1
ATOM 3021 N N . GLU B 1 21 ? -4.641 -40 -6.676 1 56.47 21 GLU B N 1
ATOM 3022 C CA . GLU B 1 21 ? -5.906 -39.969 -5.949 1 56.47 21 GLU B CA 1
ATOM 3023 C C . GLU B 1 21 ? -6.145 -38.562 -5.348 1 56.47 21 GLU B C 1
ATOM 3025 O O . GLU B 1 21 ? -5.199 -37.875 -4.965 1 56.47 21 GLU B O 1
ATOM 3030 N N . ALA B 1 22 ? -7.352 -38.125 -5.547 1 60.59 22 ALA B N 1
ATOM 3031 C CA . ALA B 1 22 ? -7.801 -36.812 -5.156 1 60.59 22 ALA B CA 1
ATOM 3032 C C . ALA B 1 22 ? -7.387 -36.469 -3.723 1 60.59 22 ALA B C 1
ATOM 3034 O O . ALA B 1 22 ? -7.84 -37.125 -2.777 1 60.59 22 ALA B O 1
ATOM 3035 N N . ASN B 1 23 ? -6.27 -35.844 -3.639 1 65.94 23 ASN B N 1
ATOM 3036 C CA . ASN B 1 23 ? -5.855 -35.344 -2.34 1 65.94 23 ASN B CA 1
ATOM 3037 C C . ASN B 1 23 ? -6.586 -34.031 -1.999 1 65.94 23 ASN B C 1
ATOM 3039 O O . ASN B 1 23 ? -6.438 -33.031 -2.699 1 65.94 23 ASN B O 1
ATOM 3043 N N . THR B 1 24 ? -7.352 -34.156 -0.979 1 79.56 24 THR B N 1
ATOM 3044 C CA . THR B 1 24 ? -8.195 -33.031 -0.645 1 79.56 24 THR B CA 1
ATOM 3045 C C . THR B 1 24 ? -7.434 -32.031 0.218 1 79.56 24 THR B C 1
ATOM 3047 O O . THR B 1 24 ? -7.855 -30.875 0.361 1 79.56 24 THR B O 1
ATOM 3050 N N . LEU B 1 25 ? -6.324 -32.5 0.687 1 84.94 25 LEU B N 1
ATOM 3051 C CA . LEU B 1 25 ? -5.605 -31.641 1.624 1 84.94 25 LEU B CA 1
ATOM 3052 C C . LEU B 1 25 ? -4.652 -30.719 0.886 1 84.94 25 LEU B C 1
ATOM 3054 O O . LEU B 1 25 ? -4.348 -30.938 -0.288 1 84.94 25 LEU B O 1
ATOM 3058 N N . SER B 1 26 ? -4.27 -29.703 1.587 1 89.06 26 SER B N 1
ATOM 3059 C CA . SER B 1 26 ? -3.324 -28.766 1.004 1 89.06 26 SER B CA 1
ATOM 3060 C C . SER B 1 26 ? -1.962 -29.406 0.778 1 89.06 26 SER B C 1
ATOM 3062 O O . SER B 1 26 ? -1.566 -30.312 1.521 1 89.06 26 SER B O 1
ATOM 3064 N N . LEU B 1 27 ? -1.207 -29.062 -0.154 1 87.88 27 LEU B N 1
ATOM 3065 C CA . LEU B 1 27 ? 0.043 -29.688 -0.57 1 87.88 27 LEU B CA 1
ATOM 3066 C C . LEU B 1 27 ? 1.103 -29.562 0.52 1 87.88 27 LEU B C 1
ATOM 3068 O O . LEU B 1 27 ? 1.996 -30.406 0.623 1 87.88 27 LEU B O 1
ATOM 3072 N N . GLY B 1 28 ? 1.024 -28.484 1.279 1 87.5 28 GLY B N 1
ATOM 3073 C CA . GLY B 1 28 ? 1.985 -28.328 2.359 1 87.5 28 GLY B CA 1
ATOM 3074 C C . GLY B 1 28 ? 1.921 -29.438 3.385 1 87.5 28 GLY B C 1
ATOM 3075 O O . GLY B 1 28 ? 2.926 -29.766 4.02 1 87.5 28 GLY B O 1
ATOM 3076 N N . THR B 1 29 ? 0.765 -29.984 3.49 1 84.44 29 THR B N 1
ATOM 3077 C CA . THR B 1 29 ? 0.566 -31.062 4.465 1 84.44 29 THR B CA 1
ATOM 3078 C C . THR B 1 29 ? 1.223 -32.344 3.994 1 84.44 29 THR B C 1
ATOM 3080 O O . THR B 1 29 ? 1.492 -33.25 4.801 1 84.44 29 THR B O 1
ATOM 3083 N N . LEU B 1 30 ? 1.494 -32.406 2.729 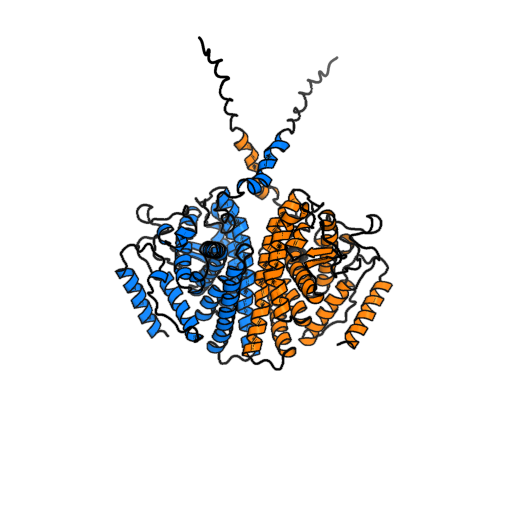1 80.25 30 LEU B N 1
ATOM 3084 C CA . LEU B 1 30 ? 2.043 -33.656 2.154 1 80.25 30 LEU B CA 1
ATOM 3085 C C . LEU B 1 30 ? 3.561 -33.688 2.293 1 80.25 30 LEU B C 1
ATOM 3087 O O . LEU B 1 30 ? 4.18 -34.719 2.127 1 80.25 30 LEU B O 1
ATOM 3091 N N . ARG B 1 31 ? 4.156 -32.594 2.598 1 80.19 31 ARG B N 1
ATOM 3092 C CA . ARG B 1 31 ? 5.59 -32.5 2.844 1 80.19 31 ARG B CA 1
ATOM 3093 C C . ARG B 1 31 ? 6.391 -33.094 1.69 1 80.19 31 ARG B C 1
ATOM 3095 O O . ARG B 1 31 ? 7.277 -33.906 1.904 1 80.19 31 ARG B O 1
ATOM 3102 N N . ILE B 1 32 ? 6.008 -32.656 0.504 1 78.31 32 ILE B N 1
ATOM 3103 C CA . ILE B 1 32 ? 6.668 -33.125 -0.71 1 78.31 32 ILE B CA 1
ATOM 3104 C C . ILE B 1 32 ? 8.078 -32.531 -0.786 1 78.31 32 ILE B C 1
ATOM 3106 O O . ILE B 1 32 ? 9.016 -33.219 -1.202 1 78.31 32 ILE B O 1
ATOM 3110 N N . ILE B 1 33 ? 8.203 -31.312 -0.301 1 81.62 33 ILE B N 1
ATOM 3111 C CA . ILE B 1 33 ? 9.484 -30.625 -0.345 1 81.62 33 ILE B CA 1
ATOM 3112 C C . ILE B 1 33 ? 10.242 -30.859 0.957 1 81.62 33 ILE B C 1
ATOM 3114 O O . ILE B 1 33 ? 9.672 -30.766 2.045 1 81.62 33 ILE B O 1
ATOM 3118 N N . PRO B 1 34 ? 11.516 -31.141 0.786 1 76.19 34 PRO B N 1
ATOM 3119 C CA . PRO B 1 34 ? 12.312 -31.391 1.994 1 76.19 34 PRO B CA 1
ATOM 3120 C C . PRO B 1 34 ? 12.383 -30.156 2.902 1 76.19 34 PRO B C 1
ATOM 3122 O O . PRO B 1 34 ? 12.281 -29.031 2.424 1 76.19 34 PRO B O 1
ATOM 3125 N N . GLU B 1 35 ? 12.664 -30.484 4.109 1 76.25 35 GLU B N 1
ATOM 3126 C CA . GLU B 1 35 ? 12.797 -29.406 5.082 1 76.25 35 GLU B CA 1
ATOM 3127 C C . GLU B 1 35 ? 14.008 -28.531 4.77 1 76.25 35 GLU B C 1
ATOM 3129 O O . GLU B 1 35 ? 14.953 -28.984 4.121 1 76.25 35 GLU B O 1
ATOM 3134 N N . PHE B 1 36 ? 13.828 -27.281 5.113 1 78.44 36 PHE B N 1
ATOM 3135 C CA . PHE B 1 36 ? 14.922 -26.359 4.848 1 78.44 36 PHE B CA 1
ATOM 3136 C C . PHE B 1 36 ? 15.484 -25.797 6.148 1 78.44 36 PHE B C 1
ATOM 3138 O O . PHE B 1 36 ? 14.828 -25.844 7.188 1 78.44 36 PHE B O 1
ATOM 3145 N N . ASP B 1 37 ? 16.781 -25.484 6.043 1 78.69 37 ASP B N 1
ATOM 3146 C CA . ASP B 1 37 ? 17.438 -24.844 7.172 1 78.69 37 ASP B CA 1
ATOM 3147 C C . ASP B 1 37 ? 17.047 -23.359 7.254 1 78.69 37 ASP B C 1
ATOM 3149 O O . ASP B 1 37 ? 17.422 -22.562 6.395 1 78.69 37 ASP B O 1
ATOM 3153 N N . ARG B 1 38 ? 16.484 -23.016 8.32 1 79.69 38 ARG B N 1
ATOM 3154 C CA . ARG B 1 38 ? 15.977 -21.656 8.5 1 79.69 38 ARG B CA 1
ATOM 3155 C C . ARG B 1 38 ? 17.109 -20.688 8.789 1 79.69 38 ARG B C 1
ATOM 3157 O O . ARG B 1 38 ? 16.938 -19.469 8.672 1 79.69 38 ARG B O 1
ATOM 3164 N N . LYS B 1 39 ? 18.172 -21.219 9.102 1 80.56 39 LYS B N 1
ATOM 3165 C CA . LYS B 1 39 ? 19.297 -20.359 9.422 1 80.56 39 LYS B CA 1
ATOM 3166 C C . LYS B 1 39 ? 20.094 -20 8.164 1 80.56 39 LYS B C 1
ATOM 3168 O O . LYS B 1 39 ? 20.859 -19.031 8.172 1 80.56 39 LYS B O 1
ATOM 3173 N N . SER B 1 40 ? 19.828 -20.812 7.164 1 85.88 40 SER B N 1
ATOM 3174 C CA . SER B 1 40 ? 20.5 -20.562 5.898 1 85.88 40 SER B CA 1
ATOM 3175 C C . SER B 1 40 ? 19.641 -19.703 4.977 1 85.88 40 SER B C 1
ATOM 3177 O O . SER B 1 40 ? 18.578 -20.125 4.543 1 85.88 40 SER B O 1
ATOM 3179 N N . VAL B 1 41 ? 20.203 -18.547 4.707 1 83.94 41 VAL B N 1
ATOM 3180 C CA . VAL B 1 41 ? 19.484 -17.609 3.857 1 83.94 41 VAL B CA 1
ATOM 3181 C C . VAL B 1 41 ? 19.188 -18.25 2.506 1 83.94 41 VAL B C 1
ATOM 3183 O O . VAL B 1 41 ? 18.062 -18.203 2.018 1 83.94 41 VAL B O 1
ATOM 3186 N N . SER B 1 42 ? 20.188 -18.859 1.979 1 85.75 42 SER B N 1
ATOM 3187 C CA . SER B 1 42 ? 20.016 -19.516 0.688 1 85.75 42 SER B CA 1
ATOM 3188 C C . SER B 1 42 ? 19.062 -20.703 0.791 1 85.75 42 SER B C 1
ATOM 3190 O O . SER B 1 42 ? 18.297 -20.984 -0.143 1 85.75 42 SER B O 1
ATOM 3192 N N . GLY B 1 43 ? 19.109 -21.266 1.914 1 88.81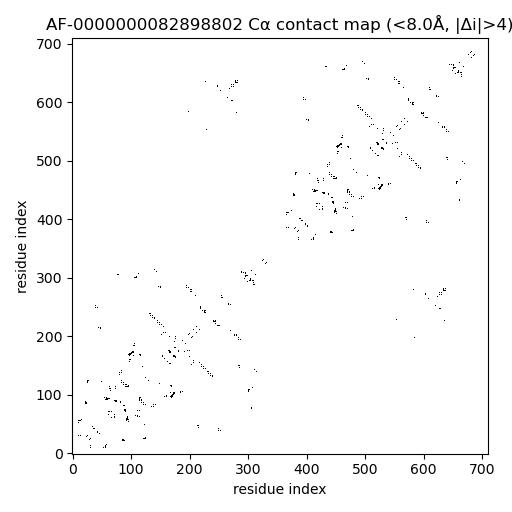 43 GLY B N 1
ATOM 3193 C CA . GLY B 1 43 ? 18.219 -22.391 2.129 1 88.81 43 GLY B CA 1
ATOM 3194 C C . GLY B 1 43 ? 16.75 -22 2.133 1 88.81 43 GLY B C 1
ATOM 3195 O O . GLY B 1 43 ? 15.914 -22.688 1.547 1 88.81 43 GLY B O 1
ATOM 3196 N N . VAL B 1 44 ? 16.453 -20.906 2.707 1 93.56 44 VAL B N 1
ATOM 3197 C CA . VAL B 1 44 ? 15.078 -20.438 2.801 1 93.56 44 VAL B CA 1
ATOM 3198 C C . VAL B 1 44 ? 14.57 -20.047 1.414 1 93.56 44 VAL B C 1
ATOM 3200 O O . VAL B 1 44 ? 13.492 -20.484 0.998 1 93.56 44 VAL B O 1
ATOM 3203 N N . ALA B 1 45 ? 15.336 -19.25 0.725 1 94.25 45 ALA B N 1
ATOM 3204 C CA . ALA B 1 45 ? 14.93 -18.797 -0.607 1 94.25 45 ALA B CA 1
ATOM 3205 C C . ALA B 1 45 ? 14.773 -19.984 -1.558 1 94.25 45 ALA B C 1
ATOM 3207 O O . ALA B 1 45 ? 13.805 -20.047 -2.318 1 94.25 45 ALA B O 1
ATOM 3208 N N . ASN B 1 46 ? 15.703 -20.922 -1.481 1 91.25 46 ASN B N 1
ATOM 3209 C CA . ASN B 1 46 ? 15.641 -22.109 -2.336 1 91.25 46 ASN B CA 1
ATOM 3210 C C . ASN B 1 46 ? 14.398 -22.953 -2.037 1 91.25 46 ASN B C 1
ATOM 3212 O O . ASN B 1 46 ? 13.781 -23.484 -2.951 1 91.25 46 ASN B O 1
ATOM 3216 N N . TYR B 1 47 ? 14.133 -23.031 -0.816 1 91.81 47 TYR B N 1
ATOM 3217 C CA . TYR B 1 47 ? 12.953 -23.797 -0.422 1 91.81 47 TYR B CA 1
ATOM 3218 C C . TYR B 1 47 ? 11.695 -23.219 -1.063 1 91.81 47 TYR B C 1
ATOM 3220 O O . TYR B 1 47 ? 10.891 -23.953 -1.634 1 91.81 47 TYR B O 1
ATOM 3228 N N . TYR B 1 48 ? 11.547 -21.969 -1.016 1 94.81 48 TYR B N 1
ATOM 3229 C CA . TYR B 1 48 ? 10.297 -21.375 -1.483 1 94.81 48 TYR B CA 1
ATOM 3230 C C . TYR B 1 48 ? 10.281 -21.266 -3.004 1 94.81 48 TYR B C 1
ATOM 3232 O O . TYR B 1 48 ? 9.211 -21.172 -3.615 1 94.81 48 TYR B O 1
ATOM 3240 N N . VAL B 1 49 ? 11.422 -21.25 -3.625 1 93.44 49 VAL B N 1
ATOM 3241 C CA . VAL B 1 49 ? 11.453 -21.422 -5.074 1 93.44 49 VAL B CA 1
ATOM 3242 C C . VAL B 1 49 ? 10.883 -22.781 -5.453 1 93.44 49 VAL B C 1
ATOM 3244 O O . VAL B 1 49 ? 10.07 -22.891 -6.379 1 93.44 49 VAL B O 1
ATOM 3247 N N . LEU B 1 50 ? 11.281 -23.766 -4.695 1 90.06 50 LEU B N 1
ATOM 3248 C CA . LEU B 1 50 ? 10.789 -25.109 -4.953 1 90.06 50 LEU B CA 1
ATOM 3249 C C . LEU B 1 50 ? 9.297 -25.203 -4.68 1 90.06 50 LEU B C 1
ATOM 3251 O O . LEU B 1 50 ? 8.57 -25.891 -5.41 1 90.06 50 LEU B O 1
ATOM 3255 N N . VAL B 1 51 ? 8.875 -24.547 -3.662 1 92.12 51 VAL B N 1
ATOM 3256 C CA . VAL B 1 51 ? 7.453 -24.562 -3.328 1 92.12 51 VAL B CA 1
ATOM 3257 C C . VAL B 1 51 ? 6.652 -23.922 -4.465 1 92.12 51 VAL B C 1
ATOM 3259 O O . VAL B 1 51 ? 5.621 -24.453 -4.879 1 92.12 51 VAL B O 1
ATOM 3262 N N . ASP B 1 52 ? 7.129 -22.812 -4.938 1 93.56 52 ASP B N 1
ATOM 3263 C CA . ASP B 1 52 ? 6.438 -22.109 -6.016 1 93.56 52 ASP B CA 1
ATOM 3264 C C . ASP B 1 52 ? 6.383 -22.969 -7.281 1 93.56 52 ASP B C 1
ATOM 3266 O O . ASP B 1 52 ? 5.348 -23.047 -7.941 1 93.56 52 ASP B O 1
ATOM 3270 N N . ARG B 1 53 ? 7.414 -23.609 -7.57 1 89.56 53 ARG B N 1
ATOM 3271 C CA . ARG B 1 53 ? 7.477 -24.484 -8.742 1 89.56 53 ARG B CA 1
ATOM 3272 C C . ARG B 1 53 ? 6.574 -25.703 -8.57 1 89.56 53 ARG B C 1
ATOM 3274 O O . ARG B 1 53 ? 5.945 -26.156 -9.523 1 89.56 53 ARG B O 1
ATOM 3281 N N . LEU B 1 54 ? 6.574 -26.219 -7.391 1 88.69 54 LEU B N 1
ATOM 3282 C CA . LEU B 1 54 ? 5.699 -27.344 -7.098 1 88.69 54 LEU B CA 1
ATOM 3283 C C . LEU B 1 54 ? 4.238 -26.984 -7.344 1 88.69 54 LEU B C 1
ATOM 3285 O O . LEU B 1 54 ? 3.508 -27.734 -7.996 1 88.69 54 LEU B O 1
ATOM 3289 N N . CYS B 1 55 ? 3.869 -25.812 -6.82 1 91.19 55 CYS B N 1
ATOM 3290 C CA . CYS B 1 55 ? 2.479 -25.391 -6.945 1 91.19 55 CYS B CA 1
ATOM 3291 C C . CYS B 1 55 ? 2.111 -25.125 -8.398 1 91.19 55 CYS B C 1
ATOM 3293 O O . CYS B 1 55 ? 0.973 -25.359 -8.812 1 91.19 55 CYS B O 1
ATOM 3295 N N . ASP B 1 56 ? 3.016 -24.734 -9.172 1 89.94 56 ASP B N 1
ATOM 3296 C CA . ASP B 1 56 ? 2.783 -24.484 -10.594 1 89.94 56 ASP B CA 1
ATOM 3297 C C . ASP B 1 56 ? 2.684 -25.797 -11.367 1 89.94 56 ASP B C 1
ATOM 3299 O O . ASP B 1 56 ? 1.955 -25.875 -12.359 1 89.94 56 ASP B O 1
ATOM 3303 N N . ALA B 1 57 ? 3.414 -26.75 -10.93 1 87.5 57 ALA B N 1
ATOM 3304 C CA . ALA B 1 57 ? 3.586 -27.938 -11.758 1 87.5 57 ALA B CA 1
ATOM 3305 C C . ALA B 1 57 ? 2.639 -29.047 -11.32 1 87.5 57 ALA B C 1
ATOM 3307 O O . ALA B 1 57 ? 2.271 -29.906 -12.125 1 87.5 57 ALA B O 1
ATOM 3308 N N . TYR B 1 58 ? 2.299 -29 -10.086 1 87.69 58 TYR B N 1
ATOM 3309 C CA . TYR B 1 58 ? 1.515 -30.094 -9.555 1 87.69 58 TYR B CA 1
ATOM 3310 C C . TYR B 1 58 ? 0.081 -30.047 -10.07 1 87.69 58 TYR B C 1
ATOM 3312 O O . TYR B 1 58 ? -0.543 -28.984 -10.094 1 87.69 58 TYR B O 1
ATOM 3320 N N . TYR B 1 59 ? -0.387 -31.156 -10.547 1 87 59 TYR B N 1
ATOM 3321 C CA . TYR B 1 59 ? -1.783 -31.297 -10.938 1 87 59 TYR B CA 1
ATOM 3322 C C . TYR B 1 59 ? -2.291 -32.719 -10.633 1 87 59 TYR B C 1
ATOM 3324 O O . TYR B 1 59 ? -1.508 -33.656 -10.578 1 87 59 TYR B O 1
ATOM 3332 N N . ASP B 1 60 ? -3.543 -32.812 -10.391 1 84.12 60 ASP B N 1
ATOM 3333 C CA . ASP B 1 60 ? -4.137 -34.125 -10.141 1 84.12 60 ASP B CA 1
ATOM 3334 C C . ASP B 1 60 ? -5.324 -34.375 -11.07 1 84.12 60 ASP B C 1
ATOM 3336 O O . ASP B 1 60 ? -6.07 -35.344 -10.883 1 84.12 60 ASP B O 1
ATOM 3340 N N . SER B 1 61 ? -5.562 -33.469 -11.906 1 84.75 61 SER B N 1
ATOM 3341 C CA . SER B 1 61 ? -6.586 -33.625 -12.938 1 84.75 61 SER B CA 1
ATOM 3342 C C . SER B 1 61 ? -6.051 -33.188 -14.305 1 84.75 61 SER B C 1
ATOM 3344 O O . SER B 1 61 ? -5.375 -32.156 -14.414 1 84.75 61 SER B O 1
ATOM 3346 N N . ASP B 1 62 ? -6.438 -33.938 -15.359 1 84.75 62 ASP B N 1
ATOM 3347 C CA . ASP B 1 62 ? -5.984 -33.594 -16.703 1 84.75 62 ASP B CA 1
ATOM 3348 C C . ASP B 1 62 ? -6.957 -32.625 -17.391 1 84.75 62 ASP B C 1
ATOM 3350 O O . ASP B 1 62 ? -6.719 -32.219 -18.531 1 84.75 62 ASP B O 1
ATOM 3354 N N . ALA B 1 63 ? -7.93 -32.281 -16.656 1 89.69 63 ALA B N 1
ATOM 3355 C CA . ALA B 1 63 ? -8.898 -31.328 -17.203 1 89.69 63 ALA B CA 1
ATOM 3356 C C . ALA B 1 63 ? -8.297 -29.938 -17.328 1 89.69 63 ALA B C 1
ATOM 3358 O O . ALA B 1 63 ? -7.332 -29.594 -16.641 1 89.69 63 ALA B O 1
ATOM 3359 N N . ASN B 1 64 ? -8.812 -29.219 -18.375 1 91.31 64 ASN B N 1
ATOM 3360 C CA . ASN B 1 64 ? -8.586 -27.781 -18.406 1 91.31 64 ASN B CA 1
ATOM 3361 C C . ASN B 1 64 ? -9.703 -27.016 -17.703 1 91.31 64 ASN B C 1
ATOM 3363 O O . ASN B 1 64 ? -10.859 -27.062 -18.125 1 91.31 64 ASN B O 1
ATOM 3367 N N . HIS B 1 65 ? -9.281 -26.266 -16.703 1 94.31 65 HIS B N 1
ATOM 3368 C CA . HIS B 1 65 ? -10.32 -25.703 -15.844 1 94.31 65 HIS B CA 1
ATOM 3369 C C . HIS B 1 65 ? -11.102 -24.625 -16.562 1 94.31 65 HIS B C 1
ATOM 3371 O O . HIS B 1 65 ? -12.148 -24.188 -16.094 1 94.31 65 HIS B O 1
ATOM 3377 N N . LEU B 1 66 ? -10.695 -24.172 -17.719 1 94.56 66 LEU B N 1
ATOM 3378 C CA . LEU B 1 66 ? -11.461 -23.172 -18.453 1 94.56 66 LEU B CA 1
ATOM 3379 C C . LEU B 1 66 ? -12.328 -23.812 -19.531 1 94.56 66 LEU B C 1
ATOM 3381 O O . LEU B 1 66 ? -13.414 -23.312 -19.844 1 94.56 66 LEU B O 1
ATOM 3385 N N . LEU B 1 67 ? -11.828 -24.922 -20.031 1 92.12 67 LEU B N 1
ATOM 3386 C CA . LEU B 1 67 ? -12.445 -25.438 -21.25 1 92.12 67 LEU B CA 1
ATOM 3387 C C . LEU B 1 67 ? -13.227 -26.719 -20.969 1 92.12 67 LEU B C 1
ATOM 3389 O O . LEU B 1 67 ? -14.148 -27.062 -21.703 1 92.12 67 LEU B O 1
ATOM 3393 N N . SER B 1 68 ? -12.867 -27.312 -19.938 1 92.44 68 SER B N 1
ATOM 3394 C CA . SER B 1 68 ? -13.516 -28.594 -19.625 1 92.44 68 SER B CA 1
ATOM 3395 C C . SER B 1 68 ? -14.93 -28.375 -19.094 1 92.44 68 SER B C 1
ATOM 3397 O O . SER B 1 68 ? -15.234 -27.312 -18.531 1 92.44 68 SER B O 1
ATOM 3399 N N . SER B 1 69 ? -15.719 -29.438 -19.281 1 91.56 69 SER B N 1
ATOM 3400 C CA . SER B 1 69 ? -17.094 -29.391 -18.797 1 91.56 69 SER B CA 1
ATOM 3401 C C . SER B 1 69 ? -17.141 -29.484 -17.281 1 91.56 69 SER B C 1
ATOM 3403 O O . SER B 1 69 ? -16.141 -29.812 -16.641 1 91.56 69 SER B O 1
ATOM 3405 N N . GLU B 1 70 ? -18.344 -29.172 -16.766 1 87.69 70 GLU B N 1
ATOM 3406 C CA . GLU B 1 70 ? -18.531 -29.203 -15.32 1 87.69 70 GLU B CA 1
ATOM 3407 C C . GLU B 1 70 ? -18.391 -30.625 -14.781 1 87.69 70 GLU B C 1
ATOM 3409 O O . GLU B 1 70 ? -18.094 -30.828 -13.602 1 87.69 70 GLU B O 1
ATOM 3414 N N . ALA B 1 71 ? -18.578 -31.516 -15.625 1 88.25 71 ALA B N 1
ATOM 3415 C CA . ALA B 1 71 ? -18.438 -32.906 -15.234 1 88.25 71 ALA B CA 1
ATOM 3416 C C . ALA B 1 71 ? -16.969 -33.312 -15.055 1 88.25 71 ALA B C 1
ATOM 3418 O O . ALA B 1 71 ? -16.641 -34.188 -14.258 1 88.25 71 ALA B O 1
ATOM 3419 N N . GLU B 1 72 ? -16.141 -32.625 -15.68 1 89.38 72 GLU B N 1
ATOM 3420 C CA . GLU B 1 72 ? -14.727 -32.969 -15.703 1 89.38 72 GLU B CA 1
ATOM 3421 C C . GLU B 1 72 ? -13.93 -32.094 -14.727 1 89.38 72 GLU B C 1
ATOM 3423 O O . GLU B 1 72 ? -12.828 -32.469 -14.328 1 89.38 72 GLU B O 1
ATOM 3428 N N . TYR B 1 73 ? -14.492 -30.969 -14.445 1 91.12 73 TYR B N 1
ATOM 3429 C CA . TYR B 1 73 ? -13.797 -30.016 -13.594 1 91.12 73 TYR B CA 1
ATOM 3430 C C . TYR B 1 73 ? -14.711 -29.5 -12.484 1 91.12 73 TYR B C 1
ATOM 3432 O O . TYR B 1 73 ? -15.742 -28.875 -12.758 1 91.12 73 TYR B O 1
ATOM 3440 N N . THR B 1 74 ? -14.211 -29.766 -11.281 1 88.06 74 THR B N 1
ATOM 3441 C CA . THR B 1 74 ? -14.977 -29.328 -10.117 1 88.06 74 THR B CA 1
ATOM 3442 C C . THR B 1 74 ? -14.43 -28.031 -9.555 1 88.06 74 THR B C 1
ATOM 3444 O O . THR B 1 74 ? -13.211 -27.859 -9.438 1 88.06 74 THR B O 1
ATOM 3447 N N . HIS B 1 75 ? -15.328 -27.078 -9.32 1 89.62 75 HIS B N 1
ATOM 3448 C CA . HIS B 1 75 ? -14.961 -25.797 -8.719 1 89.62 75 HIS B CA 1
ATOM 3449 C C . HIS B 1 75 ? -16.125 -25.188 -7.945 1 89.62 75 HIS B C 1
ATOM 3451 O O . HIS B 1 75 ? -17.281 -25.484 -8.242 1 89.62 75 HIS B O 1
ATOM 3457 N N . SER B 1 76 ? -15.758 -24.469 -6.883 1 86.94 76 SER B N 1
ATOM 3458 C CA . SER B 1 76 ? -16.812 -23.828 -6.098 1 86.94 76 SER B CA 1
ATOM 3459 C C . SER B 1 76 ? -16.266 -22.594 -5.367 1 86.94 76 SER B C 1
ATOM 3461 O O . SER B 1 76 ? -15.141 -22.609 -4.871 1 86.94 76 SER B O 1
ATOM 3463 N N . LEU B 1 77 ? -17.141 -21.547 -5.316 1 84.25 77 LEU B N 1
ATOM 3464 C CA . LEU B 1 77 ? -16.844 -20.375 -4.508 1 84.25 77 LEU B CA 1
ATOM 3465 C C . LEU B 1 77 ? -17.656 -20.391 -3.213 1 84.25 77 LEU B C 1
ATOM 3467 O O . LEU B 1 77 ? -17.453 -19.531 -2.346 1 84.25 77 LEU B O 1
ATOM 3471 N N . GLU B 1 78 ? -18.438 -21.375 -3.186 1 81.19 78 GLU B N 1
ATOM 3472 C CA . GLU B 1 78 ? -19.281 -21.5 -2.012 1 81.19 78 GLU B CA 1
ATOM 3473 C C . GLU B 1 78 ? -18.641 -22.344 -0.928 1 81.19 78 GLU B C 1
ATOM 3475 O O . GLU B 1 78 ? -19.219 -23.344 -0.482 1 81.19 78 GLU B O 1
ATOM 3480 N N . ILE B 1 79 ? -17.547 -22.047 -0.643 1 83.38 79 ILE B N 1
ATOM 3481 C CA . ILE B 1 79 ? -16.75 -22.719 0.383 1 83.38 79 ILE B CA 1
ATOM 3482 C C . ILE B 1 79 ? -16.234 -21.703 1.396 1 83.38 79 ILE B C 1
ATOM 3484 O O . ILE B 1 79 ? -15.875 -20.578 1.027 1 83.38 79 ILE B O 1
ATOM 3488 N N . SER B 1 80 ? -16.281 -22.109 2.654 1 82.25 80 SER B N 1
ATOM 3489 C CA . SER B 1 80 ? -15.734 -21.203 3.67 1 82.25 80 SER B CA 1
ATOM 3490 C C . SER B 1 80 ? -14.227 -21.047 3.512 1 82.25 80 SER B C 1
ATOM 3492 O O . SER B 1 80 ? -13.555 -21.906 2.955 1 82.25 80 SER B O 1
ATOM 3494 N N . ALA B 1 81 ? -13.773 -19.953 4.023 1 82.31 81 ALA B N 1
ATOM 3495 C CA . ALA B 1 81 ? -12.344 -19.688 3.941 1 82.31 81 ALA B CA 1
ATOM 3496 C C . ALA B 1 81 ? -11.539 -20.75 4.684 1 82.31 81 ALA B C 1
ATOM 3498 O O . ALA B 1 81 ? -10.469 -21.156 4.23 1 82.31 81 ALA B O 1
ATOM 3499 N N . GLU B 1 82 ? -12.07 -21.156 5.77 1 83.19 82 GLU B N 1
ATOM 3500 C CA . GLU B 1 82 ? -11.398 -22.172 6.562 1 83.19 82 GLU B CA 1
ATOM 3501 C C . GLU B 1 82 ? -11.305 -23.484 5.801 1 83.19 82 GLU B C 1
ATOM 3503 O O . GLU B 1 82 ? -10.258 -24.141 5.793 1 83.19 82 GLU B O 1
ATOM 3508 N N . SER B 1 83 ? -12.367 -23.781 5.188 1 84.75 83 SER B N 1
ATOM 3509 C CA . SER B 1 83 ? -12.391 -25.031 4.418 1 84.75 83 SER B CA 1
ATOM 3510 C C . SER B 1 83 ? -11.5 -24.922 3.188 1 84.75 83 SER B C 1
ATOM 3512 O O . SER B 1 83 ? -10.859 -25.906 2.797 1 84.75 83 SER B O 1
ATOM 3514 N N . ALA B 1 84 ? -11.492 -23.797 2.605 1 86.19 84 ALA B N 1
ATOM 3515 C CA . ALA B 1 84 ? -10.656 -23.594 1.43 1 86.19 84 ALA B CA 1
ATOM 3516 C C . ALA B 1 84 ? -9.172 -23.75 1.774 1 86.19 84 ALA B C 1
ATOM 3518 O O . ALA B 1 84 ? -8.398 -24.281 0.977 1 86.19 84 ALA B O 1
ATOM 3519 N N . PHE B 1 85 ? -8.828 -23.344 2.955 1 84.88 85 PHE B N 1
ATOM 3520 C CA . PHE B 1 85 ? -7.438 -23.438 3.369 1 84.88 85 PHE B CA 1
ATOM 3521 C C . PHE B 1 85 ? -7.051 -24.875 3.684 1 84.88 85 PHE B C 1
ATOM 3523 O O . PHE B 1 85 ? -5.953 -25.312 3.344 1 84.88 85 PHE B O 1
ATOM 3530 N N . LYS B 1 86 ? -7.906 -25.547 4.254 1 85.31 86 LYS B N 1
ATOM 3531 C CA . LYS B 1 86 ? -7.605 -26.906 4.688 1 85.31 86 LYS B CA 1
ATOM 3532 C C . LYS B 1 86 ? -7.762 -27.891 3.539 1 85.31 86 LYS B C 1
ATOM 3534 O O . LYS B 1 86 ? -7.012 -28.875 3.447 1 85.31 86 LYS B O 1
ATOM 3539 N N . LYS B 1 87 ? -8.734 -27.547 2.713 1 89.12 87 LYS B N 1
ATOM 3540 C CA . LYS B 1 87 ? -9.047 -28.438 1.604 1 89.12 87 LYS B CA 1
ATOM 3541 C C . LYS B 1 87 ? -9.188 -27.672 0.296 1 89.12 87 LYS B C 1
ATOM 3543 O O . LYS B 1 87 ? -10.273 -27.609 -0.283 1 89.12 87 LYS B O 1
ATOM 3548 N N . PRO B 1 88 ? -8.047 -27.312 -0.245 1 89 88 PRO B N 1
ATOM 3549 C CA . PRO 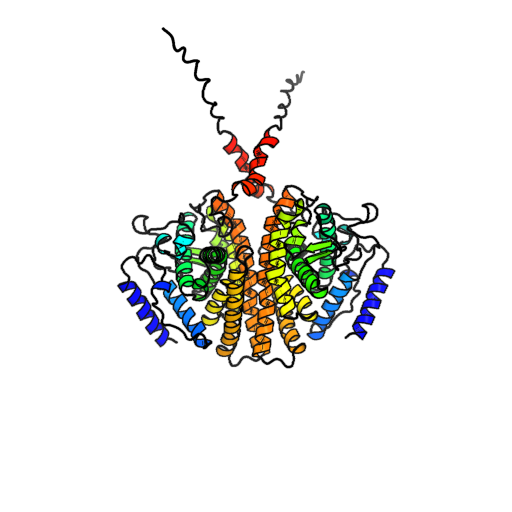B 1 88 ? -8.102 -26.469 -1.443 1 89 88 PRO B CA 1
ATOM 3550 C C . PRO B 1 88 ? -8.758 -27.188 -2.629 1 89 88 PRO B C 1
ATOM 3552 O O . PRO B 1 88 ? -9.297 -26.531 -3.521 1 89 88 PRO B O 1
ATOM 3555 N N . ARG B 1 89 ? -8.828 -28.422 -2.615 1 88.5 89 ARG B N 1
ATOM 3556 C CA . ARG B 1 89 ? -9.453 -29.156 -3.711 1 88.5 89 ARG B CA 1
ATOM 3557 C C . ARG B 1 89 ? -10.953 -28.922 -3.748 1 88.5 89 ARG B C 1
ATOM 3559 O O . ARG B 1 89 ? -11.594 -29.094 -4.793 1 88.5 89 ARG B O 1
ATOM 3566 N N . ALA B 1 90 ? -11.477 -28.578 -2.621 1 87.06 90 ALA B N 1
ATOM 3567 C CA . ALA B 1 90 ? -12.898 -28.25 -2.564 1 87.06 90 ALA B CA 1
ATOM 3568 C C . ALA B 1 90 ? -13.195 -26.984 -3.357 1 87.06 90 ALA B C 1
ATOM 3570 O O . ALA B 1 90 ? -14.312 -26.797 -3.854 1 87.06 90 ALA B O 1
ATOM 3571 N N . VAL B 1 91 ? -12.219 -26.156 -3.475 1 88.75 91 VAL B N 1
ATOM 3572 C CA . VAL B 1 91 ? -12.375 -24.922 -4.25 1 88.75 91 VAL B CA 1
ATOM 3573 C C . VAL B 1 91 ? -12.211 -25.234 -5.738 1 88.75 91 VAL B C 1
ATOM 3575 O O . VAL B 1 91 ? -13.008 -24.766 -6.559 1 88.75 91 VAL B O 1
ATOM 3578 N N . SER B 1 92 ? -11.227 -26.016 -5.961 1 91.38 92 SER B N 1
ATOM 3579 C CA . SER B 1 92 ? -10.93 -26.375 -7.344 1 91.38 92 SER B CA 1
ATOM 3580 C C . SER B 1 92 ? -10.094 -27.656 -7.418 1 91.38 92 SER B C 1
ATOM 3582 O O . SER B 1 92 ? -9.172 -27.844 -6.621 1 91.38 92 SER B O 1
ATOM 3584 N N . ALA B 1 93 ? -10.5 -28.484 -8.383 1 91.19 93 ALA B N 1
ATOM 3585 C CA . ALA B 1 93 ? -9.562 -29.547 -8.734 1 91.19 93 ALA B CA 1
ATOM 3586 C C . ALA B 1 93 ? -8.227 -28.969 -9.188 1 91.19 93 ALA B C 1
ATOM 3588 O O . ALA B 1 93 ? -8.172 -27.875 -9.766 1 91.19 93 ALA B O 1
ATOM 3589 N N . ARG B 1 94 ? -7.172 -29.719 -8.977 1 91.19 94 ARG B N 1
ATOM 3590 C CA . ARG B 1 94 ? -5.84 -29.25 -9.352 1 91.19 94 ARG B CA 1
ATOM 3591 C C . ARG B 1 94 ? -5.535 -29.578 -10.812 1 91.19 94 ARG B C 1
ATOM 3593 O O . ARG B 1 94 ? -4.828 -30.547 -11.102 1 91.19 94 ARG B O 1
ATOM 3600 N N . THR B 1 95 ? -5.965 -28.734 -11.602 1 91.62 95 THR B N 1
ATOM 3601 C CA . THR B 1 95 ? -5.633 -28.828 -13.023 1 91.62 95 THR B CA 1
ATOM 3602 C C . THR B 1 95 ? -4.309 -28.141 -13.312 1 91.62 95 THR B C 1
ATOM 3604 O O . THR B 1 95 ? -3.781 -27.406 -12.469 1 91.62 95 THR B O 1
ATOM 3607 N N . ARG B 1 96 ? -3.781 -28.469 -14.492 1 90.75 96 ARG B N 1
ATOM 3608 C CA . ARG B 1 96 ? -2.598 -27.719 -14.891 1 90.75 96 ARG B CA 1
ATOM 3609 C C . ARG B 1 96 ? -2.895 -26.219 -14.93 1 90.75 96 ARG B C 1
ATOM 3611 O O . ARG B 1 96 ? -3.898 -25.797 -15.508 1 90.75 96 ARG B O 1
ATOM 3618 N N . ILE B 1 97 ? -2.053 -25.469 -14.32 1 93 97 ILE B N 1
ATOM 3619 C CA . ILE B 1 97 ? -2.33 -24.047 -14.195 1 93 97 ILE B CA 1
ATOM 3620 C C . ILE B 1 97 ? -2.254 -23.375 -15.562 1 93 97 ILE B C 1
ATOM 3622 O O . ILE B 1 97 ? -3.029 -22.469 -15.859 1 93 97 ILE B O 1
ATOM 3626 N N . ASP B 1 98 ? -1.186 -23.766 -16.453 1 93.75 98 ASP B N 1
ATOM 3627 C CA . ASP B 1 98 ? -1.076 -23.297 -17.844 1 93.75 98 ASP B CA 1
ATOM 3628 C C . ASP B 1 98 ? -1.038 -21.781 -17.906 1 93.75 98 ASP B C 1
ATOM 3630 O O . ASP B 1 98 ? -1.916 -21.156 -18.516 1 93.75 98 ASP B O 1
ATOM 3634 N N . TRP B 1 99 ? 0.057 -21.125 -17.516 1 94.81 99 TRP B N 1
ATOM 3635 C CA . TRP B 1 99 ? 0.231 -19.688 -17.406 1 94.81 99 TRP B CA 1
ATOM 3636 C C . TRP B 1 99 ? 0.362 -19.047 -18.797 1 94.81 99 TRP B C 1
ATOM 3638 O O . TRP B 1 99 ? -0.076 -17.922 -19 1 94.81 99 TRP B O 1
ATOM 3648 N N . PRO B 1 100 ? 0.946 -19.688 -19.766 1 95.88 100 PRO B N 1
ATOM 3649 C CA . PRO B 1 100 ? 1.165 -19.031 -21.047 1 95.88 100 PRO B CA 1
ATOM 3650 C C . PRO B 1 100 ? -0.135 -18.562 -21.703 1 95.88 100 PRO B C 1
ATOM 3652 O O . PRO B 1 100 ? -1.117 -19.297 -21.734 1 95.88 100 PRO B O 1
ATOM 3655 N N . ALA B 1 101 ? -0.089 -17.359 -22.219 1 96.5 101 ALA B N 1
ATOM 3656 C CA . ALA B 1 101 ? -1.244 -16.703 -22.812 1 96.5 101 ALA B CA 1
ATOM 3657 C C . ALA B 1 101 ? -1.58 -17.312 -24.172 1 96.5 101 ALA B C 1
ATOM 3659 O O . ALA B 1 101 ? -0.75 -17.297 -25.078 1 96.5 101 ALA B O 1
ATOM 3660 N N . ARG B 1 102 ? -2.842 -17.719 -24.297 1 95.75 102 ARG B N 1
ATOM 3661 C CA . ARG B 1 102 ? -3.232 -18.328 -25.562 1 95.75 102 ARG B CA 1
ATOM 3662 C C . ARG B 1 102 ? -4.512 -17.688 -26.109 1 95.75 102 ARG B C 1
ATOM 3664 O O . ARG B 1 102 ? -4.684 -17.562 -27.328 1 95.75 102 ARG B O 1
ATOM 3671 N N . PHE B 1 103 ? -5.465 -17.375 -25.234 1 95.31 103 PHE B N 1
ATOM 3672 C CA . PHE B 1 103 ? -6.707 -16.766 -25.688 1 95.31 103 PHE B CA 1
ATOM 3673 C C . PHE B 1 103 ? -7.195 -15.727 -24.688 1 95.31 103 PHE B C 1
ATOM 3675 O O . PHE B 1 103 ? -6.777 -15.727 -23.531 1 95.31 103 PHE B O 1
ATOM 3682 N N . HIS B 1 104 ? -8.039 -14.883 -25.109 1 96.25 104 HIS B N 1
ATOM 3683 C CA . HIS B 1 104 ? -8.531 -13.773 -24.297 1 96.25 104 HIS B CA 1
ATOM 3684 C C . HIS B 1 104 ? -9.469 -14.273 -23.203 1 96.25 104 HIS B C 1
ATOM 3686 O O . HIS B 1 104 ? -10.25 -15.195 -23.422 1 96.25 104 HIS B O 1
ATOM 3692 N N . CYS B 1 105 ? -9.32 -13.609 -22.125 1 93.06 105 CYS B N 1
ATOM 3693 C CA . CYS B 1 105 ? -10.234 -13.906 -21.031 1 93.06 105 CYS B CA 1
ATOM 3694 C C . CYS B 1 105 ? -11.633 -13.383 -21.328 1 93.06 105 CYS B C 1
ATOM 3696 O O . CYS B 1 105 ? -11.805 -12.477 -22.141 1 93.06 105 CYS B O 1
ATOM 3698 N N . ASN B 1 106 ? -12.594 -14 -20.703 1 90.56 106 ASN B N 1
ATOM 3699 C CA . ASN B 1 106 ? -13.977 -13.539 -20.781 1 90.56 106 ASN B CA 1
ATOM 3700 C C . ASN B 1 106 ? -14.703 -13.719 -19.453 1 90.56 106 ASN B C 1
ATOM 3702 O O . ASN B 1 106 ? -14.148 -14.281 -18.516 1 90.56 106 ASN B O 1
ATOM 3706 N N . THR B 1 107 ? -15.898 -13.188 -19.391 1 87.12 107 THR B N 1
ATOM 3707 C CA . THR B 1 107 ? -16.641 -13.141 -18.125 1 87.12 107 THR B CA 1
ATOM 3708 C C . THR B 1 107 ? -16.922 -14.547 -17.625 1 87.12 107 THR B C 1
ATOM 3710 O O . THR B 1 107 ? -16.938 -14.781 -16.406 1 87.12 107 THR B O 1
ATOM 3713 N N . LYS B 1 108 ? -17.094 -15.438 -18.484 1 84.56 108 LYS B N 1
ATOM 3714 C CA . LYS B 1 108 ? -17.453 -16.812 -18.109 1 84.56 108 LYS B CA 1
ATOM 3715 C C . LYS B 1 108 ? -16.266 -17.516 -17.453 1 84.56 108 LYS B C 1
ATOM 3717 O O . LYS B 1 108 ? -16.453 -18.453 -16.672 1 84.56 108 LYS B O 1
ATOM 3722 N N . PHE B 1 109 ? -15.125 -17.062 -17.719 1 91.38 109 PHE B N 1
ATOM 3723 C CA . PHE B 1 109 ? -13.906 -17.703 -17.219 1 91.38 109 PHE B CA 1
ATOM 3724 C C . PHE B 1 109 ? -13.57 -17.203 -15.82 1 91.38 109 PHE B C 1
ATOM 3726 O O . PHE B 1 109 ? -12.766 -17.828 -15.117 1 91.38 109 PHE B O 1
ATOM 3733 N N . MET B 1 110 ? -14.18 -16.172 -15.359 1 88.69 110 MET B N 1
ATOM 3734 C CA . MET B 1 110 ? -13.703 -15.453 -14.18 1 88.69 110 MET B CA 1
ATOM 3735 C C . MET B 1 110 ? -13.781 -16.328 -12.938 1 88.69 110 MET B C 1
ATOM 3737 O O . MET B 1 110 ? -12.828 -16.422 -12.172 1 88.69 110 MET B O 1
ATOM 3741 N N . LYS B 1 111 ? -14.883 -16.953 -12.789 1 89.12 111 LYS B N 1
ATOM 3742 C CA . LYS B 1 111 ? -15.039 -17.812 -11.617 1 89.12 111 LYS B CA 1
ATOM 3743 C C . LYS B 1 111 ? -14.031 -18.953 -11.633 1 89.12 111 LYS B C 1
ATOM 3745 O O . LYS B 1 111 ? -13.406 -19.25 -10.609 1 89.12 111 LYS B O 1
ATOM 3750 N N . ARG B 1 112 ? -13.93 -19.578 -12.766 1 92.88 112 ARG B N 1
ATOM 3751 C CA . ARG B 1 112 ? -13.039 -20.734 -12.914 1 92.88 112 ARG B CA 1
ATOM 3752 C C . ARG B 1 112 ? -11.586 -20.328 -12.719 1 92.88 112 ARG B C 1
ATOM 3754 O O . ARG B 1 112 ? -10.82 -21.047 -12.07 1 92.88 112 ARG B O 1
ATOM 3761 N N . VAL B 1 113 ? -11.195 -19.203 -13.25 1 92.81 113 VAL B N 1
ATOM 3762 C CA . VAL B 1 113 ? -9.852 -18.672 -13.078 1 92.81 113 VAL B CA 1
ATOM 3763 C C . VAL B 1 113 ? -9.586 -18.406 -11.594 1 92.81 113 VAL B C 1
ATOM 3765 O O . VAL B 1 113 ? -8.547 -18.812 -11.062 1 92.81 113 VAL B O 1
ATOM 3768 N N . TRP B 1 114 ? -10.508 -17.766 -11 1 90.44 114 TRP B N 1
ATOM 3769 C CA . TRP B 1 114 ? -10.336 -17.406 -9.594 1 90.44 114 TRP B CA 1
ATOM 3770 C C . TRP B 1 114 ? -10.203 -18.656 -8.727 1 90.44 114 TRP B C 1
ATOM 3772 O O . TRP B 1 114 ? -9.336 -18.719 -7.852 1 90.44 114 TRP B O 1
ATOM 3782 N N . CYS B 1 115 ? -11.031 -19.594 -8.969 1 91.56 115 CYS B N 1
ATOM 3783 C CA . CYS B 1 115 ? -10.992 -20.812 -8.18 1 91.56 115 CYS B CA 1
ATOM 3784 C C . CYS B 1 115 ? -9.648 -21.516 -8.305 1 91.56 115 CYS B C 1
ATOM 3786 O O . CYS B 1 115 ? -9.062 -21.938 -7.309 1 91.56 115 CYS B O 1
ATOM 3788 N N . ARG B 1 116 ? -9.164 -21.609 -9.438 1 94.44 116 ARG B N 1
ATOM 3789 C CA . ARG B 1 116 ? -7.906 -22.312 -9.641 1 94.44 116 ARG B CA 1
ATOM 3790 C C . ARG B 1 116 ? -6.738 -21.531 -9.047 1 94.44 116 ARG B C 1
ATOM 3792 O O . ARG B 1 116 ? -5.828 -22.125 -8.461 1 94.44 116 ARG B O 1
ATOM 3799 N N . VAL B 1 117 ? -6.773 -20.25 -9.188 1 93.5 117 VAL B N 1
ATOM 3800 C CA . VAL B 1 117 ? -5.703 -19.391 -8.68 1 93.5 117 VAL B CA 1
ATOM 3801 C C . VAL B 1 117 ? -5.707 -19.422 -7.152 1 93.5 117 VAL B C 1
ATOM 3803 O O . VAL B 1 117 ? -4.648 -19.469 -6.523 1 93.5 117 VAL B O 1
ATOM 3806 N N . ILE B 1 118 ? -6.836 -19.438 -6.59 1 91 118 ILE B N 1
ATOM 3807 C CA . ILE B 1 118 ? -6.938 -19.5 -5.137 1 91 118 ILE B CA 1
ATOM 3808 C C . ILE B 1 118 ? -6.453 -20.859 -4.652 1 91 118 ILE B C 1
ATOM 3810 O O . ILE B 1 118 ? -5.844 -20.969 -3.586 1 91 118 ILE B O 1
ATOM 3814 N N . GLY B 1 119 ? -6.766 -21.844 -5.426 1 91.69 119 GLY B N 1
ATOM 3815 C CA . GLY B 1 119 ? -6.246 -23.172 -5.09 1 91.69 119 GLY B CA 1
ATOM 3816 C C . GLY B 1 119 ? -4.734 -23.203 -4.992 1 91.69 119 GLY B C 1
ATOM 3817 O O . GLY B 1 119 ? -4.184 -23.766 -4.039 1 91.69 119 GLY B O 1
ATOM 3818 N N . ILE B 1 120 ? -4.09 -22.625 -5.926 1 93.75 120 ILE B N 1
ATOM 3819 C CA . ILE B 1 120 ? -2.629 -22.578 -5.938 1 93.75 120 ILE B CA 1
ATOM 3820 C C . ILE B 1 120 ? -2.129 -21.75 -4.766 1 93.75 120 ILE B C 1
ATOM 3822 O O . ILE B 1 120 ? -1.126 -22.094 -4.133 1 93.75 120 ILE B O 1
ATOM 3826 N N . TYR B 1 121 ? -2.805 -20.672 -4.543 1 95.38 121 TYR B N 1
ATOM 3827 C CA . TYR B 1 121 ? -2.455 -19.797 -3.43 1 95.38 121 TYR B CA 1
ATOM 3828 C C . TYR B 1 121 ? -2.537 -20.547 -2.104 1 95.38 121 TYR B C 1
ATOM 3830 O O . TYR B 1 121 ? -1.65 -20.422 -1.256 1 95.38 121 TYR B O 1
ATOM 3838 N N . THR B 1 122 ? -3.533 -21.312 -1.979 1 92.88 122 THR B N 1
ATOM 3839 C CA . THR B 1 122 ? -3.738 -22.062 -0.747 1 92.88 122 THR B CA 1
ATOM 3840 C C . THR B 1 122 ? -2.674 -23.141 -0.592 1 92.88 122 THR B C 1
ATOM 3842 O O . THR B 1 122 ? -2.139 -23.344 0.5 1 92.88 122 THR B O 1
ATOM 3845 N N . ASP B 1 123 ? -2.438 -23.797 -1.628 1 92.38 123 ASP B N 1
ATOM 3846 C CA . ASP B 1 123 ? -1.39 -24.812 -1.6 1 92.38 123 ASP B CA 1
ATOM 3847 C C . ASP B 1 123 ? -0.039 -24.188 -1.244 1 92.38 123 ASP B C 1
ATOM 3849 O O . ASP B 1 123 ? 0.728 -24.766 -0.47 1 92.38 123 ASP B O 1
ATOM 3853 N N . TRP B 1 124 ? 0.219 -23.078 -1.776 1 95.38 124 TRP B N 1
ATOM 3854 C CA . TRP B 1 124 ? 1.459 -22.359 -1.501 1 95.38 124 TRP B CA 1
ATOM 3855 C C . TRP B 1 124 ? 1.531 -21.953 -0.036 1 95.38 124 TRP B C 1
ATOM 3857 O O . TRP B 1 124 ? 2.531 -22.203 0.639 1 95.38 124 TRP B O 1
ATOM 3867 N N . ALA B 1 125 ? 0.498 -21.344 0.458 1 95.25 125 ALA B N 1
ATOM 3868 C CA . ALA B 1 125 ? 0.459 -20.828 1.822 1 95.25 125 ALA B CA 1
ATOM 3869 C C . ALA B 1 125 ? 0.596 -21.953 2.844 1 95.25 125 ALA B C 1
ATOM 3871 O O . ALA B 1 125 ? 1.132 -21.75 3.936 1 95.25 125 ALA B O 1
ATOM 3872 N N . SER B 1 126 ? 0.176 -23.125 2.479 1 92.56 126 SER B N 1
ATOM 3873 C CA . SER B 1 126 ? 0.2 -24.266 3.395 1 92.56 126 SER B CA 1
ATOM 3874 C C . SER B 1 126 ? 1.629 -24.703 3.684 1 92.56 126 SER B C 1
ATOM 3876 O O . SER B 1 126 ? 1.87 -25.469 4.629 1 92.56 126 SER B O 1
ATOM 3878 N N . HIS B 1 127 ? 2.588 -24.219 2.971 1 92.81 127 HIS B N 1
ATOM 3879 C CA . HIS B 1 127 ? 3.982 -24.594 3.17 1 92.81 127 HIS B CA 1
ATOM 3880 C C . HIS B 1 127 ? 4.668 -23.656 4.164 1 92.81 127 HIS B C 1
ATOM 3882 O O . HIS B 1 127 ? 5.816 -23.891 4.551 1 92.81 127 HIS B O 1
ATOM 3888 N N . ILE B 1 128 ? 4.008 -22.609 4.57 1 94.62 128 ILE B N 1
ATOM 3889 C CA . ILE B 1 128 ? 4.613 -21.594 5.426 1 94.62 128 ILE B CA 1
ATOM 3890 C C . ILE B 1 128 ? 4.473 -22 6.891 1 94.62 128 ILE B C 1
ATOM 3892 O O . ILE B 1 128 ? 3.365 -22.016 7.434 1 94.62 128 ILE B O 1
ATOM 3896 N N . PRO B 1 129 ? 5.531 -22.234 7.559 1 91.56 129 PRO B N 1
ATOM 3897 C CA . PRO B 1 129 ? 5.457 -22.766 8.922 1 91.56 129 PRO B CA 1
ATOM 3898 C C . PRO B 1 129 ? 4.824 -21.781 9.906 1 91.56 129 PRO B C 1
ATOM 3900 O O . PRO B 1 129 ? 4.133 -22.203 10.844 1 91.56 129 PRO B O 1
ATOM 3903 N N . GLU B 1 130 ? 5.035 -20.516 9.758 1 93.62 130 GLU B N 1
ATOM 3904 C CA . GLU B 1 130 ? 4.52 -19.5 10.68 1 93.62 130 GLU B CA 1
ATOM 3905 C C . GLU B 1 130 ? 2.996 -19.453 10.648 1 93.62 130 GLU B C 1
ATOM 3907 O O . GLU B 1 130 ? 2.365 -19 11.602 1 93.62 130 GLU B O 1
ATOM 3912 N N . VAL B 1 131 ? 2.455 -19.906 9.531 1 91.94 131 VAL B N 1
ATOM 3913 C CA . VAL B 1 131 ? 1.004 -19.906 9.383 1 91.94 131 VAL B CA 1
ATOM 3914 C C . VAL B 1 131 ? 0.38 -20.891 10.367 1 91.94 131 VAL B C 1
ATOM 3916 O O . VAL B 1 131 ? -0.725 -20.672 10.867 1 91.94 131 VAL B O 1
ATOM 3919 N N . ILE B 1 132 ? 1.122 -21.891 10.688 1 84.69 132 ILE B N 1
ATOM 3920 C CA . ILE B 1 132 ? 0.643 -22.938 11.594 1 84.69 132 ILE B CA 1
ATOM 3921 C C . ILE B 1 132 ? 0.634 -22.391 13.023 1 84.69 132 ILE B C 1
ATOM 3923 O O . ILE B 1 132 ? -0.136 -22.859 13.867 1 84.69 132 ILE B O 1
ATOM 3927 N N . GLU B 1 133 ? 1.461 -21.406 13.273 1 92.19 133 GLU B N 1
ATOM 3928 C CA . GLU B 1 133 ? 1.547 -20.797 14.602 1 92.19 133 GLU B CA 1
ATOM 3929 C C . GLU B 1 133 ? 0.323 -19.938 14.898 1 92.19 133 GLU B C 1
ATOM 3931 O O . GLU B 1 133 ? 0.019 -19.656 16.062 1 92.19 133 GLU B O 1
ATOM 3936 N N . LEU B 1 134 ? -0.35 -19.516 13.875 1 95.06 134 LEU B N 1
ATOM 3937 C CA . LEU B 1 134 ? -1.528 -18.672 14.047 1 95.06 134 LEU B CA 1
ATOM 3938 C C . LEU B 1 134 ? -2.73 -19.5 14.484 1 95.06 134 LEU B C 1
ATOM 3940 O O . LEU B 1 134 ? -2.861 -20.672 14.102 1 95.06 134 LEU B O 1
ATOM 3944 N N . ASP B 1 135 ? -3.537 -18.875 15.352 1 94.44 135 ASP B N 1
ATOM 3945 C CA . ASP B 1 135 ? -4.793 -19.562 15.648 1 94.44 135 ASP B CA 1
ATOM 3946 C C . ASP B 1 135 ? -5.695 -19.609 14.414 1 94.44 135 ASP B C 1
ATOM 3948 O O . ASP B 1 135 ? -5.43 -18.922 13.422 1 94.44 135 ASP B O 1
ATOM 3952 N N . ASP B 1 136 ? -6.77 -20.375 14.438 1 91.25 136 ASP B N 1
ATOM 3953 C CA . ASP B 1 136 ? -7.598 -20.656 13.273 1 91.25 136 ASP B CA 1
ATOM 3954 C C . ASP B 1 136 ? -8.242 -19.375 12.742 1 91.25 136 ASP B C 1
ATOM 3956 O O . ASP B 1 136 ? -8.312 -19.156 11.531 1 91.25 136 ASP B O 1
ATOM 3960 N N . LYS B 1 137 ? -8.703 -18.625 13.633 1 92.31 137 LYS B N 1
ATOM 3961 C CA . LYS B 1 137 ? -9.359 -17.375 13.227 1 92.31 137 LYS B CA 1
ATOM 3962 C C . LYS B 1 137 ? -8.383 -16.438 12.539 1 92.31 137 LYS B C 1
ATOM 3964 O O . LYS B 1 137 ? -8.664 -15.938 11.445 1 92.31 137 LYS B O 1
ATOM 3969 N N . ASP B 1 138 ? -7.242 -16.172 13.148 1 94.62 138 ASP B N 1
ATOM 3970 C CA . ASP B 1 138 ? -6.23 -15.289 12.586 1 94.62 138 ASP B CA 1
ATOM 3971 C C . ASP B 1 138 ? -5.695 -15.836 11.266 1 94.62 138 ASP B C 1
ATOM 3973 O O . ASP B 1 138 ? -5.438 -15.07 10.336 1 94.62 138 ASP B O 1
ATOM 3977 N N . ARG B 1 139 ? -5.555 -17.094 11.219 1 93.69 139 ARG B N 1
ATOM 3978 C CA . ARG B 1 139 ? -5.074 -17.75 10.008 1 93.69 139 ARG B CA 1
ATOM 3979 C C . ARG B 1 139 ? -6.039 -17.516 8.852 1 93.69 139 ARG B C 1
ATOM 3981 O O . ARG B 1 139 ? -5.617 -17.188 7.734 1 93.69 139 ARG B O 1
ATOM 3988 N N . THR B 1 140 ? -7.258 -17.672 9.117 1 90.62 140 THR B N 1
ATOM 3989 C CA . THR B 1 140 ? -8.289 -17.5 8.102 1 90.62 140 THR B CA 1
ATOM 3990 C C . THR B 1 140 ? -8.336 -16.047 7.625 1 90.62 140 THR B C 1
ATOM 3992 O O . THR B 1 140 ? -8.43 -15.789 6.426 1 90.62 140 THR B O 1
ATOM 3995 N N . ILE B 1 141 ? -8.18 -15.141 8.508 1 91.38 141 ILE B N 1
ATOM 3996 C CA . ILE B 1 141 ? -8.211 -13.727 8.18 1 91.38 141 ILE B CA 1
ATOM 3997 C C . ILE B 1 141 ? -7.008 -13.367 7.309 1 91.38 141 ILE B C 1
ATOM 3999 O O . ILE B 1 141 ? -7.152 -12.711 6.273 1 91.38 141 ILE B O 1
ATOM 4003 N N . LEU B 1 142 ? -5.902 -13.844 7.758 1 94.12 142 LEU B N 1
ATOM 4004 C CA . LEU B 1 142 ? -4.688 -13.555 7.004 1 94.12 142 LEU B CA 1
ATOM 4005 C C . LEU B 1 142 ? -4.777 -14.125 5.59 1 94.12 142 LEU B C 1
ATOM 4007 O O . LEU B 1 142 ? -4.422 -13.453 4.621 1 94.12 142 LEU B O 1
ATOM 4011 N N . PHE B 1 143 ? -5.238 -15.312 5.512 1 91.75 143 PHE B N 1
ATOM 4012 C CA . PHE B 1 143 ? -5.387 -15.992 4.23 1 91.75 143 PHE B CA 1
ATOM 4013 C C . PHE B 1 143 ? -6.297 -15.203 3.299 1 91.75 143 PHE B C 1
ATOM 4015 O O . PHE B 1 143 ? -5.969 -14.992 2.131 1 91.75 143 PHE B O 1
ATOM 4022 N N . LEU B 1 144 ? -7.281 -14.766 3.785 1 89.56 144 LEU B N 1
ATOM 4023 C CA . LEU B 1 144 ? -8.266 -14.062 2.975 1 89.56 144 LEU B CA 1
ATOM 4024 C C . LEU B 1 144 ? -7.762 -12.68 2.578 1 89.56 144 LEU B C 1
ATOM 4026 O O . LEU B 1 144 ? -7.844 -12.297 1.408 1 89.56 144 LEU B O 1
ATOM 4030 N N . GLU B 1 145 ? -7.227 -11.984 3.484 1 90.12 145 GLU B N 1
ATOM 4031 C CA . GLU B 1 145 ? -6.809 -10.609 3.242 1 90.12 145 GLU B CA 1
ATOM 4032 C C . GLU B 1 145 ? -5.641 -10.547 2.258 1 90.12 145 GLU B C 1
ATOM 4034 O O . GLU B 1 145 ? -5.484 -9.562 1.535 1 90.12 145 GLU B O 1
ATOM 4039 N N . ARG B 1 146 ? -4.918 -11.609 2.227 1 94.94 146 ARG B N 1
ATOM 4040 C CA . ARG B 1 146 ? -3.676 -11.523 1.463 1 94.94 146 ARG B CA 1
ATOM 4041 C C . ARG B 1 146 ? -3.787 -12.297 0.151 1 94.94 146 ARG B C 1
ATOM 4043 O O . ARG B 1 146 ? -2.875 -12.258 -0.678 1 94.94 146 ARG B O 1
ATOM 4050 N N . SER B 1 147 ? -4.906 -12.875 -0.114 1 92.69 147 SER B N 1
ATOM 4051 C CA . SER B 1 147 ? -5.098 -13.656 -1.33 1 92.69 147 SER B CA 1
ATOM 4052 C C . SER B 1 147 ? -4.922 -12.789 -2.576 1 92.69 147 SER B C 1
ATOM 4054 O O . SER B 1 147 ? -4.211 -13.172 -3.508 1 92.69 147 SER B O 1
ATOM 4056 N N . VAL B 1 148 ? -5.441 -11.594 -2.508 1 92.69 148 VAL B N 1
ATOM 4057 C CA . VAL B 1 148 ? -5.445 -10.742 -3.691 1 92.69 148 VAL B CA 1
ATOM 4058 C C . VAL B 1 148 ? -4.047 -10.172 -3.924 1 92.69 148 VAL B C 1
ATOM 4060 O O . VAL B 1 148 ? -3.482 -10.328 -5.012 1 92.69 148 VAL B O 1
ATOM 4063 N N . PRO B 1 149 ? -3.402 -9.602 -2.939 1 95.81 149 PRO B N 1
ATOM 4064 C CA . PRO B 1 149 ? -2.068 -9.047 -3.186 1 95.81 149 PRO B CA 1
ATOM 4065 C C . PRO B 1 149 ? -1.062 -10.109 -3.627 1 95.81 149 PRO B C 1
ATOM 4067 O O . PRO B 1 149 ? -0.251 -9.859 -4.523 1 95.81 149 PRO B O 1
ATOM 4070 N N . VAL B 1 150 ? -1.157 -11.195 -3.064 1 97 150 VAL B N 1
ATOM 4071 C CA . VAL B 1 150 ? -0.206 -12.25 -3.393 1 97 150 VAL B CA 1
ATOM 4072 C C . VAL B 1 150 ? -0.456 -12.75 -4.812 1 97 150 VAL B C 1
ATOM 4074 O O . VAL B 1 150 ? 0.488 -12.977 -5.574 1 97 150 VAL B O 1
ATOM 4077 N N . THR B 1 151 ? -1.68 -12.875 -5.156 1 95.38 151 THR B N 1
ATOM 4078 C CA . THR B 1 151 ? -2.018 -13.359 -6.492 1 95.38 151 THR B CA 1
ATOM 4079 C C . THR B 1 151 ? -1.674 -12.312 -7.547 1 95.38 151 THR B C 1
ATOM 4081 O O . THR B 1 151 ? -1.279 -12.656 -8.664 1 95.38 151 THR B O 1
ATOM 4084 N N . GLU B 1 152 ? -1.832 -11.078 -7.191 1 96.06 152 GLU B N 1
ATOM 4085 C CA . GLU B 1 152 ? -1.47 -10.008 -8.117 1 96.06 152 GLU B CA 1
ATOM 4086 C C . GLU B 1 152 ? 0.024 -10.031 -8.43 1 96.06 152 GLU B C 1
ATOM 4088 O O . GLU B 1 152 ? 0.424 -9.883 -9.586 1 96.06 152 GLU B O 1
ATOM 4093 N N . LEU B 1 153 ? 0.734 -10.18 -7.418 1 98.12 153 LEU B N 1
ATOM 4094 C CA . LEU B 1 153 ? 2.172 -10.297 -7.641 1 98.12 153 LEU B CA 1
ATOM 4095 C C . LEU B 1 153 ? 2.492 -11.523 -8.492 1 98.12 153 LEU B C 1
ATOM 4097 O O . LEU B 1 153 ? 3.346 -11.453 -9.383 1 98.12 153 LEU B O 1
ATOM 4101 N N . GLN B 1 154 ? 1.842 -12.57 -8.219 1 97.88 154 GLN B N 1
ATOM 4102 C CA . GLN B 1 154 ? 2.094 -13.82 -8.93 1 97.88 154 GLN B CA 1
ATOM 4103 C C . GLN B 1 154 ? 1.804 -13.672 -10.422 1 97.88 154 GLN B C 1
ATOM 4105 O O . GLN B 1 154 ? 2.631 -14.039 -11.258 1 97.88 154 GLN B O 1
ATOM 4110 N N . VAL B 1 155 ? 0.673 -13.133 -10.75 1 97.25 155 VAL B N 1
ATOM 4111 C CA . VAL B 1 155 ? 0.313 -13.031 -12.156 1 97.25 155 VAL B CA 1
ATOM 4112 C C . VAL B 1 155 ? 1.219 -12.016 -12.852 1 97.25 155 VAL B C 1
ATOM 4114 O O . VAL B 1 155 ? 1.558 -12.18 -14.023 1 97.25 155 VAL B O 1
ATOM 4117 N N . ALA B 1 156 ? 1.563 -10.977 -12.156 1 98 156 ALA B N 1
ATOM 4118 C CA . ALA B 1 156 ? 2.482 -10 -12.742 1 98 156 ALA B CA 1
ATOM 4119 C C . ALA B 1 156 ? 3.85 -10.625 -13.008 1 98 156 ALA B C 1
ATOM 4121 O O . ALA B 1 156 ? 4.457 -10.391 -14.055 1 98 156 ALA B O 1
ATOM 4122 N N . TYR B 1 157 ? 4.312 -11.352 -12.055 1 98.5 157 TYR B N 1
ATOM 4123 C CA . TYR B 1 157 ? 5.605 -12.008 -12.219 1 98.5 157 TYR B CA 1
ATOM 4124 C C . TYR B 1 157 ? 5.559 -13.031 -13.352 1 98.5 157 TYR B C 1
ATOM 4126 O O . TYR B 1 157 ? 6.508 -13.141 -14.125 1 98.5 157 TYR B O 1
ATOM 4134 N N . LYS B 1 158 ? 4.488 -13.758 -13.438 1 98.06 158 LYS B N 1
ATOM 4135 C CA . LYS B 1 158 ? 4.344 -14.75 -14.5 1 98.06 158 LYS B CA 1
ATOM 4136 C C . LYS B 1 158 ? 4.27 -14.086 -15.867 1 98.06 158 LYS B C 1
ATOM 4138 O O . LYS B 1 158 ? 4.742 -14.641 -16.859 1 98.06 158 LYS B O 1
ATOM 4143 N N . ALA B 1 159 ? 3.65 -12.945 -15.883 1 98.5 159 ALA B N 1
ATOM 4144 C CA . ALA B 1 159 ? 3.645 -12.195 -17.141 1 98.5 159 ALA B CA 1
ATOM 4145 C C . ALA B 1 159 ? 5.066 -11.93 -17.625 1 98.5 159 ALA B C 1
ATOM 4147 O O . ALA B 1 159 ? 5.348 -12.031 -18.828 1 98.5 159 ALA B O 1
ATOM 4148 N N . VAL B 1 160 ? 5.91 -11.555 -16.734 1 98.5 160 VAL B N 1
ATOM 4149 C CA . VAL B 1 160 ? 7.301 -11.281 -17.078 1 98.5 160 VAL B CA 1
ATOM 4150 C C . VAL B 1 160 ? 8.016 -12.586 -17.422 1 98.5 160 VAL B C 1
ATOM 4152 O O . VAL B 1 160 ? 8.727 -12.664 -18.422 1 98.5 160 VAL B O 1
ATOM 4155 N N . GLN B 1 161 ? 7.812 -13.602 -16.609 1 97 161 GLN B N 1
ATOM 4156 C CA . GLN B 1 161 ? 8.484 -14.883 -16.75 1 97 161 GLN B CA 1
ATOM 4157 C C . GLN B 1 161 ? 8.195 -15.508 -18.109 1 97 161 GLN B C 1
ATOM 4159 O O . GLN B 1 161 ? 9.078 -16.094 -18.734 1 97 161 GLN B O 1
ATOM 4164 N N . PHE B 1 162 ? 6.984 -15.336 -18.562 1 96.94 162 PHE B N 1
ATOM 4165 C CA . PHE B 1 162 ? 6.574 -15.984 -19.812 1 96.94 162 PHE B CA 1
ATOM 4166 C C . PHE B 1 162 ? 6.5 -14.969 -20.953 1 96.94 162 PHE B C 1
ATOM 4168 O O . PHE B 1 162 ? 5.965 -15.273 -22.016 1 96.94 162 PHE B O 1
ATOM 4175 N N . ASN B 1 163 ? 7.008 -13.797 -20.688 1 96.69 163 ASN B N 1
ATOM 4176 C CA . ASN B 1 163 ? 6.941 -12.734 -21.688 1 96.69 163 ASN B CA 1
ATOM 4177 C C . ASN B 1 163 ? 5.547 -12.633 -22.312 1 96.69 163 ASN B C 1
ATOM 4179 O O . ASN B 1 163 ? 5.402 -12.656 -23.531 1 96.69 163 ASN B O 1
ATOM 4183 N N . SER B 1 164 ? 4.613 -12.586 -21.469 1 97.62 164 SER B N 1
ATOM 4184 C CA . SER B 1 164 ? 3.213 -12.586 -21.875 1 97.62 164 SER B CA 1
ATOM 4185 C C . SER B 1 164 ? 2.809 -11.242 -22.484 1 97.62 164 SER B C 1
ATOM 4187 O O . SER B 1 164 ? 3.227 -10.188 -21.984 1 97.62 164 SER B O 1
ATOM 4189 N N . PRO B 1 165 ? 1.936 -11.266 -23.484 1 97.62 165 PRO B N 1
ATOM 4190 C CA . PRO B 1 165 ? 1.436 -10.016 -24.062 1 97.62 165 PRO B CA 1
ATOM 4191 C C . PRO B 1 165 ? 0.381 -9.344 -23.188 1 97.62 165 PRO B C 1
ATOM 4193 O O . PRO B 1 165 ? -0.113 -8.266 -23.516 1 97.62 165 PRO B O 1
ATOM 4196 N N . GLY B 1 166 ? 0.042 -9.922 -22.125 1 98.25 166 GLY B N 1
ATOM 4197 C CA . GLY B 1 166 ? -0.925 -9.453 -21.156 1 98.25 166 GLY B CA 1
ATOM 4198 C C . GLY B 1 166 ? -0.779 -10.125 -19.797 1 98.25 166 GLY B C 1
ATOM 4199 O O . GLY B 1 166 ? 0.209 -10.82 -19.547 1 98.25 166 GLY B O 1
ATOM 4200 N N . ILE B 1 167 ? -1.711 -9.805 -18.953 1 98.06 167 ILE B N 1
ATOM 4201 C CA . ILE B 1 167 ? -1.718 -10.492 -17.672 1 98.06 167 ILE B CA 1
ATOM 4202 C C . ILE B 1 167 ? -2.268 -11.906 -17.844 1 98.06 167 ILE B C 1
ATOM 4204 O O . ILE B 1 167 ? -3.432 -12.086 -18.219 1 98.06 167 ILE B O 1
ATOM 4208 N N . PRO B 1 168 ? -1.467 -12.844 -17.531 1 97.62 168 PRO B N 1
ATOM 4209 C CA . PRO B 1 168 ? -1.973 -14.219 -17.609 1 97.62 168 PRO B CA 1
ATOM 4210 C C . PRO B 1 168 ? -2.885 -14.57 -16.438 1 97.62 168 PRO B C 1
ATOM 4212 O O . PRO B 1 168 ? -2.586 -14.227 -15.281 1 97.62 168 PRO B O 1
ATOM 4215 N N . MET B 1 169 ? -4.051 -15.211 -16.5 1 91.75 169 MET B N 1
ATOM 4216 C CA . MET B 1 169 ? -5.023 -15.539 -15.469 1 91.75 169 MET B CA 1
ATOM 4217 C C . MET B 1 169 ? -5.02 -17.031 -15.172 1 91.75 169 MET B C 1
ATOM 4219 O O . MET B 1 169 ? -5.676 -17.484 -14.227 1 91.75 169 MET B O 1
ATOM 4223 N N . SER B 1 170 ? -4.574 -17.938 -15.875 1 93.75 170 SER B N 1
ATOM 4224 C CA . SER B 1 170 ? -4.5 -19.391 -15.789 1 93.75 170 SER B CA 1
ATOM 4225 C C . SER B 1 170 ? -5.285 -20.047 -16.922 1 93.75 170 SER B C 1
ATOM 4227 O O . SER B 1 170 ? -6.078 -19.391 -17.594 1 93.75 170 SER B O 1
ATOM 4229 N N . GLY B 1 171 ? -5.023 -21.312 -17.172 1 95.19 171 GLY B N 1
ATOM 4230 C CA . GLY B 1 171 ? -5.734 -22.078 -18.188 1 95.19 171 GLY B CA 1
ATOM 4231 C C . GLY B 1 171 ? -5.508 -21.578 -19.594 1 95.19 171 GLY B C 1
ATOM 4232 O O . GLY B 1 171 ? -6.207 -21.984 -20.531 1 95.19 171 GLY B O 1
ATOM 4233 N N . GLY B 1 172 ? -4.609 -20.672 -19.75 1 95.75 172 GLY B N 1
ATOM 4234 C CA . GLY B 1 172 ? -4.297 -20.156 -21.062 1 95.75 172 GLY B CA 1
ATOM 4235 C C . GLY B 1 172 ? -4.941 -18.812 -21.344 1 95.75 172 GLY B C 1
ATOM 4236 O O . GLY B 1 172 ? -4.633 -18.156 -22.344 1 95.75 172 GLY B O 1
ATOM 4237 N N . ALA B 1 173 ? -5.746 -18.375 -20.484 1 96.19 173 ALA B N 1
ATOM 4238 C CA . ALA B 1 173 ? -6.438 -17.094 -20.672 1 96.19 173 ALA B CA 1
ATOM 4239 C C . ALA B 1 173 ? -5.551 -15.93 -20.266 1 96.19 173 ALA B C 1
ATOM 4241 O O . ALA B 1 173 ? -4.711 -16.062 -19.375 1 96.19 173 ALA B O 1
ATOM 4242 N N . TYR B 1 174 ? -5.727 -14.797 -20.922 1 97.44 174 TYR B N 1
ATOM 4243 C CA . TYR B 1 174 ? -5 -13.594 -20.547 1 97.44 174 TYR B CA 1
ATOM 4244 C C . TYR B 1 174 ? -5.773 -12.344 -20.922 1 97.44 174 TYR B C 1
ATOM 4246 O O . TYR B 1 174 ? -6.719 -12.398 -21.703 1 97.44 174 TYR B O 1
ATOM 4254 N N . PHE B 1 175 ? -5.531 -11.32 -20.266 1 97.44 175 PHE B N 1
ATOM 4255 C CA . PHE B 1 175 ? -6.004 -9.984 -20.625 1 97.44 175 PHE B CA 1
ATOM 4256 C C . PHE B 1 175 ? -4.875 -9.148 -21.203 1 97.44 175 PHE B C 1
ATOM 4258 O O . PHE B 1 175 ? -3.861 -8.914 -20.547 1 97.44 175 PHE B O 1
ATOM 4265 N N . PRO B 1 176 ? -5.008 -8.641 -22.359 1 97.75 176 PRO B N 1
ATOM 4266 C CA . PRO B 1 176 ? -3.887 -8.039 -23.094 1 97.75 176 PRO B CA 1
ATOM 4267 C C . PRO B 1 176 ? -3.504 -6.66 -22.547 1 97.75 176 PRO B C 1
ATOM 4269 O O . PRO B 1 176 ? -4.355 -5.941 -22.016 1 97.75 176 PRO B O 1
ATOM 4272 N N . PHE B 1 177 ? -2.23 -6.258 -22.75 1 97.25 177 PHE B N 1
ATOM 4273 C CA . PHE B 1 177 ? -1.73 -4.938 -22.391 1 97.25 177 PHE B CA 1
ATOM 4274 C C . PHE B 1 177 ? -2.047 -3.926 -23.484 1 97.25 177 PHE B C 1
ATOM 4276 O O . PHE B 1 177 ? -2.289 -2.752 -23.203 1 97.25 177 PHE B O 1
ATOM 4283 N N . ASN B 1 178 ? -1.973 -4.402 -24.672 1 96.38 178 ASN B N 1
ATOM 4284 C CA . ASN B 1 178 ? -2.152 -3.547 -25.844 1 96.38 178 ASN B CA 1
ATOM 4285 C C . ASN B 1 178 ? -3.59 -3.049 -25.969 1 96.38 178 ASN B C 1
ATOM 4287 O O . ASN B 1 178 ? -4.527 -3.846 -25.969 1 96.38 178 ASN B O 1
ATOM 4291 N N . ALA B 1 179 ? -3.725 -1.782 -26.141 1 93.19 179 ALA B N 1
ATOM 4292 C CA . ALA B 1 179 ? -5.039 -1.144 -26.156 1 93.19 179 ALA B CA 1
ATOM 4293 C C . ALA B 1 179 ? -5.875 -1.641 -27.344 1 93.19 179 ALA B C 1
ATOM 4295 O O . ALA B 1 179 ? -7.09 -1.811 -27.219 1 93.19 179 ALA B O 1
ATOM 4296 N N . GLU B 1 180 ? -5.312 -1.818 -28.484 1 95.5 180 GLU B N 1
ATOM 4297 C CA . GLU B 1 180 ? -6.039 -2.297 -29.656 1 95.5 180 GLU B CA 1
ATOM 4298 C C . GLU B 1 180 ? -6.535 -3.727 -29.453 1 95.5 180 GLU B C 1
ATOM 4300 O O . GLU B 1 180 ? -7.645 -4.066 -29.875 1 95.5 180 GLU B O 1
ATOM 4305 N N . GLU B 1 181 ? -5.695 -4.527 -28.859 1 96.31 181 GLU B N 1
ATOM 4306 C CA . GLU B 1 181 ? -6.094 -5.902 -28.594 1 96.31 181 GLU B CA 1
ATOM 4307 C C . GLU B 1 181 ? -7.188 -5.957 -27.531 1 96.31 181 GLU B C 1
ATOM 4309 O O . GLU B 1 181 ? -8.047 -6.84 -27.547 1 96.31 181 GLU B O 1
ATOM 4314 N N . GLN B 1 182 ? -7.168 -5.027 -26.562 1 95.62 182 GLN B N 1
ATOM 4315 C CA . GLN B 1 182 ? -8.18 -4.969 -25.516 1 95.62 182 GLN B CA 1
ATOM 4316 C C . GLN B 1 182 ? -9.57 -4.762 -26.094 1 95.62 182 GLN B C 1
ATOM 4318 O O . GLN B 1 182 ? -10.57 -5.219 -25.531 1 95.62 182 GLN B O 1
ATOM 4323 N N . LYS B 1 183 ? -9.656 -4.137 -27.219 1 93.88 183 LYS B N 1
ATOM 4324 C CA . LYS B 1 183 ? -10.945 -3.896 -27.875 1 93.88 183 LYS B CA 1
ATOM 4325 C C . LYS B 1 183 ? -11.578 -5.203 -28.344 1 93.88 183 LYS B C 1
ATOM 4327 O O . LYS B 1 183 ? -12.781 -5.266 -28.578 1 93.88 183 LYS B O 1
ATOM 4332 N N . LEU B 1 184 ? -10.766 -6.188 -28.438 1 93.62 184 LEU B N 1
ATOM 4333 C CA . LEU B 1 184 ? -11.227 -7.48 -28.938 1 93.62 184 LEU B CA 1
ATOM 4334 C C . LEU B 1 184 ? -11.719 -8.359 -27.797 1 93.62 184 LEU B C 1
ATOM 4336 O O . LEU B 1 184 ? -12.352 -9.391 -28.016 1 93.62 184 LEU B O 1
ATOM 4340 N N . VAL B 1 185 ? -11.438 -7.91 -26.625 1 93.25 185 VAL B N 1
ATOM 4341 C CA . VAL B 1 185 ? -11.82 -8.68 -25.453 1 93.25 185 VAL B CA 1
ATOM 4342 C C . VAL B 1 185 ? -13.312 -8.484 -25.172 1 93.25 185 VAL B C 1
ATOM 4344 O O . VAL B 1 185 ? -13.898 -7.484 -25.594 1 93.25 185 VAL B O 1
ATOM 4347 N N . ASP B 1 186 ? -13.867 -9.484 -24.5 1 90.69 186 ASP B N 1
ATOM 4348 C CA . ASP B 1 186 ? -15.258 -9.414 -24.078 1 90.69 186 ASP B CA 1
ATOM 4349 C C . ASP B 1 186 ? -15.555 -8.086 -23.391 1 90.69 186 ASP B C 1
ATOM 4351 O O . ASP B 1 186 ? -14.953 -7.754 -22.375 1 90.69 186 ASP B O 1
ATOM 4355 N N . ALA B 1 187 ? -16.594 -7.375 -23.922 1 89.19 187 ALA B N 1
ATOM 4356 C CA . ALA B 1 187 ? -16.938 -6.043 -23.438 1 89.19 187 ALA B CA 1
ATOM 4357 C C . ALA B 1 187 ? -17.438 -6.102 -22 1 89.19 187 ALA B C 1
ATOM 4359 O O . ALA B 1 187 ? -17.266 -5.152 -21.234 1 89.19 187 ALA B O 1
ATOM 4360 N N . ASN B 1 188 ? -17.906 -7.25 -21.609 1 86 188 ASN B N 1
ATOM 4361 C CA . ASN B 1 188 ? -18.516 -7.387 -20.281 1 86 188 ASN B CA 1
ATOM 4362 C C . ASN B 1 188 ? -17.453 -7.445 -19.188 1 86 188 ASN B C 1
ATOM 4364 O O . ASN B 1 188 ? -17.766 -7.223 -18.016 1 86 188 ASN B O 1
ATOM 4368 N N . ILE B 1 189 ? -16.234 -7.691 -19.547 1 88.94 189 ILE B N 1
ATOM 4369 C CA . ILE B 1 189 ? -15.211 -7.828 -18.516 1 88.94 189 ILE B CA 1
ATOM 4370 C C . ILE B 1 189 ? -14.398 -6.539 -18.422 1 88.94 189 ILE B C 1
ATOM 4372 O O . ILE B 1 189 ? -13.711 -6.305 -17.438 1 88.94 189 ILE B O 1
ATOM 4376 N N . MET B 1 190 ? -14.531 -5.668 -19.391 1 89.62 190 MET B N 1
ATOM 4377 C CA . MET B 1 190 ? -13.703 -4.477 -19.531 1 89.62 190 MET B CA 1
ATOM 4378 C C . MET B 1 190 ? -13.852 -3.553 -18.328 1 89.62 190 MET B C 1
ATOM 4380 O O . MET B 1 190 ? -12.859 -3.057 -17.797 1 89.62 190 MET B O 1
ATOM 4384 N N . PRO B 1 191 ? -14.984 -3.404 -17.812 1 85.38 191 PRO B N 1
ATOM 4385 C CA . PRO B 1 191 ? -15.125 -2.48 -16.672 1 85.38 191 PRO B CA 1
ATOM 4386 C C . PRO B 1 191 ? -14.414 -2.977 -15.422 1 85.38 191 PRO B C 1
ATOM 4388 O O . PRO B 1 191 ? -14.102 -2.182 -14.531 1 85.38 191 PRO B O 1
ATOM 4391 N N . TYR B 1 192 ? -14.102 -4.18 -15.43 1 84.75 192 TYR B N 1
ATOM 4392 C CA . TYR B 1 192 ? -13.617 -4.758 -14.188 1 84.75 192 TYR B CA 1
ATOM 4393 C C . TYR B 1 192 ? -12.117 -5.016 -14.258 1 84.75 192 TYR B C 1
ATOM 4395 O O . TYR B 1 192 ? -11.445 -5.102 -13.227 1 84.75 192 TYR B O 1
ATOM 4403 N N . LEU B 1 193 ? -11.609 -5.141 -15.469 1 91.56 193 LEU B N 1
ATOM 4404 C CA . LEU B 1 193 ? -10.219 -5.582 -15.555 1 91.56 193 LEU B CA 1
ATOM 4405 C C . LEU B 1 193 ? -9.359 -4.516 -16.219 1 91.56 193 LEU B C 1
ATOM 4407 O O . LEU B 1 193 ? -8.133 -4.523 -16.062 1 91.56 193 LEU B O 1
ATOM 4411 N N . HIS B 1 194 ? -9.953 -3.645 -16.922 1 93.19 194 HIS B N 1
ATOM 4412 C CA . HIS B 1 194 ? -9.195 -2.693 -17.734 1 93.19 194 HIS B CA 1
ATOM 4413 C C . HIS B 1 194 ? -8.266 -1.847 -16.859 1 93.19 194 HIS B C 1
ATOM 4415 O O . HIS B 1 194 ? -7.066 -1.771 -17.125 1 93.19 194 HIS B O 1
ATOM 4421 N N . ARG B 1 195 ? -8.828 -1.238 -15.867 1 93 195 ARG B N 1
ATOM 4422 C CA . ARG B 1 195 ? -8.062 -0.368 -14.977 1 93 195 ARG B CA 1
ATOM 4423 C C . ARG B 1 195 ? -6.996 -1.154 -14.227 1 93 195 ARG B C 1
ATOM 4425 O O . ARG B 1 195 ? -5.844 -0.727 -14.148 1 93 195 ARG B O 1
ATOM 4432 N N . LEU B 1 196 ? -7.375 -2.244 -13.758 1 94.38 196 LEU B N 1
ATOM 4433 C CA . LEU B 1 196 ? -6.473 -3.07 -12.961 1 94.38 196 LEU B CA 1
ATOM 4434 C C . LEU B 1 196 ? -5.305 -3.564 -13.805 1 94.38 196 LEU B C 1
ATOM 4436 O O . LEU B 1 196 ? -4.145 -3.457 -13.398 1 94.38 196 LEU B O 1
ATOM 4440 N N . VAL B 1 197 ? -5.562 -4.074 -14.969 1 96.5 197 VAL B N 1
ATOM 4441 C CA . VAL B 1 197 ? -4.527 -4.68 -15.805 1 96.5 197 VAL B CA 1
ATOM 4442 C C . VAL B 1 197 ? -3.561 -3.6 -16.281 1 96.5 197 VAL B C 1
ATOM 4444 O O . VAL B 1 197 ? -2.35 -3.822 -16.344 1 96.5 197 VAL B O 1
ATOM 4447 N N . ASN B 1 198 ? -4.09 -2.502 -16.641 1 95.56 198 ASN B N 1
ATOM 4448 C CA . ASN B 1 198 ? -3.209 -1.414 -17.047 1 95.56 198 ASN B CA 1
ATOM 4449 C C . ASN B 1 198 ? -2.32 -0.945 -15.906 1 95.56 198 ASN B C 1
ATOM 4451 O O . ASN B 1 198 ? -1.146 -0.633 -16.109 1 95.56 198 ASN B O 1
ATOM 4455 N N . PHE B 1 199 ? -2.912 -0.894 -14.805 1 96.62 199 PHE B N 1
ATOM 4456 C CA . PHE B 1 199 ? -2.133 -0.522 -13.633 1 96.62 199 PHE B CA 1
ATOM 4457 C C . PHE B 1 199 ? -1.047 -1.554 -13.352 1 96.62 199 PHE B C 1
ATOM 4459 O O . PHE B 1 199 ? 0.109 -1.197 -13.117 1 96.62 199 PHE B O 1
ATOM 4466 N N . LEU B 1 200 ? -1.386 -2.807 -13.359 1 97.81 200 LEU B N 1
ATOM 4467 C CA . LEU B 1 200 ? -0.415 -3.871 -13.133 1 97.81 200 LEU B CA 1
ATOM 4468 C C . LEU B 1 200 ? 0.706 -3.814 -14.164 1 97.81 200 LEU B C 1
ATOM 4470 O O . LEU B 1 200 ? 1.874 -4.027 -13.828 1 97.81 200 LEU B O 1
ATOM 4474 N N . HIS B 1 201 ? 0.317 -3.559 -15.359 1 97.81 201 HIS B N 1
ATOM 4475 C CA . HIS B 1 201 ? 1.297 -3.506 -16.438 1 97.81 201 HIS B CA 1
ATOM 4476 C C . HIS B 1 201 ? 2.336 -2.418 -16.188 1 97.81 201 HIS B C 1
ATOM 4478 O O . HIS B 1 201 ? 3.537 -2.695 -16.156 1 97.81 201 HIS B O 1
ATOM 4484 N N . THR B 1 202 ? 1.852 -1.275 -15.883 1 96.25 202 THR B N 1
ATOM 4485 C CA . THR B 1 202 ? 2.732 -0.116 -15.82 1 96.25 202 THR B CA 1
ATOM 4486 C C . THR B 1 202 ? 3.469 -0.066 -14.484 1 96.25 202 THR B C 1
ATOM 4488 O O . THR B 1 202 ? 4.625 0.358 -14.422 1 96.25 202 THR B O 1
ATOM 4491 N N . GLU B 1 203 ? 2.809 -0.524 -13.453 1 97.12 203 GLU B N 1
ATOM 4492 C CA . GLU B 1 203 ? 3.344 -0.242 -12.125 1 97.12 203 GLU B CA 1
ATOM 4493 C C . GLU B 1 203 ? 4.012 -1.476 -11.523 1 97.12 203 GLU B C 1
ATOM 4495 O O . GLU B 1 203 ? 4.742 -1.374 -10.539 1 97.12 203 GLU B O 1
ATOM 4500 N N . ILE B 1 204 ? 3.797 -2.586 -12.102 1 98 204 ILE B N 1
ATOM 4501 C CA . ILE B 1 204 ? 4.375 -3.785 -11.508 1 98 204 ILE B CA 1
ATOM 4502 C C . ILE B 1 204 ? 5.141 -4.574 -12.57 1 98 204 ILE B C 1
ATOM 4504 O O . ILE B 1 204 ? 6.34 -4.809 -12.438 1 98 204 ILE B O 1
ATOM 4508 N N . VAL B 1 205 ? 4.523 -4.871 -13.688 1 98.44 205 VAL B N 1
ATOM 4509 C CA . VAL B 1 205 ? 5.125 -5.742 -14.695 1 98.44 205 VAL B CA 1
ATOM 4510 C C . VAL B 1 205 ? 6.367 -5.074 -15.273 1 98.44 205 VAL B C 1
ATOM 4512 O O . VAL B 1 205 ? 7.438 -5.688 -15.336 1 98.44 205 VAL B O 1
ATOM 4515 N N . ILE B 1 206 ? 6.273 -3.869 -15.68 1 97.31 206 ILE B N 1
ATOM 4516 C CA . ILE B 1 206 ? 7.391 -3.17 -16.297 1 97.31 206 ILE B CA 1
ATOM 4517 C C . ILE B 1 206 ? 8.523 -3.012 -15.297 1 97.31 206 ILE B C 1
ATOM 4519 O O . ILE B 1 206 ? 9.672 -3.357 -15.578 1 97.31 206 ILE B O 1
ATOM 4523 N N . PRO B 1 207 ? 8.242 -2.576 -14.109 1 96.94 207 PRO B N 1
ATOM 4524 C CA . PRO B 1 207 ? 9.32 -2.465 -13.125 1 96.94 207 PRO B CA 1
ATOM 4525 C C . PRO B 1 207 ? 9.984 -3.809 -12.82 1 96.94 207 PRO B C 1
ATOM 4527 O O . PRO B 1 207 ? 11.203 -3.879 -12.664 1 96.94 207 PRO B O 1
ATOM 4530 N N . VAL B 1 208 ? 9.203 -4.848 -12.711 1 98.31 208 VAL B N 1
ATOM 4531 C CA . VAL B 1 208 ? 9.734 -6.18 -12.438 1 98.31 208 VAL B CA 1
ATOM 4532 C C . VAL B 1 208 ? 10.648 -6.613 -13.586 1 98.31 208 VAL B C 1
ATOM 4534 O O . VAL B 1 208 ? 11.719 -7.176 -13.352 1 98.31 208 VAL B O 1
ATOM 4537 N N . ARG B 1 209 ? 10.211 -6.344 -14.742 1 97.94 209 ARG B N 1
ATOM 4538 C CA . ARG B 1 209 ? 11 -6.68 -15.93 1 97.94 209 ARG B CA 1
ATOM 4539 C C . ARG B 1 209 ? 12.297 -5.883 -15.961 1 97.94 209 ARG B C 1
ATOM 4541 O O . ARG B 1 209 ? 13.375 -6.445 -16.203 1 97.94 209 ARG B O 1
ATOM 4548 N N . GLU B 1 210 ? 12.219 -4.625 -15.703 1 96.5 210 GLU B N 1
ATOM 4549 C CA . GLU B 1 210 ? 13.383 -3.738 -15.75 1 96.5 210 GLU B CA 1
ATOM 4550 C C . GLU B 1 210 ? 14.383 -4.09 -14.656 1 96.5 210 GLU B C 1
ATOM 4552 O O . GLU B 1 210 ? 15.594 -3.998 -14.859 1 96.5 210 GLU B O 1
ATOM 4557 N N . LEU B 1 211 ? 13.883 -4.492 -13.547 1 96.69 211 LEU B N 1
ATOM 4558 C CA . LEU B 1 211 ? 14.734 -4.871 -12.422 1 96.69 211 LEU B CA 1
ATOM 4559 C C . LEU B 1 211 ? 15.398 -6.219 -12.672 1 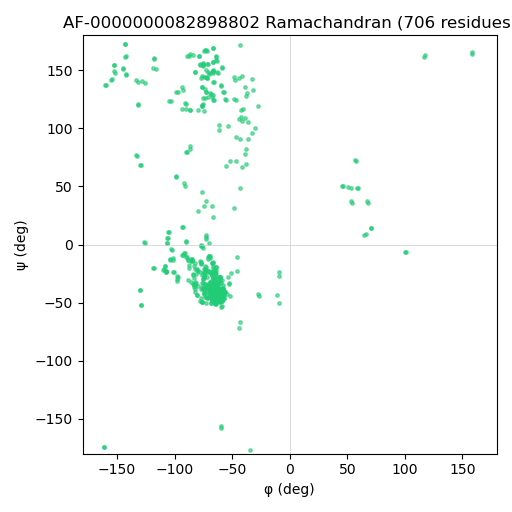96.69 211 LEU B C 1
ATOM 4561 O O . LEU B 1 211 ? 16.438 -6.52 -12.094 1 96.69 211 LEU B O 1
ATOM 4565 N N . GLY B 1 212 ? 14.828 -6.969 -13.539 1 97.75 212 GLY B N 1
ATOM 4566 C CA . GLY B 1 212 ? 15.289 -8.344 -13.648 1 97.75 212 GLY B CA 1
ATOM 4567 C C . GLY B 1 212 ? 15.141 -9.117 -12.352 1 97.75 212 GLY B C 1
ATOM 4568 O O . GLY B 1 212 ? 16.094 -9.758 -11.891 1 97.75 212 GLY B O 1
ATOM 4569 N N . LEU B 1 213 ? 14.008 -9.039 -11.758 1 98.19 213 LEU B N 1
ATOM 4570 C CA . LEU B 1 213 ? 13.742 -9.711 -10.492 1 98.19 213 LEU B CA 1
ATOM 4571 C C . LEU B 1 213 ? 14.016 -11.203 -10.609 1 98.19 213 LEU B C 1
ATOM 4573 O O . LEU B 1 213 ? 13.453 -11.883 -11.469 1 98.19 213 LEU B O 1
ATOM 4577 N N . THR B 1 214 ? 14.859 -11.688 -9.727 1 97.75 214 THR B N 1
ATOM 4578 C CA . THR B 1 214 ? 15.195 -13.109 -9.75 1 97.75 214 THR B CA 1
ATOM 4579 C C . THR B 1 214 ? 14.094 -13.938 -9.102 1 97.75 214 THR B C 1
ATOM 4581 O O . THR B 1 214 ? 13.258 -13.406 -8.367 1 97.75 214 THR B O 1
ATOM 4584 N N . GLU B 1 215 ? 14.109 -15.195 -9.383 1 96.81 215 GLU B N 1
ATOM 4585 C CA . GLU B 1 215 ? 13.117 -16.094 -8.797 1 96.81 215 GLU B CA 1
ATOM 4586 C C . GLU B 1 215 ? 13.211 -16.094 -7.273 1 96.81 215 GLU B C 1
ATOM 4588 O O . GLU B 1 215 ? 12.195 -16.172 -6.586 1 96.81 215 GLU B O 1
ATOM 4593 N N . LYS B 1 216 ? 14.383 -16.062 -6.75 1 97.19 216 LYS B N 1
ATOM 4594 C CA . LYS B 1 216 ? 14.578 -16.047 -5.301 1 97.19 216 LYS B CA 1
ATOM 4595 C C . LYS B 1 216 ? 14.023 -14.758 -4.691 1 97.19 216 LYS B C 1
ATOM 4597 O O . LYS B 1 216 ? 13.367 -14.797 -3.646 1 97.19 216 LYS B O 1
ATOM 4602 N N . GLU B 1 217 ? 14.32 -13.633 -5.32 1 98.25 217 GLU B N 1
ATOM 4603 C CA . GLU B 1 217 ? 13.773 -12.367 -4.848 1 98.25 217 GLU B CA 1
ATOM 4604 C C . GLU B 1 217 ? 12.25 -12.375 -4.887 1 98.25 217 GLU B C 1
ATOM 4606 O O . GLU B 1 217 ? 11.594 -11.898 -3.955 1 98.25 217 GLU B O 1
ATOM 4611 N N . TYR B 1 218 ? 11.727 -12.945 -5.941 1 98.62 218 TYR B N 1
ATOM 4612 C CA . TYR B 1 218 ? 10.281 -13.008 -6.129 1 98.62 218 TYR B CA 1
ATOM 4613 C C . TYR B 1 218 ? 9.617 -13.797 -5.008 1 98.62 218 TYR B C 1
ATOM 4615 O O . TYR B 1 218 ? 8.633 -13.336 -4.414 1 98.62 218 TYR B O 1
ATOM 4623 N N . VAL B 1 219 ? 10.109 -14.922 -4.684 1 97.94 219 VAL B N 1
ATOM 4624 C CA . VAL B 1 219 ? 9.43 -15.766 -3.711 1 97.94 219 VAL B CA 1
ATOM 4625 C C . VAL B 1 219 ? 9.539 -15.148 -2.318 1 97.94 219 VAL B C 1
ATOM 4627 O O . VAL B 1 219 ? 8.625 -15.281 -1.501 1 97.94 219 VAL B O 1
ATOM 4630 N N . VAL B 1 220 ? 10.641 -14.516 -2.02 1 98.12 220 VAL B N 1
ATOM 4631 C CA . VAL B 1 220 ? 10.789 -13.867 -0.72 1 98.12 220 VAL B CA 1
ATOM 4632 C C . VAL B 1 220 ? 9.852 -12.664 -0.639 1 98.12 220 VAL B C 1
ATOM 4634 O O . VAL B 1 220 ? 9.234 -12.414 0.402 1 98.12 220 VAL B O 1
ATOM 4637 N N . MET B 1 221 ? 9.781 -11.938 -1.727 1 98.38 221 MET B N 1
ATOM 4638 C CA . MET B 1 221 ? 8.836 -10.828 -1.779 1 98.38 221 MET B CA 1
ATOM 4639 C C . MET B 1 221 ? 7.406 -11.312 -1.544 1 98.38 221 MET B C 1
ATOM 4641 O O . MET B 1 221 ? 6.621 -10.648 -0.867 1 98.38 221 MET B O 1
ATOM 4645 N N . LYS B 1 222 ? 7.094 -12.391 -2.143 1 98.31 222 LYS B N 1
ATOM 4646 C CA . LYS B 1 222 ? 5.777 -12.992 -1.968 1 98.31 222 LYS B CA 1
ATOM 4647 C C . LYS B 1 222 ? 5.492 -13.273 -0.495 1 98.31 222 LYS B C 1
ATOM 4649 O O . LYS B 1 222 ? 4.371 -13.055 -0.024 1 98.31 222 LYS B O 1
ATOM 4654 N N . LEU B 1 223 ? 6.48 -13.727 0.23 1 98.12 223 LEU B N 1
ATOM 4655 C CA . LEU B 1 223 ? 6.348 -13.992 1.657 1 98.12 223 LEU B CA 1
ATOM 4656 C C . LEU B 1 223 ? 6.16 -12.703 2.441 1 98.12 223 LEU B C 1
ATOM 4658 O O . LEU B 1 223 ? 5.344 -12.641 3.363 1 98.12 223 LEU B O 1
ATOM 4662 N N . ILE B 1 224 ? 6.895 -11.695 2.07 1 98.38 224 ILE B N 1
ATOM 4663 C CA . ILE B 1 224 ? 6.758 -10.406 2.738 1 98.38 224 ILE B CA 1
ATOM 4664 C C . ILE B 1 224 ? 5.352 -9.859 2.521 1 98.38 224 ILE B C 1
ATOM 4666 O O . ILE B 1 224 ? 4.73 -9.336 3.451 1 98.38 224 ILE B O 1
ATOM 4670 N N . LEU B 1 225 ? 4.895 -10.031 1.328 1 97.88 225 LEU B N 1
ATOM 4671 C CA . LEU B 1 225 ? 3.549 -9.586 0.988 1 97.88 225 LEU B CA 1
ATOM 4672 C C . LEU B 1 225 ? 2.502 -10.375 1.769 1 97.88 225 LEU B C 1
ATOM 4674 O O . LEU B 1 225 ? 1.455 -9.836 2.131 1 97.88 225 LEU B O 1
ATOM 4678 N N . PHE B 1 226 ? 2.736 -11.609 1.977 1 97.94 226 PHE B N 1
ATOM 4679 C CA . PHE B 1 226 ? 1.806 -12.477 2.689 1 97.94 226 PHE B CA 1
ATOM 4680 C C . PHE B 1 226 ? 1.709 -12.078 4.156 1 97.94 226 PHE B C 1
ATOM 4682 O O . PHE B 1 226 ? 0.617 -12.055 4.727 1 97.94 226 PHE B O 1
ATOM 4689 N N . PHE B 1 227 ? 2.85 -11.773 4.715 1 97.88 227 PHE B N 1
ATOM 4690 C CA . PHE B 1 227 ? 2.863 -11.336 6.109 1 97.88 227 PHE B CA 1
ATOM 4691 C C . PHE B 1 227 ? 2.725 -9.828 6.203 1 97.88 227 PHE B C 1
ATOM 4693 O O . PHE B 1 227 ? 3.719 -9.117 6.355 1 97.88 227 PHE B O 1
ATOM 4700 N N . SER B 1 228 ? 1.568 -9.406 6.078 1 94.44 228 SER B N 1
ATOM 4701 C CA . SER B 1 228 ? 1.292 -7.977 6.086 1 94.44 228 SER B CA 1
ATOM 4702 C C . SER B 1 228 ? 0.392 -7.594 7.254 1 94.44 228 SER B C 1
ATOM 4704 O O . SER B 1 228 ? -0.351 -8.43 7.773 1 94.44 228 SER B O 1
ATOM 4706 N N . ALA B 1 229 ? 0.459 -6.375 7.516 1 90.81 229 ALA B N 1
ATOM 4707 C CA . ALA B 1 229 ? -0.309 -5.809 8.625 1 90.81 229 ALA B CA 1
ATOM 4708 C C . ALA B 1 229 ? -1.809 -5.965 8.383 1 90.81 229 ALA B C 1
ATOM 4710 O O . ALA B 1 229 ? -2.264 -5.984 7.242 1 90.81 229 ALA B O 1
ATOM 4711 N N . SER B 1 230 ? -2.521 -6.117 9.5 1 90.44 230 SER B N 1
ATOM 4712 C CA . SER B 1 230 ? -3.975 -6.258 9.477 1 90.44 230 SER B CA 1
ATOM 4713 C C . SER B 1 230 ? -4.621 -5.539 10.656 1 90.44 230 SER B C 1
ATOM 4715 O O . SER B 1 230 ? -4.066 -5.523 11.758 1 90.44 230 SER B O 1
ATOM 4717 N N . SER B 1 231 ? -5.77 -5.023 10.391 1 88.62 231 SER B N 1
ATOM 4718 C CA . SER B 1 231 ? -6.484 -4.32 11.445 1 88.62 231 SER B CA 1
ATOM 4719 C C . SER B 1 231 ? -7.363 -5.281 12.25 1 88.62 231 SER B C 1
ATOM 4721 O O . SER B 1 231 ? -7.832 -4.941 13.336 1 88.62 231 SER B O 1
ATOM 4723 N N . VAL B 1 232 ? -7.555 -6.441 11.766 1 88.69 232 VAL B N 1
ATOM 4724 C CA . VAL B 1 232 ? -8.578 -7.324 12.32 1 88.69 232 VAL B CA 1
ATOM 4725 C C . VAL B 1 232 ? -7.918 -8.453 13.102 1 88.69 232 VAL B C 1
ATOM 4727 O O . VAL B 1 232 ? -8.531 -9.039 14 1 88.69 232 VAL B O 1
ATOM 4730 N N . ILE B 1 233 ? -6.75 -8.742 12.82 1 93.75 233 ILE B N 1
ATOM 4731 C CA . ILE B 1 233 ? -6.027 -9.859 13.43 1 93.75 233 ILE B CA 1
ATOM 4732 C C . ILE B 1 233 ? -5.734 -9.539 14.898 1 93.75 233 ILE B C 1
ATOM 4734 O O . ILE B 1 233 ? -5.508 -8.383 15.25 1 93.75 233 ILE B O 1
ATOM 4738 N N . SER B 1 234 ? -5.73 -10.547 15.719 1 94 234 SER B N 1
ATOM 4739 C CA . SER B 1 234 ? -5.496 -10.414 17.156 1 94 234 SER B CA 1
ATOM 4740 C C . SER B 1 234 ? -4.094 -9.891 17.438 1 94 234 SER B C 1
ATOM 4742 O O . SER B 1 234 ? -3.213 -9.953 16.578 1 94 234 SER B O 1
ATOM 4744 N N . PRO B 1 235 ? -3.926 -9.367 18.656 1 93.19 235 PRO B N 1
ATOM 4745 C CA . PRO B 1 235 ? -2.592 -8.875 19.016 1 93.19 235 PRO B CA 1
ATOM 4746 C C . PRO B 1 235 ? -1.521 -9.961 18.922 1 93.19 235 PRO B C 1
ATOM 4748 O O . PRO B 1 235 ? -0.413 -9.703 18.453 1 93.19 235 PRO B O 1
ATOM 4751 N N . LYS B 1 236 ? -1.847 -11.125 19.359 1 95.56 236 LYS B N 1
ATOM 4752 C CA . LYS B 1 236 ? -0.894 -12.227 19.266 1 95.56 236 LYS B CA 1
ATOM 4753 C C . LYS B 1 236 ? -0.594 -12.562 17.797 1 95.56 236 LYS B C 1
ATOM 4755 O O . LYS B 1 236 ? 0.555 -12.828 17.438 1 95.56 236 LYS B O 1
ATOM 4760 N N . GLY B 1 237 ? -1.627 -12.641 17 1 96.62 237 GLY B N 1
ATOM 4761 C CA . GLY B 1 237 ? -1.425 -12.859 15.57 1 96.62 237 GLY B CA 1
ATOM 4762 C C . GLY B 1 237 ? -0.562 -11.797 14.922 1 96.62 237 GLY B C 1
ATOM 4763 O O . GLY B 1 237 ? 0.292 -12.102 14.086 1 96.62 237 GLY B O 1
ATOM 4764 N N . LYS B 1 238 ? -0.75 -10.578 15.359 1 95.75 238 LYS B N 1
ATOM 4765 C CA . LYS B 1 238 ? 0.035 -9.469 14.82 1 95.75 238 LYS B CA 1
ATOM 4766 C C . LYS B 1 238 ? 1.515 -9.633 15.164 1 95.75 238 LYS B C 1
ATOM 4768 O O . LYS B 1 238 ? 2.381 -9.305 14.344 1 95.75 238 LYS B O 1
ATOM 4773 N N . GLU B 1 239 ? 1.749 -10.078 16.297 1 95.75 239 GLU B N 1
ATOM 4774 C CA . GLU B 1 239 ? 3.131 -10.312 16.703 1 95.75 239 GLU B CA 1
ATOM 4775 C C . GLU B 1 239 ? 3.799 -11.352 15.805 1 95.75 239 GLU B C 1
ATOM 4777 O O . GLU B 1 239 ? 4.941 -11.172 15.375 1 95.75 239 GLU B O 1
ATOM 4782 N N . ILE B 1 240 ? 3.105 -12.391 15.531 1 97.19 240 ILE B N 1
ATOM 4783 C CA . ILE B 1 240 ? 3.627 -13.461 14.688 1 97.19 240 ILE B CA 1
ATOM 4784 C C . ILE B 1 240 ? 3.861 -12.93 13.273 1 97.19 240 ILE B C 1
ATOM 4786 O O . ILE B 1 240 ? 4.906 -13.188 12.672 1 97.19 240 ILE B O 1
ATOM 4790 N N . ILE B 1 241 ? 2.934 -12.188 12.781 1 97.25 241 ILE B N 1
ATOM 4791 C CA . ILE B 1 241 ? 2.996 -11.648 11.422 1 97.25 241 ILE B CA 1
ATOM 4792 C C . ILE B 1 241 ? 4.168 -10.672 11.312 1 97.25 241 ILE B C 1
ATOM 4794 O O . ILE B 1 241 ? 4.953 -10.742 10.367 1 97.25 241 ILE B O 1
ATOM 4798 N N . ASN B 1 242 ? 4.293 -9.805 12.297 1 95.62 242 ASN B N 1
ATOM 4799 C CA . ASN B 1 242 ? 5.359 -8.812 12.266 1 95.62 242 ASN B CA 1
ATOM 4800 C C . ASN B 1 242 ? 6.734 -9.453 12.391 1 95.62 242 ASN B C 1
ATOM 4802 O O . ASN B 1 242 ? 7.684 -9.039 11.727 1 95.62 242 ASN B O 1
ATOM 4806 N N . ARG B 1 243 ? 6.832 -10.398 13.234 1 96.25 243 ARG B N 1
ATOM 4807 C CA . ARG B 1 243 ? 8.086 -11.125 13.383 1 96.25 243 ARG B CA 1
ATOM 4808 C C . ARG B 1 243 ? 8.461 -11.844 12.094 1 96.25 243 ARG B C 1
ATOM 4810 O O . ARG B 1 243 ? 9.617 -11.828 11.68 1 96.25 243 ARG B O 1
ATOM 4817 N N . SER B 1 244 ? 7.512 -12.508 11.477 1 97.12 244 SER B N 1
ATOM 4818 C CA . SER B 1 244 ? 7.742 -13.227 10.227 1 97.12 244 SER B CA 1
ATOM 4819 C C . SER B 1 244 ? 8.125 -12.273 9.102 1 97.12 244 SER B C 1
ATOM 4821 O O . SER B 1 244 ? 9.039 -12.555 8.328 1 97.12 244 SER B O 1
ATOM 4823 N N . ARG B 1 245 ? 7.406 -11.203 9.047 1 97.5 245 ARG B N 1
ATOM 4824 C CA . ARG B 1 245 ? 7.695 -10.211 8.016 1 97.5 245 ARG B CA 1
ATOM 4825 C C . ARG B 1 245 ? 9.117 -9.68 8.148 1 97.5 245 ARG B C 1
ATOM 4827 O O . ARG B 1 245 ? 9.828 -9.523 7.152 1 97.5 245 ARG B O 1
ATOM 4834 N N . ARG B 1 246 ? 9.555 -9.406 9.375 1 95.88 246 ARG B N 1
ATOM 4835 C CA . ARG B 1 246 ? 10.922 -8.953 9.633 1 95.88 246 ARG B CA 1
ATOM 4836 C C . ARG B 1 246 ? 11.938 -10.008 9.203 1 95.88 246 ARG B C 1
ATOM 4838 O O . ARG B 1 246 ? 12.969 -9.68 8.617 1 95.88 246 ARG B O 1
ATOM 4845 N N . PHE B 1 247 ? 11.617 -11.188 9.531 1 96.56 247 PHE B N 1
ATOM 4846 C CA . PHE B 1 247 ? 12.492 -12.305 9.172 1 96.56 247 PHE B CA 1
ATOM 4847 C C . PHE B 1 247 ? 12.68 -12.383 7.664 1 96.56 247 PHE B C 1
ATOM 4849 O O . PHE B 1 247 ? 13.805 -12.461 7.18 1 96.56 247 PHE B O 1
ATOM 4856 N N . TYR B 1 248 ? 11.641 -12.328 6.918 1 97.19 248 TYR B N 1
ATOM 4857 C CA . TYR B 1 248 ? 11.727 -12.5 5.469 1 97.19 248 TYR B CA 1
ATOM 4858 C C . TYR B 1 248 ? 12.305 -11.25 4.809 1 97.19 248 TYR B C 1
ATOM 4860 O O . TYR B 1 248 ? 12.961 -11.336 3.768 1 97.19 248 TYR B O 1
ATOM 4868 N N . ARG B 1 249 ? 12.078 -10.102 5.391 1 97.12 249 ARG B N 1
ATOM 4869 C CA . ARG B 1 249 ? 12.758 -8.898 4.918 1 97.12 249 ARG B CA 1
ATOM 4870 C C . ARG B 1 249 ? 14.273 -9.047 5.027 1 97.12 249 ARG B C 1
ATOM 4872 O O . ARG B 1 249 ? 15.008 -8.641 4.121 1 97.12 249 ARG B O 1
ATOM 4879 N N . ASN B 1 250 ? 14.656 -9.625 6.141 1 96.5 250 ASN B N 1
ATOM 4880 C CA . ASN B 1 250 ? 16.078 -9.891 6.305 1 96.5 250 ASN B CA 1
ATOM 4881 C C . ASN B 1 250 ? 16.594 -10.891 5.27 1 96.5 250 ASN B C 1
ATOM 4883 O O . ASN B 1 250 ? 17.688 -10.75 4.75 1 96.5 250 ASN B O 1
ATOM 4887 N N . ILE B 1 251 ? 15.773 -11.852 5.027 1 97.12 251 ILE B N 1
ATOM 4888 C CA . ILE B 1 251 ? 16.125 -12.852 4.023 1 97.12 251 ILE B CA 1
ATOM 4889 C C . ILE B 1 251 ? 16.266 -12.18 2.656 1 97.12 251 ILE B C 1
ATOM 4891 O O . ILE B 1 251 ? 17.156 -12.523 1.873 1 97.12 251 ILE B O 1
ATOM 4895 N N . LEU B 1 252 ? 15.414 -11.234 2.369 1 98.12 252 LEU B N 1
ATOM 4896 C CA . LEU B 1 252 ? 15.484 -10.531 1.095 1 98.12 252 LEU B CA 1
ATOM 4897 C C . LEU B 1 252 ? 16.797 -9.773 0.96 1 98.12 252 LEU B C 1
ATOM 4899 O O . LEU B 1 252 ? 17.453 -9.844 -0.084 1 98.12 252 LEU B O 1
ATOM 4903 N N . CYS B 1 253 ? 17.125 -9.094 2.012 1 97.69 253 CYS B N 1
ATOM 4904 C CA . CYS B 1 253 ? 18.359 -8.328 1.997 1 97.69 253 CYS B CA 1
ATOM 4905 C C . CYS B 1 253 ? 19.562 -9.234 1.742 1 97.69 253 CYS B C 1
ATOM 4907 O O . CYS B 1 253 ? 20.422 -8.914 0.922 1 97.69 253 CYS B O 1
ATOM 4909 N N . LYS B 1 254 ? 19.531 -10.344 2.385 1 96.94 254 LYS B N 1
ATOM 4910 C CA . LYS B 1 254 ? 20.641 -11.289 2.232 1 96.94 254 LYS B CA 1
ATOM 4911 C C . LYS B 1 254 ? 20.609 -11.945 0.857 1 96.94 254 LYS B C 1
ATOM 4913 O O . LYS B 1 254 ? 21.672 -12.227 0.273 1 96.94 254 LYS B O 1
ATOM 4918 N N . THR B 1 255 ? 19.453 -12.227 0.379 1 97.12 255 THR B N 1
ATOM 4919 C CA . THR B 1 255 ? 19.312 -12.812 -0.947 1 97.12 255 THR B CA 1
ATOM 4920 C C . THR B 1 255 ? 19.891 -11.891 -2.016 1 97.12 255 THR B C 1
ATOM 4922 O O . THR B 1 255 ? 20.578 -12.344 -2.924 1 97.12 255 THR B O 1
ATOM 4925 N N . VAL B 1 256 ? 19.609 -10.609 -1.913 1 97.88 256 VAL B N 1
ATOM 4926 C CA . VAL B 1 256 ? 20.109 -9.641 -2.873 1 97.88 256 VAL B CA 1
ATOM 4927 C C . VAL B 1 256 ? 21.641 -9.617 -2.818 1 97.88 256 VAL B C 1
ATOM 4929 O O . VAL B 1 256 ? 22.297 -9.594 -3.857 1 97.88 256 VAL B O 1
ATOM 4932 N N . GLN B 1 257 ? 22.172 -9.672 -1.658 1 96.69 257 GLN B N 1
ATOM 4933 C CA . GLN B 1 257 ? 23.609 -9.664 -1.494 1 96.69 257 GLN B CA 1
ATOM 4934 C C . GLN B 1 257 ? 24.25 -10.906 -2.105 1 96.69 257 GLN B C 1
ATOM 4936 O O . GLN B 1 257 ? 25.312 -10.836 -2.705 1 96.69 257 GLN B O 1
ATOM 4941 N N . GLU B 1 258 ? 23.578 -12.016 -1.951 1 95.44 258 GLU B N 1
ATOM 4942 C CA . GLU B 1 258 ? 24.125 -13.273 -2.455 1 95.44 258 GLU B CA 1
ATOM 4943 C C . GLU B 1 258 ? 23.984 -13.359 -3.973 1 95.44 258 GLU B C 1
ATOM 4945 O O . GLU B 1 258 ? 24.875 -13.898 -4.645 1 95.44 258 GLU B O 1
ATOM 4950 N N . GLU B 1 259 ? 22.922 -12.875 -4.48 1 95.69 259 GLU B N 1
ATOM 4951 C CA . GLU B 1 259 ? 22.656 -12.961 -5.91 1 95.69 259 GLU B CA 1
ATOM 4952 C C . GLU B 1 259 ? 23.516 -11.977 -6.695 1 95.69 259 GLU B C 1
ATOM 4954 O O . GLU B 1 259 ? 23.844 -12.219 -7.859 1 95.69 259 GLU B O 1
ATOM 4959 N N . PHE B 1 260 ? 23.891 -10.891 -6.043 1 96.88 260 PHE B N 1
ATOM 4960 C CA . PHE B 1 260 ? 24.672 -9.859 -6.711 1 96.88 260 PHE B CA 1
ATOM 4961 C C . PHE B 1 260 ? 25.891 -9.484 -5.883 1 96.88 260 PHE B C 1
ATOM 4963 O O . PHE B 1 260 ? 26.016 -8.352 -5.426 1 96.88 260 PHE B O 1
ATOM 4970 N N . PRO B 1 261 ? 26.812 -10.383 -5.77 1 94.75 261 PRO B N 1
ATOM 4971 C CA . PRO B 1 261 ? 27.984 -10.172 -4.918 1 94.75 261 PRO B CA 1
ATOM 4972 C C . PRO B 1 261 ? 28.891 -9.055 -5.43 1 94.75 261 PRO B C 1
ATOM 4974 O O . PRO B 1 261 ? 29.672 -8.484 -4.66 1 94.75 261 PRO B O 1
ATOM 4977 N N . HIS B 1 262 ? 28.719 -8.656 -6.672 1 96.25 262 HIS B N 1
ATOM 4978 C CA . HIS B 1 262 ? 29.609 -7.664 -7.262 1 96.25 262 HIS B CA 1
ATOM 4979 C C . HIS B 1 262 ? 29.047 -6.254 -7.09 1 96.25 262 HIS B C 1
ATOM 4981 O O . HIS B 1 262 ? 29.734 -5.273 -7.402 1 96.25 262 HIS B O 1
ATOM 4987 N N . TYR B 1 263 ? 27.844 -6.191 -6.641 1 95.5 263 TYR B N 1
ATOM 4988 C CA . TYR B 1 263 ? 27.25 -4.883 -6.414 1 95.5 263 TYR B CA 1
ATOM 4989 C C . TYR B 1 263 ? 27.969 -4.137 -5.293 1 95.5 263 TYR B C 1
ATOM 4991 O O . TYR B 1 263 ? 28.328 -4.734 -4.277 1 95.5 263 TYR B O 1
ATOM 4999 N N . GLU B 1 264 ? 28.141 -2.844 -5.52 1 94.88 264 GLU B N 1
ATOM 5000 C CA . GLU B 1 264 ? 28.547 -1.967 -4.426 1 94.88 264 GLU B CA 1
ATOM 5001 C C . GLU B 1 264 ? 27.391 -1.712 -3.465 1 94.88 264 GLU B C 1
ATOM 5003 O O . GLU B 1 264 ? 26.234 -2.02 -3.775 1 94.88 264 GLU B O 1
ATOM 5008 N N . ILE B 1 265 ? 27.75 -1.184 -2.363 1 94.06 265 ILE B N 1
ATOM 5009 C CA . ILE B 1 265 ? 26.766 -0.979 -1.318 1 94.06 265 ILE B CA 1
ATOM 5010 C C . ILE B 1 265 ? 25.609 -0.135 -1.862 1 94.06 265 ILE B C 1
ATOM 5012 O O . ILE B 1 265 ? 24.438 -0.428 -1.602 1 94.06 265 ILE B O 1
ATOM 5016 N N . ASP B 1 266 ? 25.938 0.851 -2.633 1 94.25 266 ASP B N 1
ATOM 5017 C CA . ASP B 1 266 ? 24.922 1.738 -3.18 1 94.25 266 ASP B CA 1
ATOM 5018 C C . ASP B 1 266 ? 23.969 0.98 -4.105 1 94.25 266 ASP B C 1
ATOM 5020 O O . ASP B 1 266 ? 22.75 1.184 -4.062 1 94.25 266 ASP B O 1
ATOM 5024 N N . GLU B 1 267 ? 24.516 0.179 -4.867 1 96.31 267 GLU B N 1
ATOM 5025 C CA . GLU B 1 267 ? 23.719 -0.597 -5.809 1 96.31 267 GLU B CA 1
ATOM 5026 C C . GLU B 1 267 ? 22.844 -1.612 -5.082 1 96.31 267 GLU B C 1
ATOM 5028 O O . GLU B 1 267 ? 21.688 -1.827 -5.457 1 96.31 267 GLU B O 1
ATOM 5033 N N . THR B 1 268 ? 23.422 -2.209 -4.082 1 97.44 268 THR B N 1
ATOM 5034 C CA . THR B 1 268 ? 22.688 -3.184 -3.297 1 97.44 268 THR B CA 1
ATOM 5035 C C . THR B 1 268 ? 21.516 -2.52 -2.582 1 97.44 268 THR B C 1
ATOM 5037 O O . THR B 1 268 ? 20.391 -3.045 -2.592 1 97.44 268 THR B O 1
ATOM 5040 N N . LEU B 1 269 ? 21.734 -1.38 -2.031 1 97.62 269 LEU B N 1
ATOM 5041 C CA . LEU B 1 269 ? 20.703 -0.635 -1.337 1 97.62 269 LEU B CA 1
ATOM 5042 C C . LEU B 1 269 ? 19.594 -0.228 -2.301 1 97.62 269 LEU B C 1
ATOM 5044 O O . LEU B 1 269 ? 18.406 -0.357 -1.98 1 97.62 269 LEU B O 1
ATOM 5048 N N . GLN B 1 270 ? 20 0.184 -3.414 1 96.88 270 GLN B N 1
ATOM 5049 C CA . GLN B 1 270 ? 19.031 0.635 -4.402 1 96.88 270 GLN B CA 1
ATOM 5050 C C . GLN B 1 270 ? 18.172 -0.525 -4.895 1 96.88 270 GLN B C 1
ATOM 5052 O O . GLN B 1 270 ? 16.969 -0.356 -5.141 1 96.88 270 GLN B O 1
ATOM 5057 N N . ARG B 1 271 ? 18.781 -1.622 -5.035 1 98 271 ARG B N 1
ATOM 5058 C CA . ARG B 1 271 ? 18.016 -2.779 -5.496 1 98 271 ARG B CA 1
ATOM 5059 C C . ARG B 1 271 ? 17.016 -3.229 -4.441 1 98 271 ARG B C 1
ATOM 5061 O O . ARG B 1 271 ? 15.852 -3.48 -4.758 1 98 271 ARG B O 1
ATOM 5068 N N . VAL B 1 272 ? 17.438 -3.279 -3.193 1 98.38 272 VAL B N 1
ATOM 5069 C CA . VAL B 1 272 ? 16.531 -3.656 -2.113 1 98.38 272 VAL B CA 1
ATOM 5070 C C . VAL B 1 272 ? 15.383 -2.652 -2.023 1 98.38 272 VAL B C 1
ATOM 5072 O O . VAL B 1 272 ? 14.219 -3.041 -1.912 1 98.38 272 VAL B O 1
ATOM 5075 N N . ALA B 1 273 ? 15.719 -1.428 -2.141 1 98.06 273 ALA B N 1
ATOM 5076 C CA . ALA B 1 273 ? 14.703 -0.384 -2.068 1 98.06 273 ALA B CA 1
ATOM 5077 C C . ALA B 1 273 ? 13.727 -0.487 -3.238 1 98.06 273 ALA B C 1
ATOM 5079 O O . ALA B 1 273 ? 12.523 -0.265 -3.074 1 98.06 273 ALA B O 1
ATOM 5080 N N . ALA B 1 274 ? 14.242 -0.788 -4.359 1 97.81 274 ALA B N 1
ATOM 5081 C CA . ALA B 1 274 ? 13.398 -0.911 -5.543 1 97.81 274 ALA B CA 1
ATOM 5082 C C . ALA B 1 274 ? 12.43 -2.082 -5.41 1 97.81 274 ALA B C 1
ATOM 5084 O O . ALA B 1 274 ? 11.273 -1.991 -5.828 1 97.81 274 ALA B O 1
ATOM 5085 N N . ILE B 1 275 ? 12.883 -3.135 -4.871 1 98.5 275 ILE B N 1
ATOM 5086 C CA . ILE B 1 275 ? 12.031 -4.301 -4.668 1 98.5 275 ILE B CA 1
ATOM 5087 C C . ILE B 1 275 ? 10.953 -3.982 -3.643 1 98.5 275 ILE B C 1
ATOM 5089 O O . ILE B 1 275 ? 9.773 -4.266 -3.865 1 98.5 275 ILE B O 1
ATOM 5093 N N . MET B 1 276 ? 11.367 -3.383 -2.59 1 98 276 MET B N 1
ATOM 5094 C CA . MET B 1 276 ? 10.422 -3.029 -1.536 1 98 276 MET B CA 1
ATOM 5095 C C . MET B 1 276 ? 9.406 -2.006 -2.037 1 98 276 MET B C 1
ATOM 5097 O O . MET B 1 276 ? 8.273 -1.97 -1.565 1 98 276 MET B O 1
ATOM 5101 N N . ASP B 1 277 ? 9.82 -1.304 -3.016 1 97.38 277 ASP B N 1
ATOM 5102 C CA . ASP B 1 277 ? 8.984 -0.253 -3.594 1 97.38 277 ASP B CA 1
ATOM 5103 C C . ASP B 1 277 ? 7.816 -0.847 -4.375 1 97.38 277 ASP B C 1
ATOM 5105 O O . ASP B 1 277 ? 6.859 -0.141 -4.703 1 97.38 277 ASP B O 1
ATOM 5109 N N . LEU B 1 278 ? 7.805 -2.066 -4.617 1 97.94 278 LEU B N 1
ATOM 5110 C CA . LEU B 1 278 ? 6.719 -2.74 -5.32 1 97.94 278 LEU B CA 1
ATOM 5111 C C . LEU B 1 278 ? 5.57 -3.059 -4.371 1 97.94 278 LEU B C 1
ATOM 5113 O O . LEU B 1 278 ? 4.426 -3.219 -4.805 1 97.94 278 LEU B O 1
ATOM 5117 N N . LEU B 1 279 ? 5.859 -3.098 -3.115 1 97.81 279 LEU B N 1
ATOM 5118 C CA . LEU B 1 279 ? 4.879 -3.555 -2.137 1 97.81 279 LEU B CA 1
ATOM 5119 C C . LEU B 1 279 ? 3.715 -2.574 -2.033 1 97.81 279 LEU B C 1
ATOM 5121 O O . LEU B 1 279 ? 2.551 -2.977 -2.098 1 97.81 279 LEU B O 1
ATOM 5125 N N . PRO B 1 280 ? 3.99 -1.301 -1.908 1 96.94 280 PRO B N 1
ATOM 5126 C CA . PRO B 1 280 ? 2.844 -0.39 -1.863 1 96.94 280 PRO B CA 1
ATOM 5127 C C . PRO B 1 280 ? 2.062 -0.359 -3.176 1 96.94 280 PRO B C 1
ATOM 5129 O O . PRO B 1 280 ? 0.846 -0.158 -3.17 1 96.94 280 PRO B O 1
ATOM 5132 N N . ARG B 1 281 ? 2.697 -0.591 -4.266 1 97.19 281 ARG B N 1
ATOM 5133 C CA . ARG B 1 281 ? 2.018 -0.645 -5.555 1 97.19 281 ARG B CA 1
ATOM 5134 C C . ARG B 1 281 ? 1.056 -1.827 -5.621 1 97.19 281 ARG B C 1
ATOM 5136 O O . ARG B 1 281 ? -0.032 -1.719 -6.188 1 97.19 281 ARG B O 1
ATOM 5143 N N . ILE B 1 282 ? 1.451 -2.84 -5.039 1 97.69 282 ILE B N 1
ATOM 5144 C CA . ILE B 1 282 ? 0.601 -4.027 -5.023 1 97.69 282 ILE B CA 1
ATOM 5145 C C . ILE B 1 282 ? -0.601 -3.787 -4.113 1 97.69 282 ILE B C 1
ATOM 5147 O O . ILE B 1 282 ? -1.71 -4.238 -4.402 1 97.69 282 ILE B O 1
ATOM 5151 N N . GLU B 1 283 ? -0.387 -3.094 -3.029 1 95.44 283 GLU B N 1
ATOM 5152 C CA . GLU B 1 283 ? -1.513 -2.723 -2.176 1 95.44 283 GLU B CA 1
ATOM 5153 C C . GLU B 1 283 ? -2.492 -1.816 -2.918 1 95.44 283 GLU B C 1
ATOM 5155 O O . GLU B 1 283 ? -3.703 -1.897 -2.705 1 95.44 283 GLU B O 1
ATOM 5160 N N . GLN B 1 284 ? -1.973 -1.003 -3.738 1 94.19 284 GLN B N 1
ATOM 5161 C CA . GLN B 1 284 ? -2.842 -0.16 -4.555 1 94.19 284 GLN B CA 1
ATOM 5162 C C . GLN B 1 284 ? -3.627 -0.992 -5.562 1 94.19 284 GLN B C 1
ATOM 5164 O O . GLN B 1 284 ? -4.809 -0.732 -5.805 1 94.19 284 GLN B O 1
ATOM 5169 N N . ALA B 1 285 ? -2.939 -1.899 -6.125 1 95.06 285 ALA B N 1
ATOM 5170 C CA . ALA B 1 285 ? -3.621 -2.797 -7.055 1 95.06 285 ALA B CA 1
ATOM 5171 C C . ALA B 1 285 ? -4.77 -3.529 -6.367 1 95.06 285 ALA B C 1
ATOM 5173 O O . ALA B 1 285 ? -5.832 -3.729 -6.965 1 95.06 285 ALA B O 1
ATOM 5174 N N . ARG B 1 286 ? -4.539 -3.904 -5.195 1 93.06 286 ARG B N 1
ATOM 5175 C CA . ARG B 1 286 ? -5.586 -4.566 -4.422 1 93.06 286 ARG B CA 1
ATOM 5176 C C . ARG B 1 286 ? -6.797 -3.656 -4.254 1 93.06 286 ARG B C 1
ATOM 5178 O O . ARG B 1 286 ? -7.938 -4.105 -4.375 1 93.06 286 ARG B O 1
ATOM 5185 N N . THR B 1 287 ? -6.543 -2.432 -3.969 1 88.31 287 THR B N 1
ATOM 5186 C CA . THR B 1 287 ? -7.629 -1.474 -3.801 1 88.31 287 THR B CA 1
ATOM 5187 C C . THR B 1 287 ? -8.414 -1.315 -5.098 1 88.31 287 THR B C 1
ATOM 5189 O O . THR B 1 287 ? -9.648 -1.248 -5.078 1 88.31 287 THR B O 1
ATOM 5192 N N . ILE B 1 288 ? -7.746 -1.258 -6.18 1 89.12 288 ILE B N 1
ATOM 5193 C CA . ILE B 1 288 ? -8.391 -1.149 -7.48 1 89.12 288 ILE B CA 1
ATOM 5194 C C . ILE B 1 288 ? -9.273 -2.373 -7.727 1 89.12 288 ILE B C 1
ATOM 5196 O O . ILE B 1 288 ? -10.422 -2.246 -8.156 1 89.12 288 ILE B O 1
ATOM 5200 N N . GLU B 1 289 ? -8.688 -3.5 -7.449 1 89.56 289 GLU B N 1
ATOM 5201 C CA . GLU B 1 289 ? -9.438 -4.738 -7.66 1 89.56 289 GLU B CA 1
ATOM 5202 C C . GLU B 1 289 ? -10.688 -4.785 -6.781 1 89.56 289 GLU B C 1
ATOM 5204 O O . GLU B 1 289 ? -11.758 -5.191 -7.238 1 89.56 289 GLU B O 1
ATOM 5209 N N . ASP B 1 290 ? -10.492 -4.434 -5.578 1 83 290 ASP B N 1
ATOM 5210 C CA . ASP B 1 290 ? -11.625 -4.43 -4.656 1 83 290 ASP B CA 1
ATOM 5211 C C . ASP B 1 290 ? -12.734 -3.516 -5.164 1 83 290 ASP B C 1
ATOM 5213 O O . ASP B 1 290 ? -13.914 -3.857 -5.074 1 83 290 ASP B O 1
ATOM 5217 N N . GLU B 1 291 ? -12.422 -2.416 -5.605 1 78.56 291 GLU B N 1
ATOM 5218 C CA . GLU B 1 291 ? -13.398 -1.455 -6.102 1 78.56 291 GLU B CA 1
ATOM 5219 C C . GLU B 1 291 ? -14.109 -1.981 -7.348 1 78.56 291 GLU B C 1
ATOM 5221 O O . GLU B 1 291 ? -15.336 -1.875 -7.465 1 78.56 291 GLU B O 1
ATOM 5226 N N . ASP B 1 292 ? -13.398 -2.559 -8.219 1 79.88 292 ASP B N 1
ATOM 5227 C CA . ASP B 1 292 ? -13.961 -2.963 -9.5 1 79.88 292 ASP B CA 1
ATOM 5228 C C . ASP B 1 292 ? -14.656 -4.316 -9.391 1 79.88 292 ASP B C 1
ATOM 5230 O O . ASP B 1 292 ? -15.688 -4.543 -10.031 1 79.88 292 ASP B O 1
ATOM 5234 N N . PHE B 1 293 ? -14.133 -5.145 -8.586 1 79.5 293 PHE B N 1
ATOM 5235 C CA . PHE B 1 293 ? -14.68 -6.492 -8.484 1 79.5 293 PHE B CA 1
ATOM 5236 C C . PHE B 1 293 ? -15.867 -6.527 -7.531 1 79.5 293 PHE B C 1
ATOM 5238 O O . PHE B 1 293 ? -16.688 -7.445 -7.578 1 79.5 293 PHE B O 1
ATOM 5245 N N . SER B 1 294 ? -15.883 -5.609 -6.598 1 73.31 294 SER B N 1
ATOM 5246 C CA . SER B 1 294 ? -17.031 -5.566 -5.707 1 73.31 294 SER B CA 1
ATOM 5247 C C . SER B 1 294 ? -18.344 -5.512 -6.496 1 73.31 294 SER B C 1
ATOM 5249 O O . SER B 1 294 ? -19.344 -6.121 -6.102 1 73.31 294 SER B O 1
ATOM 5251 N N . VAL B 1 295 ? -18.344 -4.895 -7.562 1 71.5 295 VAL B N 1
ATOM 5252 C CA . VAL B 1 295 ? -19.531 -4.781 -8.414 1 71.5 295 VAL B CA 1
ATOM 5253 C C . VAL B 1 295 ? -19.875 -6.148 -9 1 71.5 295 VAL B C 1
ATOM 5255 O O . VAL B 1 295 ? -21.047 -6.523 -9.07 1 71.5 295 VAL B O 1
ATOM 5258 N N . MET B 1 296 ? -18.859 -6.812 -9.352 1 76 296 MET B N 1
ATOM 5259 C CA . MET B 1 296 ? -19.062 -8.141 -9.906 1 76 296 MET B CA 1
ATOM 5260 C C . MET B 1 296 ? -19.688 -9.078 -8.875 1 76 296 MET B C 1
ATOM 5262 O O . MET B 1 296 ? -20.562 -9.883 -9.203 1 76 296 MET B O 1
ATOM 5266 N N . THR B 1 297 ? -19.281 -8.945 -7.738 1 75.69 297 THR B N 1
ATOM 5267 C CA . THR B 1 297 ? -19.75 -9.82 -6.676 1 75.69 297 THR B CA 1
ATOM 5268 C C . THR B 1 297 ? -21.172 -9.461 -6.27 1 75.69 297 THR B C 1
ATOM 5270 O O . THR B 1 297 ? -22.016 -10.344 -6.078 1 75.69 297 THR B O 1
ATOM 5273 N N . ILE B 1 298 ? -21.484 -8.227 -6.168 1 68.31 298 ILE B N 1
ATOM 5274 C CA . ILE B 1 298 ? -22.797 -7.77 -5.742 1 68.31 298 ILE B CA 1
ATOM 5275 C C . ILE B 1 298 ? -23.844 -8.133 -6.797 1 68.31 298 ILE B C 1
ATOM 5277 O O . ILE B 1 298 ? -24.938 -8.594 -6.461 1 68.31 298 ILE B O 1
ATOM 5281 N N . PHE B 1 299 ? -23.5 -8.109 -8.031 1 70.19 299 PHE B N 1
ATOM 5282 C CA . PHE B 1 299 ? -24.453 -8.352 -9.109 1 70.19 299 PHE B CA 1
ATOM 5283 C C . PHE B 1 299 ? -24.234 -9.734 -9.727 1 70.19 299 PHE B C 1
ATOM 5285 O O . PHE B 1 299 ? -24.859 -10.078 -10.727 1 70.19 299 PHE B O 1
ATOM 5292 N N . ASN B 1 300 ? -23.328 -10.492 -9.109 1 80.12 300 ASN B N 1
ATOM 5293 C CA . ASN B 1 300 ? -23.016 -11.859 -9.5 1 80.12 300 ASN B CA 1
ATOM 5294 C C . ASN B 1 300 ? -22.641 -11.945 -10.977 1 80.12 300 ASN B C 1
ATOM 5296 O O . ASN B 1 300 ? -23.141 -12.805 -11.703 1 80.12 300 ASN B O 1
ATOM 5300 N N . ILE B 1 301 ? -22 -10.953 -11.383 1 77.94 301 ILE B N 1
ATOM 5301 C CA . ILE B 1 301 ? -21.5 -10.969 -12.75 1 77.94 301 ILE B CA 1
ATOM 5302 C C . ILE B 1 301 ? -20.422 -12.039 -12.883 1 77.94 301 ILE B C 1
ATOM 5304 O O . ILE B 1 301 ? -19.484 -12.094 -12.078 1 77.94 301 ILE B O 1
ATOM 5308 N N . GLY B 1 302 ? -20.578 -12.969 -13.945 1 79.56 302 GLY B N 1
ATOM 5309 C CA . GLY B 1 302 ? -19.625 -14.055 -14.141 1 79.56 302 GLY B CA 1
ATOM 5310 C C . GLY B 1 302 ? -19.719 -15.125 -13.07 1 79.56 302 GLY B C 1
ATOM 5311 O O . GLY B 1 302 ? -18.734 -15.82 -12.797 1 79.56 302 GLY B O 1
ATOM 5312 N N . ASP B 1 303 ? -20.812 -15.078 -12.305 1 81.81 303 ASP B N 1
ATOM 5313 C CA . ASP B 1 303 ? -21.062 -16.047 -11.242 1 81.81 303 ASP B CA 1
ATOM 5314 C C . ASP B 1 303 ? -20.062 -15.891 -10.102 1 81.81 303 ASP B C 1
ATOM 5316 O O . ASP B 1 303 ? -19.578 -16.891 -9.555 1 81.81 303 ASP B O 1
ATOM 5320 N N . MET B 1 304 ? -19.719 -14.688 -9.859 1 80.38 304 MET B N 1
ATOM 5321 C CA . MET B 1 304 ? -18.656 -14.414 -8.898 1 80.38 304 MET B CA 1
ATOM 5322 C C . MET B 1 304 ? -19.25 -14.18 -7.504 1 80.38 304 MET B C 1
ATOM 5324 O O . MET B 1 304 ? -18.547 -13.68 -6.617 1 80.38 304 MET B O 1
ATOM 5328 N N . LYS B 1 305 ? -20.453 -14.578 -7.469 1 71.25 305 LYS B N 1
ATOM 5329 C CA . LYS B 1 305 ? -21.031 -14.461 -6.133 1 71.25 305 LYS B CA 1
ATOM 5330 C C . LYS B 1 305 ? -20.344 -15.422 -5.156 1 71.25 305 LYS B C 1
ATOM 5332 O O . LYS B 1 305 ? -20.125 -16.578 -5.484 1 71.25 305 LYS B O 1
ATOM 5337 N N . GLY B 1 306 ? -19.828 -14.867 -4.082 1 62.84 306 GLY B N 1
ATOM 5338 C CA . GLY B 1 306 ? -19.203 -15.68 -3.051 1 62.84 306 GLY B CA 1
ATOM 5339 C C . GLY B 1 306 ? -18.234 -14.906 -2.18 1 62.84 306 GLY B C 1
ATOM 5340 O O . GLY B 1 306 ? -18 -13.719 -2.414 1 62.84 306 GLY B O 1
ATOM 5341 N N . ILE B 1 307 ? -17.875 -15.531 -1.057 1 52.47 307 ILE B N 1
ATOM 5342 C CA . ILE B 1 307 ? -17.062 -14.93 -0.008 1 52.47 307 ILE B CA 1
ATOM 5343 C C . ILE B 1 307 ? -15.617 -14.781 -0.495 1 52.47 307 ILE B C 1
ATOM 5345 O O . ILE B 1 307 ? -14.922 -13.836 -0.12 1 52.47 307 ILE B O 1
ATOM 5349 N N . LEU B 1 308 ? -15.172 -15.703 -1.255 1 50.59 308 LEU B N 1
ATOM 5350 C CA . LEU B 1 308 ? -13.75 -15.82 -1.549 1 50.59 308 LEU B CA 1
ATOM 5351 C C . LEU B 1 308 ? -13.258 -14.633 -2.371 1 50.59 308 LEU B C 1
ATOM 5353 O O . LEU B 1 308 ? -12.117 -14.195 -2.219 1 50.59 308 LEU B O 1
ATOM 5357 N N . PRO B 1 309 ? -13.945 -14.258 -3.352 1 46.38 309 PRO B N 1
ATOM 5358 C CA . PRO B 1 309 ? -13.359 -13.195 -4.172 1 46.38 309 PRO B CA 1
ATOM 5359 C C . PRO B 1 309 ? -13.117 -11.906 -3.391 1 46.38 309 PRO B C 1
ATOM 5361 O O . PRO B 1 309 ? -12.258 -11.109 -3.76 1 46.38 309 PRO B O 1
ATOM 5364 N N . CYS B 1 310 ? -14.047 -11.508 -2.504 1 46.97 310 CYS B N 1
ATOM 5365 C CA . CYS B 1 310 ? -13.938 -10.195 -1.868 1 46.97 310 CYS B CA 1
ATOM 5366 C C . CYS B 1 310 ? -13.32 -10.312 -0.48 1 46.97 310 CYS B C 1
ATOM 5368 O O . CYS B 1 310 ? -13.93 -10.891 0.427 1 46.97 310 CYS B O 1
ATOM 5370 N N . GLY B 1 311 ? -12.078 -10.867 -0.395 1 44.12 311 GLY B N 1
ATOM 5371 C CA . GLY B 1 311 ? -11.367 -10.875 0.875 1 44.12 311 GLY B CA 1
ATOM 5372 C C . GLY B 1 311 ? -12.047 -10.031 1.938 1 44.12 311 GLY B C 1
ATOM 5373 O O . GLY B 1 311 ? -11.875 -10.273 3.135 1 44.12 311 GLY B O 1
ATOM 5374 N N . ILE B 1 312 ? -12.352 -8.898 1.664 1 38.47 312 ILE B N 1
ATOM 5375 C CA . ILE B 1 312 ? -12.68 -7.801 2.57 1 38.47 312 ILE B CA 1
ATOM 5376 C C . ILE B 1 312 ? -14.086 -8 3.123 1 38.47 312 ILE B C 1
ATOM 5378 O O . ILE B 1 312 ? -14.344 -7.742 4.301 1 38.47 312 ILE B O 1
ATOM 5382 N N . PHE B 1 313 ? -15.016 -8.258 2.227 1 36 313 PHE B N 1
ATOM 5383 C CA . PHE B 1 313 ? -16.391 -8.07 2.666 1 36 313 PHE B CA 1
ATOM 5384 C C . PHE B 1 313 ? -16.844 -9.219 3.553 1 36 313 PHE B C 1
ATOM 5386 O O . PHE B 1 313 ? -17.844 -9.117 4.254 1 36 313 PHE B O 1
ATOM 5393 N N . GLY B 1 314 ? -16.25 -10.391 3.385 1 35.25 314 GLY B N 1
ATOM 5394 C CA . GLY B 1 314 ? -16.781 -11.602 3.98 1 35.25 314 GLY B CA 1
ATOM 5395 C C . GLY B 1 314 ? -16.375 -11.781 5.434 1 35.25 314 GLY B C 1
ATOM 5396 O O . GLY B 1 314 ? -16.547 -12.867 6 1 35.25 314 GLY B O 1
ATOM 5397 N N . GLY B 1 315 ? -15.438 -11.117 5.914 1 33.72 315 GLY B N 1
ATOM 5398 C CA . GLY B 1 315 ? -15.172 -11.531 7.281 1 33.72 315 GLY B CA 1
ATOM 5399 C C . GLY B 1 315 ? -16.422 -11.68 8.117 1 33.72 315 GLY B C 1
ATOM 5400 O O . GLY B 1 315 ? -16.359 -11.75 9.344 1 33.72 315 GLY B O 1
ATOM 5401 N N . SER B 1 316 ? -17.516 -11.242 7.652 1 30.78 316 SER B N 1
ATOM 5402 C CA . SER B 1 316 ? -18.609 -11.523 8.586 1 30.78 316 SER B CA 1
ATOM 5403 C C . SER B 1 316 ? -18.859 -13.023 8.703 1 30.78 316 SER B C 1
ATOM 5405 O O . SER B 1 316 ? -19.844 -13.539 8.164 1 30.78 316 SER B O 1
ATOM 5407 N N . GLY B 1 317 ? -18.094 -13.828 8.484 1 30.03 317 GLY B N 1
ATOM 5408 C CA . GLY B 1 317 ? -18.578 -15.18 8.773 1 30.03 317 GLY B CA 1
ATOM 5409 C C . GLY B 1 317 ? -19.312 -15.281 10.094 1 30.03 317 GLY B C 1
ATOM 5410 O O . GLY B 1 317 ? -19.922 -16.312 10.391 1 30.03 317 GLY B O 1
ATOM 5411 N N . ASP B 1 318 ? -18.734 -15.211 11.234 1 29.47 318 ASP B N 1
ATOM 5412 C CA . ASP B 1 318 ? -19.766 -15.453 12.242 1 29.47 318 ASP B CA 1
ATOM 5413 C C . ASP B 1 318 ? -21.047 -14.688 11.922 1 29.47 318 ASP B C 1
ATOM 5415 O O . ASP B 1 318 ? -21 -13.648 11.266 1 29.47 318 ASP B O 1
ATOM 5419 N N . GLU B 1 319 ? -22.469 -15.18 12.156 1 31.94 319 GLU B N 1
ATOM 5420 C CA . GLU B 1 319 ? -23.719 -14.688 12.727 1 31.94 319 GLU B CA 1
ATOM 5421 C C . GLU B 1 319 ? -23.516 -13.359 13.453 1 31.94 319 GLU B C 1
ATOM 5423 O O . GLU B 1 319 ? -24.422 -12.859 14.117 1 31.94 319 GLU B O 1
ATOM 5428 N N . LEU B 1 320 ? -22.438 -13.102 13.852 1 27.5 320 LEU B N 1
ATOM 5429 C CA . LEU B 1 320 ? -22.406 -11.961 14.766 1 27.5 320 LEU B CA 1
ATOM 5430 C C . LEU B 1 320 ? -22.938 -10.703 14.086 1 27.5 320 LEU B C 1
ATOM 5432 O O . LEU B 1 320 ? -22.953 -10.617 12.852 1 27.5 320 LEU B O 1
ATOM 5436 N N . ASP B 1 321 ? -22.766 -9.227 14.328 1 26.09 321 ASP B N 1
ATOM 5437 C CA . ASP B 1 321 ? -23.719 -8.164 14.023 1 26.09 321 ASP B CA 1
ATOM 5438 C C . ASP B 1 321 ? -23.734 -7.852 12.531 1 26.09 321 ASP B C 1
ATOM 5440 O O . ASP B 1 321 ? -22.891 -7.105 12.039 1 26.09 321 ASP B O 1
ATOM 5444 N N . THR B 1 322 ? -23.766 -8.609 11.594 1 27.81 322 THR B N 1
ATOM 5445 C CA . THR B 1 322 ? -24.344 -8.266 10.305 1 27.81 322 THR B CA 1
ATOM 5446 C C . THR B 1 322 ? -25.453 -7.215 10.461 1 27.81 322 THR B C 1
ATOM 5448 O O . THR B 1 322 ? -25.906 -6.637 9.477 1 27.81 322 THR B O 1
ATOM 5451 N N . ARG B 1 323 ? -26.359 -7.406 11.547 1 27.22 323 ARG B N 1
ATOM 5452 C CA . ARG B 1 323 ? -27.469 -6.523 11.875 1 27.22 323 ARG B CA 1
ATOM 5453 C C . ARG B 1 323 ? -27.016 -5.078 12 1 27.22 323 ARG B C 1
ATOM 5455 O O . ARG B 1 323 ? -27.766 -4.152 11.695 1 27.22 323 ARG B O 1
ATOM 5462 N N . GLU B 1 324 ? -25.922 -4.785 12.648 1 25.48 324 GLU B N 1
ATOM 5463 C CA . GLU B 1 324 ? -25.625 -3.387 12.945 1 25.48 324 GLU B CA 1
ATOM 5464 C C . GLU B 1 324 ? -24.984 -2.691 11.758 1 25.48 324 GLU B C 1
ATOM 5466 O O . GLU B 1 324 ? -25.25 -1.517 11.492 1 25.48 324 GLU B O 1
ATOM 5471 N N . ARG B 1 325 ? -24.047 -3.381 11.047 1 29.09 325 ARG B N 1
ATOM 5472 C CA . ARG B 1 325 ? -23.531 -2.441 10.055 1 29.09 325 ARG B CA 1
ATOM 5473 C C . ARG B 1 325 ? -24.406 -2.441 8.797 1 29.09 325 ARG B C 1
ATOM 5475 O O . ARG B 1 325 ? -24.312 -1.532 7.973 1 29.09 325 ARG B O 1
ATOM 5482 N N . ALA B 1 326 ? -25.016 -3.514 8.391 1 27.58 326 ALA B N 1
ATOM 5483 C CA . ALA B 1 326 ? -26.047 -3.375 7.375 1 27.58 326 ALA B CA 1
ATOM 5484 C C . ALA B 1 326 ? -27.188 -2.465 7.855 1 27.58 326 ALA B C 1
ATOM 5486 O O . ALA B 1 326 ? -28.062 -2.088 7.074 1 27.58 326 ALA B O 1
ATOM 5487 N N . SER B 1 327 ? -27.516 -2.465 9.125 1 25.56 327 SER B N 1
ATOM 5488 C CA . SER B 1 327 ? -28.531 -1.571 9.656 1 25.56 327 SER B CA 1
ATOM 5489 C C . SER B 1 327 ? -28.172 -0.11 9.406 1 25.56 327 SER B C 1
ATOM 5491 O O . SER B 1 327 ? -29.031 0.77 9.492 1 25.56 327 SER B O 1
ATOM 5493 N N . VAL B 1 328 ? -26.922 0.226 9.367 1 26.92 328 VAL B N 1
ATOM 5494 C CA . VAL B 1 328 ? -26.828 1.655 9.094 1 26.92 328 VAL B CA 1
ATOM 5495 C C . VAL B 1 328 ? -27.141 1.918 7.621 1 26.92 328 VAL B C 1
ATOM 5497 O O . VAL B 1 328 ? -27.812 2.895 7.289 1 26.92 328 VAL B O 1
ATOM 5500 N N . GLY B 1 329 ? -26.734 1.085 6.672 1 25.75 329 GLY B N 1
ATOM 5501 C CA . GLY B 1 329 ? -27.281 1.423 5.363 1 25.75 329 GLY B CA 1
ATOM 5502 C C . GLY B 1 329 ? -28.719 0.982 5.184 1 25.75 329 GLY B C 1
ATOM 5503 O O . GLY B 1 329 ? -29.531 1.709 4.602 1 25.75 329 GLY B O 1
ATOM 5504 N N . CYS B 1 330 ? -29.094 -0.182 5.469 1 26.92 330 CYS B N 1
ATOM 5505 C CA . CYS B 1 330 ? -30.406 -0.693 5.09 1 26.92 330 CYS B CA 1
ATOM 5506 C C . CYS B 1 330 ? -31.484 -0.233 6.07 1 26.92 330 CYS B C 1
ATOM 5508 O O . CYS B 1 330 ? -32.656 -0.502 5.875 1 26.92 330 CYS B O 1
ATOM 5510 N N . THR B 1 331 ? -31.172 0.067 7.273 1 25.55 331 THR B N 1
ATOM 5511 C CA . THR B 1 331 ? -32.344 0.473 8.039 1 25.55 331 THR B CA 1
ATOM 5512 C C . THR B 1 331 ? -32.906 1.787 7.508 1 25.55 331 THR B C 1
ATOM 5514 O O . THR B 1 331 ? -34 2.215 7.918 1 25.55 331 THR B O 1
ATOM 5517 N N . ARG B 1 332 ? -32.156 2.592 6.871 1 26.19 332 ARG B N 1
ATOM 5518 C CA . ARG B 1 332 ? -32.781 3.842 6.449 1 26.19 332 ARG B CA 1
ATOM 5519 C C . ARG B 1 332 ? -33.75 3.611 5.281 1 26.19 332 ARG B C 1
ATOM 5521 O O . ARG B 1 332 ? -34.25 4.566 4.688 1 26.19 332 ARG B O 1
ATOM 5528 N N . GLU B 1 333 ? -34 2.443 4.867 1 25.38 333 GLU B N 1
ATOM 5529 C CA . GLU B 1 333 ? -35.094 2.383 3.904 1 25.38 333 GLU B CA 1
ATOM 5530 C C . GLU B 1 333 ? -36.406 2.906 4.512 1 25.38 333 GLU B C 1
ATOM 5532 O O . GLU B 1 333 ? -37.344 3.219 3.789 1 25.38 333 GLU B O 1
ATOM 5537 N N . LYS B 1 334 ? -36.656 2.809 5.828 1 25.52 334 LYS B N 1
ATOM 5538 C CA . LYS B 1 334 ? -38.062 3.143 6.137 1 25.52 334 LYS B CA 1
ATOM 5539 C C . LYS B 1 334 ? -38.344 4.621 5.887 1 25.52 334 LYS B C 1
ATOM 5541 O O . LYS B 1 334 ? -39.469 5.004 5.594 1 25.52 334 LYS B O 1
ATOM 5546 N N . GLY B 1 335 ? -37.469 5.48 6.383 1 22.7 335 GLY B N 1
ATOM 5547 C CA . GLY B 1 335 ? -38.031 6.824 6.41 1 22.7 335 GLY B CA 1
ATOM 5548 C C . GLY B 1 335 ? -38.094 7.469 5.039 1 22.7 335 GLY B C 1
ATOM 5549 O O . GLY B 1 335 ? -38.656 8.547 4.879 1 22.7 335 GLY B O 1
ATOM 5550 N N . LEU B 1 336 ? -37.156 7.066 4.176 1 23.16 336 LEU B N 1
ATOM 5551 C CA . LEU B 1 336 ? -37.156 7.984 3.045 1 23.16 336 LEU B CA 1
ATOM 5552 C C . LEU B 1 336 ? -38.344 7.695 2.113 1 23.16 336 LEU B C 1
ATOM 5554 O O . LEU B 1 336 ? -38.438 8.281 1.031 1 23.16 336 LEU B O 1
ATOM 5558 N N . MET B 1 337 ? -39.125 6.695 2.498 1 23.3 337 MET B N 1
ATOM 5559 C CA . MET B 1 337 ? -40.156 6.395 1.522 1 23.3 337 MET B CA 1
ATOM 5560 C C . MET B 1 337 ? -41.125 7.57 1.374 1 23.3 337 MET B C 1
ATOM 5562 O O . MET B 1 337 ? -42.062 7.52 0.565 1 23.3 337 MET B O 1
ATOM 5566 N N . ARG B 1 338 ? -41.312 8.305 2.504 1 21.75 338 ARG B N 1
ATOM 5567 C CA . ARG B 1 338 ? -42.562 9.039 2.348 1 21.75 338 ARG B CA 1
ATOM 5568 C C . ARG B 1 338 ? -42.406 10.172 1.343 1 21.75 338 ARG B C 1
ATOM 5570 O O . ARG B 1 338 ? -42.438 11.352 1.721 1 21.75 338 ARG B O 1
ATOM 5577 N N . VAL B 1 339 ? -41.25 10.164 0.685 1 21.33 339 VAL B N 1
ATOM 5578 C CA . VAL B 1 339 ? -41.344 11.383 -0.112 1 21.33 339 VAL B CA 1
ATOM 5579 C C . VAL B 1 339 ? -42.531 11.273 -1.054 1 21.33 339 VAL B C 1
ATOM 5581 O O . VAL B 1 339 ? -42.719 10.258 -1.729 1 21.33 339 VAL B O 1
ATOM 5584 N N . HIS B 1 340 ? -43.625 11.867 -0.66 1 20.53 340 HIS B N 1
ATOM 5585 C CA . HIS B 1 340 ? -44.906 12.047 -1.333 1 20.53 340 HIS B CA 1
ATOM 5586 C C . HIS B 1 340 ? -44.688 12.398 -2.805 1 20.53 340 HIS B C 1
ATOM 5588 O O . HIS B 1 340 ? -43.812 13.172 -3.15 1 20.53 340 HIS B O 1
ATOM 5594 N N . PRO B 1 341 ? -44.969 11.398 -3.607 1 20.77 341 PRO B N 1
ATOM 5595 C CA . PRO B 1 341 ? -45 11.609 -5.059 1 20.77 341 PRO B CA 1
ATOM 5596 C C . PRO B 1 341 ? -45.594 12.969 -5.441 1 20.77 341 PRO B C 1
ATOM 5598 O O . PRO B 1 341 ? -46.688 13.312 -5.016 1 20.77 341 PRO B O 1
ATOM 5601 N N . ARG B 1 342 ? -44.719 14 -5.371 1 21.05 342 ARG B N 1
ATOM 5602 C CA . ARG B 1 342 ? -45.344 15.234 -5.824 1 21.05 342 ARG B CA 1
ATOM 5603 C C . ARG B 1 342 ? -46.219 14.984 -7.047 1 21.05 342 ARG B C 1
ATOM 5605 O O . ARG B 1 342 ? -45.875 14.172 -7.906 1 21.05 342 ARG B O 1
ATOM 5612 N N . LYS B 1 343 ? -47.438 15.227 -6.812 1 22.95 343 LYS B N 1
ATOM 5613 C CA . LYS B 1 343 ? -48.562 15.305 -7.754 1 22.95 343 LYS B CA 1
ATOM 5614 C C . LYS B 1 343 ? -48.125 15.914 -9.078 1 22.95 343 LYS B C 1
ATOM 5616 O O . LYS B 1 343 ? -47.312 16.844 -9.102 1 22.95 343 LYS B O 1
ATOM 5621 N N . GLY B 1 344 ? -47.969 15.062 -10.156 1 19.84 344 GLY B N 1
ATOM 5622 C CA . GLY B 1 344 ? -47.844 15.297 -11.578 1 19.84 344 GLY B CA 1
ATOM 5623 C C . GLY B 1 344 ? -48.562 16.531 -12.055 1 19.84 344 GLY B C 1
ATOM 5624 O O . GLY B 1 344 ? -49.625 16.859 -11.539 1 19.84 344 GLY B O 1
ATOM 5625 N N . PRO B 1 345 ? -47.781 17.672 -12.258 1 21.8 345 PRO B N 1
ATOM 5626 C CA . PRO B 1 345 ? -48.5 18.844 -12.742 1 21.8 345 PRO B CA 1
ATOM 5627 C C . PRO B 1 345 ? -49.594 18.5 -13.719 1 21.8 345 PRO B C 1
ATOM 5629 O O . PRO B 1 345 ? -49.562 17.438 -14.344 1 21.8 345 PRO B O 1
ATOM 5632 N N . HIS B 1 346 ? -50.781 19.062 -13.438 1 20.83 346 HIS B N 1
ATOM 5633 C CA . HIS B 1 346 ? -52.062 19.156 -14.133 1 20.83 346 HIS B CA 1
ATOM 5634 C C . HIS B 1 346 ? -51.875 19.375 -15.633 1 20.83 346 HIS B C 1
ATOM 5636 O O . HIS B 1 346 ? -50.812 19.891 -16.047 1 20.83 346 HIS B O 1
ATOM 5642 N N . GLU B 1 347 ? -52.656 18.625 -16.453 1 22.95 347 GLU B N 1
ATOM 5643 C CA . GLU B 1 347 ? -53.031 18.531 -17.859 1 22.95 347 GLU B CA 1
ATOM 5644 C C . GLU B 1 347 ? -53.312 19.922 -18.438 1 22.95 347 GLU B C 1
ATOM 5646 O O . GLU B 1 347 ? -54.312 20.531 -18.125 1 22.95 347 GLU B O 1
ATOM 5651 N N . GLY B 1 348 ? -52.406 20.953 -18.234 1 20.05 348 GLY B N 1
ATOM 5652 C CA . GLY B 1 348 ? -52.969 22.203 -18.703 1 20.05 348 GLY B CA 1
ATOM 5653 C C . GLY B 1 348 ? -53.594 22.109 -20.078 1 20.05 348 GLY B C 1
ATOM 5654 O O . GLY B 1 348 ? -53.219 21.234 -20.875 1 20.05 348 GLY B O 1
ATOM 5655 N N . ALA B 1 349 ? -54.75 22.812 -20.297 1 24.42 349 ALA B N 1
ATOM 5656 C CA . ALA B 1 349 ? -55.844 23.078 -21.234 1 24.42 349 ALA B CA 1
ATOM 5657 C C . ALA B 1 349 ? -55.312 23.375 -22.641 1 24.42 349 ALA B C 1
ATOM 5659 O O . ALA B 1 349 ? -54.188 23.844 -22.781 1 24.42 349 ALA B O 1
ATOM 5660 N N . PRO B 1 350 ? -56.094 22.906 -23.609 1 24.08 350 PRO B N 1
ATOM 5661 C CA . PRO B 1 350 ? -56.094 22.938 -25.078 1 24.08 350 PRO B CA 1
ATOM 5662 C C . PRO B 1 350 ? -55.938 24.359 -25.641 1 24.08 350 PRO B C 1
ATOM 5664 O O . PRO B 1 350 ? -56.719 25.234 -25.297 1 24.08 350 PRO B O 1
ATOM 5667 N N . ALA B 1 351 ? -54.75 24.969 -25.547 1 22.42 351 ALA B N 1
ATOM 5668 C CA . ALA B 1 351 ? -54.844 26.328 -26.062 1 22.42 351 ALA B CA 1
ATOM 5669 C C . ALA B 1 351 ? -55.656 26.391 -27.344 1 22.42 351 ALA B C 1
ATOM 5671 O O . ALA B 1 351 ? -55.469 25.562 -28.234 1 22.42 351 ALA B O 1
ATOM 5672 N N . LYS B 1 352 ? -56.75 27.062 -27.297 1 22.25 352 LYS B N 1
ATOM 5673 C CA . LYS B 1 352 ? -57.719 27.594 -28.25 1 22.25 352 LYS B CA 1
ATOM 5674 C C . LYS B 1 352 ? -57.031 28.344 -29.375 1 22.25 352 LYS B C 1
ATOM 5676 O O . LYS B 1 352 ? -56.969 29.578 -29.375 1 22.25 352 LYS B O 1
ATOM 5681 N N . ARG B 1 353 ? -55.781 28 -29.844 1 19.62 353 ARG B N 1
ATOM 5682 C CA . ARG B 1 353 ? -55.5 29.016 -30.844 1 19.62 353 ARG B CA 1
ATOM 5683 C C . ARG B 1 353 ? -56.625 29.094 -31.875 1 19.62 353 ARG B C 1
ATOM 5685 O O . ARG B 1 353 ? -56.969 28.078 -32.5 1 19.62 353 ARG B O 1
ATOM 5692 N N . ALA B 1 354 ? -57.531 30.094 -31.781 1 21.05 354 ALA B N 1
ATOM 5693 C CA . ALA B 1 354 ? -58.406 30.828 -32.688 1 21.05 354 ALA B CA 1
ATOM 5694 C C . ALA B 1 354 ? -57.75 31 -34.062 1 21.05 354 ALA B C 1
ATOM 5696 O O . ALA B 1 354 ? -56.531 30.891 -34.188 1 21.05 354 ALA B O 1
ATOM 5697 N N . SER B 1 355 ? -58.594 31.812 -35 1 21.52 355 SER B N 1
ATOM 5698 C CA . SER B 1 355 ? -58.656 32.562 -36.25 1 21.52 355 SER B CA 1
ATOM 5699 C C . SER B 1 355 ? -57.562 33.594 -36.344 1 21.52 355 SER B C 1
ATOM 5701 O O . SER B 1 355 ? -57.281 34.312 -35.375 1 21.52 355 SER B O 1
#

pLDDT: mean 80.87, std 23.63, range [17.77, 98.62]

Sequence (710 aa):
MDTEYEHWFALITNASKRLSEANTLSLGTLRIIPEFDRKSVSGVANYYVLVDRLCDAYYDSDANHLLSSEAEYTHSLEISAESAFKKPRAVSARTRIDWPARFHCNTKFMKRVWCRVIGIYTDWASHIPEVIELDDKDRTILFLERSVPVTELQVAYKAVQFNSPGIPMSGGAYFPFNAEEQKLVDANIMPYLHRLVNFLHTEIVIPVRELGLTEKEYVVMKLILFFSASSVISPKGKEIINRSRRFYRNILCKTVQEEFPHYEIDETLQRVAAIMDLLPRIEQARTIEDEDFSVMTIFNIGDMKGILPCGIFGGSGDELDTRERASVGCTREKGLMRVHPRKGPHEGAPAKRASMDTEYEHWFALITNASKRLSEANTLSLGTLRIIPEFDRKSVSGVANYYVLVDRLCDAYYDSDANHLLSSEAEYTHSLEISAESAFKKPRAVSARTRIDWPARFHCNTKFMKRVWCRVIGIYTDWASHIPEVIELDDKDRTILFLERSVPVTELQVAYKAVQFNSPGIPMSGGAYFPFNAEEQKLVDANIMPYLHRLVNFLHTEIVIPVRELGLTEKEYVVMKLILFFSASSVISPKGKEIINRSRRFYRNILCKTVQEEFPHYEIDETLQRVAAIMDLLPRIEQARTIEDEDFSVMTIFNIGDMKGILPCGIFGGSGDELDTRERASVGCTREKGLMRVHPRKGPHEGAPAKRAS